Protein AF-A0AAD7G3S3-F1 (afdb_monomer)

Organism: Mycena rosella (NCBI:txid1033263)

Structure (mmCIF, N/CA/C/O backbone):
data_AF-A0AAD7G3S3-F1
#
_entry.id   AF-A0AAD7G3S3-F1
#
loop_
_atom_site.group_PDB
_atom_site.id
_atom_site.type_symbol
_atom_site.label_atom_id
_atom_site.label_alt_id
_atom_site.label_comp_id
_atom_site.label_asym_id
_atom_site.label_entity_id
_atom_site.label_seq_id
_atom_site.pdbx_PDB_ins_code
_atom_site.Cartn_x
_atom_site.Cartn_y
_atom_site.Cartn_z
_atom_site.occupancy
_atom_site.B_iso_or_equiv
_atom_site.auth_seq_id
_atom_site.auth_comp_id
_atom_site.auth_asym_id
_atom_site.auth_atom_id
_atom_site.pdbx_PDB_model_num
ATOM 1 N N . ASP A 1 1 ? -22.467 8.046 43.181 1.00 60.31 1 ASP A N 1
ATOM 2 C CA . ASP A 1 1 ? -21.414 8.391 42.197 1.00 60.31 1 ASP A CA 1
ATOM 3 C C . ASP A 1 1 ? -20.894 9.808 42.418 1.00 60.31 1 ASP A C 1
ATOM 5 O O . ASP A 1 1 ? -19.685 9.986 42.387 1.00 60.31 1 ASP A O 1
ATOM 9 N N . VAL A 1 2 ? -21.746 10.774 42.757 1.00 64.56 2 VAL A N 1
ATOM 10 C CA . VAL A 1 2 ? -21.303 12.116 43.168 1.00 64.56 2 VAL A CA 1
ATOM 11 C C . VAL A 1 2 ? -21.173 12.227 44.693 1.00 64.56 2 VAL A C 1
ATOM 13 O O . VAL A 1 2 ? -22.067 11.797 45.422 1.00 64.56 2 VAL A O 1
ATOM 16 N N . ARG A 1 3 ? -20.045 12.758 45.186 1.00 69.56 3 ARG A N 1
ATOM 17 C CA . ARG A 1 3 ? -19.762 12.945 46.629 1.00 69.56 3 ARG A CA 1
ATOM 18 C C . ARG A 1 3 ? -19.332 14.365 47.000 1.00 69.56 3 ARG A C 1
ATOM 20 O O . ARG A 1 3 ? -19.107 14.645 48.174 1.00 69.56 3 ARG A O 1
ATOM 27 N N . ASP A 1 4 ? -19.201 15.240 46.011 1.00 77.88 4 ASP A N 1
ATOM 28 C CA . ASP A 1 4 ? -18.658 16.581 46.182 1.00 77.88 4 ASP A CA 1
ATOM 29 C C . ASP A 1 4 ? -19.755 17.630 46.036 1.00 77.88 4 ASP A C 1
ATOM 31 O O . ASP A 1 4 ? -20.696 17.461 45.262 1.00 77.88 4 ASP A O 1
ATOM 35 N N . SER A 1 5 ? -19.623 18.716 46.795 1.00 84.44 5 SER A N 1
ATOM 36 C CA . SER A 1 5 ? -20.568 19.836 46.754 1.00 84.44 5 SER A CA 1
ATOM 37 C C . SER A 1 5 ? -20.331 20.704 45.516 1.00 84.44 5 SER A C 1
ATOM 39 O O . SER A 1 5 ? -19.185 20.881 45.097 1.00 84.44 5 SER A O 1
ATOM 41 N N . GLY A 1 6 ? -21.395 21.276 44.957 1.00 87.69 6 GLY A N 1
ATOM 42 C CA . GLY A 1 6 ? -21.325 22.097 43.745 1.00 87.69 6 GLY A CA 1
ATOM 43 C C . GLY A 1 6 ? -22.700 22.511 43.223 1.00 87.69 6 GLY A C 1
ATOM 44 O O . GLY A 1 6 ? -23.690 22.454 43.955 1.00 87.69 6 GLY A O 1
ATOM 45 N N . PHE A 1 7 ? -22.755 22.927 41.960 1.00 88.50 7 PHE A N 1
ATOM 46 C CA . PHE A 1 7 ? -23.989 23.313 41.275 1.00 88.50 7 PHE A CA 1
ATOM 47 C C . PHE A 1 7 ? -24.612 22.109 40.567 1.00 88.50 7 PHE A C 1
ATOM 49 O O . PHE A 1 7 ? -23.961 21.457 39.751 1.00 88.50 7 PHE A O 1
ATOM 56 N N . CYS A 1 8 ? -25.869 21.807 40.887 1.00 89.75 8 CYS A N 1
ATOM 57 C CA . CYS A 1 8 ? -26.644 20.773 40.212 1.00 89.75 8 CYS A CA 1
ATOM 58 C C . CYS A 1 8 ? -27.103 21.267 38.847 1.00 89.75 8 CYS A C 1
ATOM 60 O O . CYS A 1 8 ? -27.682 22.350 38.752 1.00 89.75 8 CYS A O 1
ATOM 62 N N . TYR A 1 9 ? -26.946 20.428 37.830 1.00 91.00 9 TYR A N 1
ATOM 63 C CA . TYR A 1 9 ? -27.524 20.656 36.511 1.00 91.00 9 TYR A CA 1
ATOM 64 C C . TYR A 1 9 ? -28.403 19.476 36.091 1.00 91.00 9 TYR A C 1
ATOM 66 O O . TYR A 1 9 ? -28.214 18.345 36.557 1.00 91.00 9 TYR A O 1
ATOM 74 N N . GLY A 1 10 ? -29.378 19.739 35.228 1.00 90.75 10 GLY A N 1
ATOM 75 C CA . GLY A 1 10 ? -30.310 18.730 34.736 1.00 90.75 10 GLY A CA 1
ATOM 76 C C . GLY A 1 10 ? -31.578 19.352 34.168 1.00 90.75 10 GLY A C 1
ATOM 77 O O . GLY A 1 10 ? -31.549 20.478 33.688 1.00 90.75 10 GLY A O 1
ATOM 78 N N . TRP A 1 11 ? -32.695 18.638 34.229 1.00 91.31 11 TRP A N 1
ATOM 79 C CA . TRP A 1 11 ? -33.945 19.055 33.595 1.00 91.31 11 TRP A CA 1
ATOM 80 C C . TRP A 1 11 ? -35.018 19.388 34.622 1.00 91.31 11 TRP A C 1
ATOM 82 O O . TRP A 1 11 ? -35.084 18.792 35.698 1.00 91.31 11 TRP A O 1
ATOM 92 N N . THR A 1 12 ? -35.868 20.353 34.280 1.00 87.50 12 THR A N 1
ATOM 93 C CA . THR A 1 12 ? -37.008 20.785 35.102 1.00 87.50 12 THR A CA 1
ATOM 94 C C . THR A 1 12 ? -38.320 20.121 34.692 1.00 87.50 12 THR A C 1
ATOM 96 O O . THR A 1 12 ? -39.247 20.076 35.499 1.00 87.50 12 THR A O 1
ATOM 99 N N . ALA A 1 13 ? -38.399 19.593 33.469 1.00 82.69 13 ALA A N 1
ATOM 100 C CA . ALA A 1 13 ? -39.583 18.959 32.904 1.00 82.69 13 ALA A CA 1
ATOM 101 C C . ALA A 1 13 ? -39.234 17.593 32.278 1.00 82.69 13 ALA A C 1
ATOM 103 O O . ALA A 1 13 ? -38.129 17.434 31.754 1.00 82.69 13 ALA A O 1
ATOM 104 N N . PRO A 1 14 ? -40.159 16.613 32.304 1.00 75.75 14 PRO A N 1
ATOM 105 C CA . PRO A 1 14 ? -41.495 16.673 32.916 1.00 75.75 14 PRO A CA 1
ATOM 106 C C . PRO A 1 14 ? -41.475 16.473 34.443 1.00 75.75 14 PRO A C 1
ATOM 108 O O . PRO A 1 14 ? -42.427 16.849 35.124 1.00 75.75 14 PRO A O 1
ATOM 111 N N . VAL A 1 15 ? -40.372 15.955 34.992 1.00 83.81 15 VAL A N 1
ATOM 112 C CA . VAL A 1 15 ? -40.066 15.913 36.430 1.00 83.81 15 VAL A CA 1
ATOM 113 C C . VAL A 1 15 ? -38.654 16.460 36.634 1.00 83.81 15 VAL A C 1
ATOM 115 O O . VAL A 1 15 ? -37.809 16.341 35.750 1.00 83.81 15 VAL A O 1
ATOM 118 N N . LEU A 1 16 ? -38.388 17.053 37.799 1.00 87.56 16 LEU A N 1
ATOM 119 C CA . LEU A 1 16 ? -37.053 17.519 38.159 1.00 87.56 16 LEU A CA 1
ATOM 120 C C . LEU A 1 16 ? -36.054 16.345 38.162 1.00 87.56 16 LEU A C 1
ATOM 122 O O . LEU A 1 16 ? -36.098 15.490 39.049 1.00 87.56 16 LEU A O 1
ATOM 126 N N . CYS A 1 17 ? -35.135 16.327 37.198 1.00 89.25 17 CYS A N 1
ATOM 127 C CA . CYS A 1 17 ? -34.119 15.289 37.047 1.00 89.25 17 CYS A CA 1
ATOM 128 C C . CYS A 1 17 ? -32.721 15.899 37.142 1.00 89.25 17 CYS A C 1
ATOM 130 O O . CYS A 1 17 ? -32.299 16.651 36.267 1.00 89.25 17 CYS A O 1
ATOM 132 N N . VAL A 1 18 ? -31.974 15.546 38.190 1.00 90.12 18 VAL A N 1
ATOM 133 C CA . VAL A 1 18 ? -30.575 15.967 38.357 1.00 90.12 18 VAL A CA 1
ATOM 134 C C . VAL A 1 18 ? -29.664 15.026 37.560 1.00 90.12 18 VAL A C 1
ATOM 136 O O . VAL A 1 18 ? -29.628 13.820 37.821 1.00 90.12 18 VAL A O 1
ATOM 139 N N . ALA A 1 19 ? -28.916 15.573 36.600 1.00 89.12 19 ALA A N 1
ATOM 140 C CA . ALA A 1 19 ? -28.007 14.823 35.731 1.00 89.12 19 ALA A CA 1
ATOM 141 C C . ALA A 1 19 ? -26.592 14.704 36.318 1.00 89.12 19 ALA A C 1
ATOM 143 O O . ALA A 1 19 ? -25.939 13.672 36.160 1.00 89.12 19 ALA A O 1
ATOM 144 N N . GLY A 1 20 ? -26.117 15.734 37.024 1.00 88.94 20 GLY A N 1
ATOM 145 C CA . GLY A 1 20 ? -24.784 15.760 37.624 1.00 88.94 20 GLY A CA 1
ATOM 146 C C . GLY A 1 20 ? -24.519 17.020 38.449 1.00 88.94 20 GLY A C 1
ATOM 147 O O . GLY A 1 20 ? -25.423 17.821 38.696 1.00 88.94 20 GLY A O 1
ATOM 148 N N . ILE A 1 21 ? -23.268 17.179 38.898 1.00 88.12 21 ILE A N 1
ATOM 149 C CA . ILE A 1 21 ? -22.818 18.331 39.695 1.00 88.12 21 ILE A CA 1
ATOM 150 C C . ILE A 1 21 ? -21.546 18.915 39.083 1.00 88.12 21 ILE A C 1
ATOM 152 O O . ILE A 1 21 ? -20.570 18.194 38.877 1.00 88.12 21 ILE A O 1
ATOM 156 N N . ILE A 1 22 ? -21.542 20.227 38.849 1.00 86.62 22 ILE A N 1
ATOM 157 C CA . ILE A 1 22 ? -20.371 20.985 38.399 1.00 86.62 22 ILE A CA 1
ATOM 158 C C . ILE A 1 22 ? -19.716 21.647 39.612 1.00 86.62 22 ILE A C 1
ATOM 160 O O . ILE A 1 22 ? -20.379 22.269 40.447 1.00 86.62 22 ILE A O 1
ATOM 164 N N . ARG A 1 23 ? -18.393 21.506 39.722 1.00 82.50 23 ARG A N 1
ATOM 165 C CA . ARG A 1 23 ? -17.587 22.203 40.731 1.00 82.50 23 ARG A CA 1
ATOM 166 C C . ARG A 1 23 ? -17.177 23.566 40.179 1.00 82.50 23 ARG A C 1
ATOM 168 O O . ARG A 1 23 ? -16.729 23.620 39.042 1.00 82.50 23 ARG A O 1
ATOM 175 N N . GLY A 1 24 ? -17.252 24.617 40.990 1.00 74.19 24 GLY A N 1
ATOM 176 C CA . GLY A 1 24 ? -16.818 25.957 40.583 1.00 74.19 24 GLY A CA 1
ATOM 177 C C . GLY A 1 24 ? -17.762 27.054 41.053 1.00 74.19 24 GLY A C 1
ATOM 178 O O . GLY A 1 24 ? -18.553 26.843 41.978 1.00 74.19 24 GLY A O 1
ATOM 179 N N . VAL A 1 25 ? -17.654 28.222 40.424 1.00 74.31 25 VAL A N 1
ATOM 180 C CA . VAL A 1 25 ? -18.563 29.370 40.603 1.00 74.31 25 VAL A CA 1
ATOM 181 C C . VAL A 1 25 ? -19.748 29.247 39.629 1.00 74.31 25 VAL A C 1
ATOM 183 O O . VAL A 1 25 ? -19.643 28.561 38.618 1.00 74.31 25 VAL A O 1
ATOM 186 N N . SER A 1 26 ? -20.882 29.900 39.917 1.00 76.75 26 SER A N 1
ATOM 187 C CA . SER A 1 26 ? -22.104 29.828 39.086 1.00 76.75 26 SER A CA 1
ATOM 188 C C . SER A 1 26 ? -21.839 30.126 37.604 1.00 76.75 26 SER A C 1
ATOM 190 O O . SER A 1 26 ? -22.358 29.436 36.736 1.00 76.75 26 SER A O 1
ATOM 192 N N . GLU A 1 27 ? -20.977 31.105 37.323 1.00 77.88 27 GLU A N 1
ATOM 193 C CA . GLU A 1 27 ? -20.626 31.527 35.962 1.00 77.88 27 GLU A CA 1
ATOM 194 C C . GLU A 1 27 ? -19.839 30.443 35.198 1.00 77.88 27 GLU A C 1
ATOM 196 O O . GLU A 1 27 ? -20.103 30.184 34.029 1.00 77.88 27 GLU A O 1
ATOM 201 N N . GLU A 1 28 ? -18.935 29.721 35.871 1.00 77.88 28 GLU A N 1
ATOM 202 C CA . GLU A 1 28 ? -18.196 28.598 35.272 1.00 77.88 28 GLU A CA 1
ATOM 203 C C . GLU A 1 28 ? -19.122 27.418 34.951 1.00 77.88 28 GLU A C 1
ATOM 205 O O . GLU A 1 28 ? -18.929 26.723 33.952 1.00 77.88 28 GLU A O 1
ATOM 210 N N . ALA A 1 29 ? -20.142 27.196 35.785 1.00 78.31 29 ALA A N 1
ATOM 211 C CA . ALA A 1 29 ? -21.120 26.137 35.573 1.00 78.31 29 ALA A CA 1
ATOM 212 C C . ALA A 1 29 ? -22.025 26.420 34.364 1.00 78.31 29 ALA A C 1
ATOM 214 O O . ALA A 1 29 ? -22.322 25.505 33.597 1.00 78.31 29 ALA A O 1
ATOM 215 N N . GLU A 1 30 ? -22.416 27.679 34.157 1.00 82.56 30 GLU A N 1
ATOM 216 C CA . GLU A 1 30 ? -23.176 28.096 32.974 1.00 82.56 30 GLU A CA 1
ATOM 217 C C . GLU A 1 30 ? -22.348 27.980 31.689 1.00 82.56 30 GLU A C 1
ATOM 219 O O . GLU A 1 30 ? -22.850 27.474 30.685 1.00 82.56 30 GLU A O 1
ATOM 224 N N . ILE A 1 31 ? -21.065 28.359 31.724 1.00 81.06 31 ILE A N 1
ATOM 225 C CA . ILE A 1 31 ? -20.156 28.212 30.575 1.00 81.06 31 ILE A CA 1
ATOM 226 C C . ILE A 1 31 ? -19.980 26.733 30.200 1.00 81.06 31 ILE A C 1
ATOM 228 O O . ILE A 1 31 ? -20.096 26.380 29.027 1.00 81.06 31 ILE A O 1
ATOM 232 N N . ALA A 1 32 ? -19.765 25.853 31.182 1.00 79.19 32 ALA A N 1
ATOM 233 C CA . ALA A 1 32 ? -19.603 24.418 30.934 1.00 79.19 32 ALA A CA 1
ATOM 234 C C . ALA A 1 32 ? -20.867 23.771 30.331 1.00 79.19 32 ALA A C 1
ATOM 236 O O . ALA A 1 32 ? -20.770 22.837 29.535 1.00 79.19 32 ALA A O 1
ATOM 237 N N . LEU A 1 33 ? -22.058 24.275 30.676 1.00 83.25 33 LEU A N 1
ATOM 238 C CA . LEU A 1 33 ? -23.303 23.860 30.027 1.00 83.25 33 LEU A CA 1
ATOM 239 C C . LEU A 1 33 ? -23.465 24.473 28.633 1.00 83.25 33 LEU A C 1
ATOM 241 O O . LEU A 1 33 ? -23.952 23.798 27.731 1.00 83.25 33 LEU A O 1
ATOM 245 N N . ALA A 1 34 ? -23.031 25.715 28.412 1.00 81.94 34 ALA A N 1
ATOM 246 C CA . ALA A 1 34 ? -23.074 26.333 27.089 1.00 81.94 34 ALA A CA 1
ATOM 247 C C . ALA A 1 34 ? -22.242 25.539 26.065 1.00 81.94 34 ALA A C 1
ATOM 249 O O . ALA A 1 34 ? -22.681 25.364 24.925 1.00 81.94 34 ALA A O 1
ATOM 250 N N . GLU A 1 35 ? -21.104 24.971 26.483 1.00 80.50 35 GLU A N 1
ATOM 251 C CA . GLU A 1 35 ? -20.260 24.107 25.646 1.00 80.50 35 GLU A CA 1
ATOM 252 C C . GLU A 1 35 ? -20.979 22.838 25.143 1.00 80.50 35 GLU A C 1
ATOM 254 O O . GLU A 1 35 ? -20.619 22.327 24.077 1.00 80.50 35 GLU A O 1
ATOM 259 N N . LEU A 1 36 ? -22.039 22.359 25.813 1.00 78.38 36 LEU A N 1
ATOM 260 C CA . LEU A 1 36 ? -22.827 21.204 25.348 1.00 78.38 36 LEU A CA 1
ATOM 261 C C . LEU A 1 36 ? -23.439 21.427 23.964 1.00 78.38 36 LEU A C 1
ATOM 263 O O . LEU A 1 36 ? -23.477 20.488 23.170 1.00 78.38 36 LEU A O 1
ATOM 267 N N . HIS A 1 37 ? -23.848 22.656 23.636 1.00 76.56 37 HIS A N 1
ATOM 268 C CA . HIS A 1 37 ? -24.431 22.985 22.330 1.00 76.56 37 HIS A CA 1
ATOM 269 C C . HIS A 1 37 ? -23.446 22.765 21.175 1.00 76.56 37 HIS A C 1
ATOM 271 O O . HIS A 1 37 ? -23.854 22.521 20.043 1.00 76.56 37 HIS A O 1
ATOM 277 N N . SER A 1 38 ? -22.140 22.821 21.455 1.00 73.31 38 SER A N 1
ATOM 278 C CA . SER A 1 38 ? -21.095 22.559 20.460 1.00 73.31 38 SER A CA 1
ATOM 279 C C . SER A 1 38 ? -20.817 21.063 20.248 1.00 73.31 38 SER A C 1
ATOM 281 O O . SER A 1 38 ? -20.132 20.684 19.295 1.00 73.31 38 SER A O 1
ATOM 283 N N . SER A 1 39 ? -21.348 20.190 21.111 1.00 72.38 39 SER A N 1
ATOM 284 C CA . SER A 1 39 ? -21.115 18.750 21.049 1.00 72.38 39 SER A CA 1
ATOM 285 C C . SER A 1 39 ? -22.116 18.058 20.125 1.00 72.38 39 SER A C 1
ATOM 287 O O . SER A 1 39 ? -23.309 17.972 20.417 1.00 72.38 39 SER A O 1
ATOM 289 N N . ALA A 1 40 ? -21.610 17.441 19.053 1.00 70.31 40 ALA A N 1
ATOM 290 C CA . ALA A 1 40 ? -22.411 16.590 18.169 1.00 70.31 40 ALA A CA 1
ATOM 291 C C . ALA A 1 40 ? -23.080 15.416 18.915 1.00 70.31 40 ALA A C 1
ATOM 293 O O . ALA A 1 40 ? -24.141 14.949 18.510 1.00 70.31 40 ALA A O 1
ATOM 294 N N . GLN A 1 41 ? -22.480 14.956 20.022 1.00 67.62 41 GLN A N 1
ATOM 295 C CA . GLN A 1 41 ? -23.047 13.894 20.859 1.00 67.62 41 GLN A CA 1
ATOM 296 C C . GLN A 1 41 ? -24.295 14.360 21.618 1.00 67.62 41 GLN A C 1
ATOM 298 O O . GLN A 1 41 ? -25.200 13.559 21.828 1.00 67.62 41 GLN A O 1
ATOM 303 N N . TRP A 1 42 ? -24.348 15.636 22.021 1.00 78.81 42 TRP A N 1
ATOM 304 C CA . TRP A 1 42 ? -25.510 16.205 22.706 1.00 78.81 42 TRP A CA 1
ATOM 305 C C . TRP A 1 42 ? -26.629 16.543 21.725 1.00 78.81 42 TRP A C 1
ATOM 307 O O . TRP A 1 42 ? -27.769 16.159 21.963 1.00 78.81 42 TRP A O 1
ATOM 317 N N . SER A 1 43 ? -26.291 17.147 20.580 1.00 74.12 43 SER A N 1
ATOM 318 C CA . SER A 1 43 ? -27.269 17.537 19.554 1.00 74.12 43 SER A CA 1
ATOM 319 C C . SER A 1 43 ? -28.165 16.384 19.081 1.00 74.12 43 SER A C 1
ATOM 321 O O . SER A 1 43 ? -29.296 16.631 18.677 1.00 74.12 43 SER A O 1
ATOM 323 N N . ALA A 1 44 ? -27.685 15.138 19.124 1.00 71.62 44 ALA A N 1
ATOM 324 C CA . ALA A 1 44 ? -28.477 13.961 18.764 1.00 71.62 44 ALA A CA 1
ATOM 325 C C . ALA A 1 44 ? -29.463 13.512 19.864 1.00 71.62 44 ALA A C 1
ATOM 327 O O . ALA A 1 44 ? -30.387 12.753 19.581 1.00 71.62 44 ALA A O 1
ATOM 328 N N . LEU A 1 45 ? -29.258 13.938 21.115 1.00 72.88 45 LEU A N 1
ATOM 329 C CA . LEU A 1 45 ? -30.023 13.511 22.292 1.00 72.88 45 LEU A CA 1
ATOM 330 C C . LEU A 1 45 ? -30.979 14.590 22.821 1.00 72.88 45 LEU A C 1
ATOM 332 O O . LEU A 1 45 ? -31.925 14.238 23.532 1.00 72.88 45 LEU A O 1
ATOM 336 N N . THR A 1 46 ? -30.778 15.862 22.465 1.00 80.25 46 THR A N 1
ATOM 337 C CA . THR A 1 46 ? -31.553 17.016 22.958 1.00 80.25 46 THR A CA 1
ATOM 338 C C . THR A 1 46 ? -33.066 16.815 22.835 1.00 80.25 46 THR A C 1
ATOM 340 O O . THR A 1 46 ? -33.787 16.929 23.830 1.00 80.25 46 THR A O 1
ATOM 343 N N . ASP A 1 47 ? -33.543 16.423 21.649 1.00 76.75 47 ASP A N 1
ATOM 344 C CA . ASP A 1 47 ? -34.975 16.226 21.382 1.00 76.75 47 ASP A CA 1
ATOM 345 C C . ASP A 1 47 ? -35.571 15.094 22.234 1.00 76.75 47 ASP A C 1
ATOM 347 O O . ASP A 1 47 ? -36.697 15.186 22.721 1.00 76.75 47 ASP A O 1
ATOM 351 N N . SER A 1 48 ? -34.794 14.030 22.467 1.00 77.19 48 SER A N 1
ATOM 352 C CA . SER A 1 48 ? -35.232 12.855 23.234 1.00 77.19 48 SER A CA 1
ATOM 353 C C . SER A 1 48 ? -35.328 13.104 24.743 1.00 77.19 48 SER A C 1
ATOM 355 O O . SER A 1 48 ? -36.091 12.419 25.428 1.00 77.19 48 SER A O 1
ATOM 357 N N . CYS A 1 49 ? -34.570 14.082 25.253 1.00 81.69 49 CYS A N 1
ATOM 358 C CA . CYS A 1 49 ? -34.516 14.455 26.669 1.00 81.69 49 CYS A CA 1
ATOM 359 C C . CYS A 1 49 ? -35.460 15.614 27.027 1.00 81.69 49 CYS A C 1
ATOM 361 O O . CYS A 1 49 ? -35.514 16.009 28.191 1.00 81.69 49 CYS A O 1
ATOM 363 N N . GLY A 1 50 ? -36.210 16.150 26.058 1.00 79.94 50 GLY A N 1
ATOM 364 C CA . GLY A 1 50 ? -37.146 17.253 26.287 1.00 79.94 50 GLY A CA 1
ATOM 365 C C . GLY A 1 50 ? -36.486 18.632 26.389 1.00 79.94 50 GLY A C 1
ATOM 366 O O . GLY A 1 50 ? -37.096 19.543 26.947 1.00 79.94 50 GLY A O 1
ATOM 367 N N . GLY A 1 51 ? -35.268 18.791 25.858 1.00 85.69 51 GLY A N 1
ATOM 368 C CA . GLY A 1 51 ? -34.551 20.067 25.789 1.00 85.69 51 GLY A CA 1
ATOM 369 C C . GLY A 1 51 ? -33.217 20.094 26.539 1.00 85.69 51 GLY A C 1
ATOM 370 O O . GLY A 1 51 ? -32.713 19.072 27.017 1.00 85.69 51 GLY A O 1
ATOM 371 N N . ASP A 1 52 ? -32.638 21.293 26.613 1.00 87.44 52 ASP A N 1
ATOM 372 C CA . ASP A 1 52 ? -31.315 21.522 27.191 1.00 87.44 52 ASP A CA 1
ATOM 373 C C . ASP A 1 52 ? -31.309 21.473 28.726 1.00 87.44 52 ASP A C 1
ATOM 375 O O . ASP A 1 52 ? -32.249 21.950 29.373 1.00 87.44 52 ASP A O 1
ATOM 379 N N . PRO A 1 53 ? -30.252 20.901 29.338 1.00 89.25 53 PRO A N 1
ATOM 380 C CA . PRO A 1 53 ? -30.097 20.912 30.780 1.00 89.25 53 PRO A CA 1
ATOM 381 C C . PRO A 1 53 ? -29.804 22.329 31.283 1.00 89.25 53 PRO A C 1
ATOM 383 O O . PRO A 1 53 ? -29.029 23.082 30.696 1.00 89.25 53 PRO A O 1
ATOM 386 N N . VAL A 1 54 ? -30.381 22.661 32.430 1.00 89.88 54 VAL A N 1
ATOM 387 C CA . VAL A 1 54 ? -30.242 23.950 33.110 1.00 89.88 54 VAL A CA 1
ATOM 388 C C . VAL A 1 54 ? -29.633 23.767 34.497 1.00 89.88 54 VAL A C 1
ATOM 390 O O . VAL A 1 54 ? -29.660 22.674 35.073 1.00 89.88 54 VAL A O 1
ATOM 393 N N . ILE A 1 55 ? -29.097 24.847 35.065 1.00 89.25 55 ILE A N 1
ATOM 394 C CA . ILE A 1 55 ? -28.677 24.869 36.469 1.00 89.25 55 ILE A CA 1
ATOM 395 C C . ILE A 1 55 ? -29.927 24.851 37.355 1.00 89.25 55 ILE A C 1
ATOM 397 O O . ILE A 1 55 ? -30.769 25.742 37.288 1.00 89.25 55 ILE A O 1
ATOM 401 N N . LEU A 1 56 ? -30.046 23.822 38.194 1.00 88.75 56 LEU A N 1
ATOM 402 C CA . LEU A 1 56 ? -31.209 23.598 39.060 1.00 88.75 56 LEU A CA 1
ATOM 403 C C . LEU A 1 56 ? -31.045 24.247 40.441 1.00 88.75 56 LEU A C 1
ATOM 405 O O . LEU A 1 56 ? -32.031 24.601 41.093 1.00 88.75 56 LEU A O 1
ATOM 409 N N . GLY A 1 57 ? -29.803 24.372 40.913 1.00 88.50 57 GLY A N 1
ATOM 410 C CA . GLY A 1 57 ? -29.497 24.907 42.236 1.00 88.50 57 GLY A CA 1
ATOM 411 C C . GLY A 1 57 ? -28.174 24.403 42.802 1.00 88.50 57 GLY A C 1
ATOM 412 O O . GLY A 1 57 ? -27.302 23.938 42.065 1.00 88.50 57 GLY A O 1
ATOM 413 N N . LYS A 1 58 ? -28.022 24.483 44.125 1.00 87.69 58 LYS A N 1
ATOM 414 C CA . LYS A 1 58 ? -26.792 24.102 44.830 1.00 87.69 58 LYS A CA 1
ATOM 415 C C . LYS A 1 58 ? -26.983 22.820 45.632 1.00 87.69 58 LYS A C 1
ATOM 417 O O . LYS A 1 58 ? -27.988 22.640 46.314 1.00 87.69 58 LYS A O 1
ATOM 422 N N . CYS A 1 59 ? -25.991 21.941 45.577 1.00 87.12 59 CYS A N 1
ATOM 423 C CA . CYS A 1 59 ? -25.928 20.729 46.380 1.00 87.12 59 CYS A CA 1
ATOM 424 C C . CYS A 1 59 ? -24.759 20.800 47.353 1.00 87.12 59 CYS A C 1
ATOM 426 O O . CYS A 1 59 ? -23.609 21.009 46.952 1.00 87.12 59 CYS A O 1
ATOM 428 N N . VAL A 1 60 ? -25.066 20.616 48.636 1.00 85.12 60 VAL A N 1
ATOM 429 C CA . VAL A 1 60 ? -24.095 20.656 49.727 1.00 85.12 60 VAL A CA 1
ATOM 430 C C . VAL A 1 60 ? -24.095 19.321 50.465 1.00 85.12 60 VAL A C 1
ATOM 432 O O . VAL A 1 60 ? -25.099 18.887 51.030 1.00 85.12 60 VAL A O 1
ATOM 435 N N . PHE A 1 61 ? -22.936 18.671 50.485 1.00 82.19 61 PHE A N 1
ATOM 436 C CA . PHE A 1 61 ? -22.689 17.464 51.267 1.00 82.19 61 PHE A CA 1
ATOM 437 C C . PHE A 1 61 ? -22.078 17.851 52.619 1.00 82.19 61 PHE A C 1
ATOM 439 O O . PHE A 1 61 ? -20.887 18.144 52.720 1.00 82.19 61 PHE A O 1
ATOM 446 N N . GLU A 1 62 ? -22.894 17.858 53.674 1.00 80.12 62 GLU A N 1
ATOM 447 C CA . GLU A 1 62 ? -22.428 18.100 55.044 1.00 80.12 62 GLU A CA 1
ATOM 448 C C . GLU A 1 62 ? -21.846 16.832 55.688 1.00 80.12 62 GLU A C 1
ATOM 450 O O . GLU A 1 62 ? -22.374 15.726 55.539 1.00 80.12 62 GLU A O 1
ATOM 455 N N . ARG A 1 63 ? -20.774 16.985 56.477 1.00 72.31 63 ARG A N 1
ATOM 456 C CA . ARG A 1 63 ? -20.176 15.867 57.225 1.00 72.31 63 ARG A CA 1
ATOM 457 C C . ARG A 1 63 ? -21.153 15.350 58.286 1.00 72.31 63 ARG A C 1
ATOM 459 O O . ARG A 1 63 ? -21.487 16.068 59.219 1.00 72.31 63 ARG A O 1
ATOM 466 N N . GLY A 1 64 ? -21.555 14.084 58.164 1.00 66.62 64 GLY A N 1
ATOM 467 C CA . GLY A 1 64 ? -22.396 13.382 59.145 1.00 66.62 64 GLY A CA 1
ATOM 468 C C . GLY A 1 64 ? -23.873 13.247 58.763 1.00 66.62 64 GLY A C 1
ATOM 469 O O . GLY A 1 64 ? -24.587 12.481 59.409 1.00 66.62 64 GLY A O 1
ATOM 470 N N . LYS A 1 65 ? -24.335 13.908 57.693 1.00 73.19 65 LYS A N 1
ATOM 471 C CA . LYS A 1 65 ? -25.677 13.689 57.129 1.00 73.19 65 LYS A CA 1
ATOM 472 C C . LYS A 1 65 ? -25.629 12.609 56.042 1.00 73.19 65 LYS A C 1
ATOM 474 O O . LYS A 1 65 ? -24.690 12.551 55.254 1.00 73.19 65 LYS A O 1
ATOM 479 N N . ARG A 1 66 ? -26.648 11.737 55.998 1.00 67.88 66 ARG A N 1
ATOM 480 C CA . ARG A 1 66 ? -26.774 10.678 54.970 1.00 67.88 66 ARG A CA 1
ATOM 481 C C . ARG A 1 66 ? -27.247 11.200 53.609 1.00 67.88 66 ARG A C 1
ATOM 483 O O . ARG A 1 66 ? -27.028 10.528 52.608 1.00 67.88 66 ARG A O 1
ATOM 490 N N . HIS A 1 67 ? -27.870 12.377 53.575 1.00 75.00 67 HIS A N 1
ATOM 491 C CA . HIS A 1 67 ? -28.441 12.978 52.371 1.00 75.00 67 HIS A CA 1
ATOM 492 C C . HIS A 1 67 ? -27.840 14.370 52.139 1.00 75.00 67 HIS A C 1
ATOM 494 O O . HIS A 1 67 ? -27.600 15.082 53.120 1.00 75.00 67 HIS A O 1
ATOM 500 N N . PRO A 1 68 ? -27.583 14.762 50.877 1.00 81.75 68 PRO A N 1
ATOM 501 C CA . PRO A 1 68 ? -27.153 16.117 50.563 1.00 81.75 68 PRO A CA 1
ATOM 502 C C . PRO A 1 68 ? -28.273 17.123 50.843 1.00 81.75 68 PRO A C 1
ATOM 504 O O . PRO A 1 68 ? -29.450 16.822 50.641 1.00 81.75 68 PRO A O 1
ATOM 507 N N . ALA A 1 69 ? -27.901 18.327 51.270 1.00 81.56 69 ALA A N 1
ATOM 508 C CA . ALA A 1 69 ? -28.809 19.464 51.295 1.00 81.56 69 ALA A CA 1
ATOM 509 C C . ALA A 1 69 ? -28.888 20.055 49.880 1.00 81.56 69 ALA A C 1
ATOM 511 O O . ALA A 1 69 ? -27.870 20.475 49.324 1.00 81.56 69 ALA A O 1
ATOM 512 N N . LEU A 1 70 ? -30.085 20.044 49.290 1.00 82.62 70 LEU A N 1
ATOM 513 C CA . LEU A 1 70 ? -30.353 20.614 47.972 1.00 82.62 70 LEU A CA 1
ATOM 514 C C . LEU A 1 70 ? -31.087 21.947 48.134 1.00 82.62 70 LEU A C 1
ATOM 516 O O . LEU A 1 70 ? -32.215 21.986 48.628 1.00 82.62 70 LEU A O 1
ATOM 520 N N . GLU A 1 71 ? -30.444 23.025 47.700 1.00 84.56 71 GLU A N 1
ATOM 521 C CA . GLU A 1 71 ? -31.027 24.360 47.566 1.00 84.56 71 GLU A CA 1
ATOM 522 C C . GLU A 1 71 ? -31.444 24.546 46.103 1.00 84.56 71 GLU A C 1
ATOM 524 O O . GLU A 1 71 ? -30.654 24.989 45.268 1.00 84.56 71 GLU A O 1
ATOM 529 N N . LEU A 1 72 ? -32.668 24.124 45.781 1.00 82.94 72 LEU A N 1
ATOM 530 C CA . LEU A 1 72 ? -33.230 24.169 44.428 1.00 82.94 72 LEU A CA 1
ATOM 531 C C . LEU A 1 72 ? -34.051 25.445 44.231 1.00 82.94 72 LEU A C 1
ATOM 533 O O . LEU A 1 72 ? -34.792 25.866 45.125 1.00 82.94 72 LEU A O 1
ATOM 537 N N . ALA A 1 73 ? -33.948 26.057 43.054 1.00 74.69 73 ALA A N 1
ATOM 538 C CA . ALA A 1 73 ? -34.668 27.288 42.756 1.00 74.69 73 ALA A CA 1
ATOM 539 C C . ALA A 1 73 ? -36.193 27.050 42.736 1.00 74.69 73 ALA A C 1
ATOM 541 O O . ALA A 1 73 ? -36.719 26.360 41.869 1.00 74.69 73 ALA A O 1
ATOM 542 N N . GLY A 1 74 ? -36.915 27.633 43.700 1.00 71.06 74 GLY A N 1
ATOM 543 C CA . GLY A 1 74 ? -38.384 27.676 43.700 1.00 71.06 74 GLY A CA 1
ATOM 544 C C . GLY A 1 74 ? -39.111 26.437 44.239 1.00 71.06 74 GLY A C 1
ATOM 545 O O . GLY A 1 74 ? -40.339 26.430 44.239 1.00 71.06 74 GLY A O 1
ATOM 546 N N . ILE A 1 75 ? -38.400 25.423 44.748 1.00 76.50 75 ILE A N 1
ATOM 547 C CA . ILE A 1 75 ? -38.999 24.182 45.274 1.00 76.50 75 ILE A CA 1
ATOM 548 C C . ILE A 1 75 ? -38.733 24.080 46.778 1.00 76.50 75 ILE A C 1
ATOM 550 O O . ILE A 1 75 ? -37.583 24.062 47.210 1.00 76.50 75 ILE A O 1
ATOM 554 N N . ARG A 1 76 ? -39.800 24.021 47.587 1.00 68.75 76 ARG A N 1
ATOM 555 C CA . ARG A 1 76 ? -39.705 23.960 49.061 1.00 68.75 76 ARG A CA 1
ATOM 556 C C . ARG A 1 76 ? -39.916 22.563 49.642 1.00 68.75 76 ARG A C 1
ATOM 558 O O . ARG A 1 76 ? -39.356 22.265 50.689 1.00 68.75 76 ARG A O 1
ATOM 565 N N . GLU A 1 77 ? -40.680 21.715 48.960 1.00 77.69 77 GLU A N 1
ATOM 566 C CA . GLU A 1 77 ? -40.948 20.333 49.362 1.00 77.69 77 GLU A CA 1
ATOM 567 C C . GLU A 1 77 ? -40.639 19.397 48.196 1.00 77.69 77 GLU A C 1
ATOM 569 O O . GLU A 1 77 ? -41.083 19.627 47.071 1.00 77.69 77 GLU A O 1
ATOM 574 N N . TYR A 1 78 ? -39.850 18.356 48.455 1.00 79.12 78 TYR A N 1
ATOM 575 C CA . TYR A 1 78 ? -39.457 17.377 47.448 1.00 79.12 78 TYR A CA 1
ATOM 576 C C . TYR A 1 78 ? -39.209 16.004 48.077 1.00 79.12 78 TYR A C 1
ATOM 578 O O . TYR A 1 78 ? -38.807 15.891 49.235 1.00 79.12 78 TYR A O 1
ATOM 586 N N . SER A 1 79 ? -39.416 14.955 47.281 1.00 80.81 79 SER A N 1
ATOM 587 C CA . SER A 1 79 ? -38.980 13.592 47.590 1.00 80.81 79 SER A CA 1
ATOM 588 C C . SER A 1 79 ? -37.788 13.249 46.702 1.00 80.81 79 SER A C 1
ATOM 590 O O . SER A 1 79 ? -37.841 13.458 45.491 1.00 80.81 79 SER A O 1
ATOM 592 N N . ILE A 1 80 ? -36.701 12.756 47.297 1.00 82.50 80 ILE A N 1
ATOM 593 C CA . ILE A 1 80 ? -35.496 12.383 46.549 1.00 82.50 80 ILE A CA 1
ATOM 594 C C . ILE A 1 80 ? -35.592 10.910 46.157 1.00 82.50 80 ILE A C 1
ATOM 596 O O . ILE A 1 80 ? -35.621 10.034 47.021 1.00 82.50 80 ILE A O 1
ATOM 600 N N . ILE A 1 81 ? -35.556 10.640 44.853 1.00 82.75 81 ILE A N 1
ATOM 601 C CA . ILE A 1 81 ? -35.383 9.293 44.305 1.00 82.75 81 ILE A CA 1
ATOM 602 C C . ILE A 1 81 ? -33.977 9.209 43.717 1.00 82.75 81 ILE A C 1
ATOM 604 O O . ILE A 1 81 ? -33.596 10.007 42.863 1.00 82.75 81 ILE A O 1
ATOM 608 N N . TYR A 1 82 ? -33.193 8.242 44.186 1.00 84.12 82 TYR A N 1
ATOM 609 C CA . TYR A 1 82 ? -31.852 7.998 43.665 1.00 84.12 82 TYR A CA 1
ATOM 610 C C . TYR A 1 82 ? -31.911 7.005 42.505 1.00 84.12 82 TYR A C 1
ATOM 612 O O . TYR A 1 82 ? -32.544 5.956 42.618 1.00 84.12 82 TYR A O 1
ATOM 620 N N . TYR A 1 83 ? -31.197 7.309 41.422 1.00 86.06 83 TYR A N 1
ATOM 621 C CA . TYR A 1 83 ? -30.983 6.402 40.296 1.00 86.06 83 TYR A CA 1
ATOM 622 C C . TYR A 1 83 ? -29.481 6.202 40.050 1.00 86.06 83 TYR A C 1
ATOM 624 O O . TYR A 1 83 ? -28.639 6.948 40.557 1.00 86.06 83 TYR A O 1
ATOM 632 N N . CYS A 1 84 ? -29.133 5.153 39.311 1.00 82.62 84 CYS A N 1
ATOM 633 C CA . CYS A 1 84 ? -27.759 4.833 38.948 1.00 82.62 84 CYS A CA 1
ATOM 634 C C . CYS A 1 84 ? -27.484 5.333 37.532 1.00 82.62 84 CYS A C 1
ATOM 636 O O . CYS A 1 84 ? -28.056 4.831 36.573 1.00 82.62 84 CYS A O 1
ATOM 638 N N . ARG A 1 85 ? -26.573 6.293 37.377 1.00 83.31 85 ARG A N 1
ATOM 639 C CA . ARG A 1 85 ? -26.151 6.744 36.049 1.00 83.31 85 ARG A CA 1
ATOM 640 C C . ARG A 1 85 ? -25.312 5.651 35.384 1.00 83.31 85 ARG A C 1
ATOM 642 O O . ARG A 1 85 ? -24.221 5.310 35.846 1.00 83.31 85 ARG A O 1
ATOM 649 N N . HIS A 1 86 ? -25.835 5.063 34.315 1.00 75.88 86 HIS A N 1
ATOM 650 C CA . HIS A 1 86 ? -25.127 4.048 33.546 1.00 75.88 86 HIS A CA 1
ATOM 651 C C . HIS A 1 86 ? -24.254 4.704 32.475 1.00 75.88 86 HIS A C 1
ATOM 653 O O . HIS A 1 86 ? -24.685 5.594 31.754 1.00 75.88 86 HIS A O 1
ATOM 659 N N . SER A 1 87 ? -23.003 4.255 32.355 1.00 67.88 87 SER A N 1
ATOM 660 C CA . SER A 1 87 ? -22.151 4.648 31.229 1.00 67.88 87 SER A CA 1
ATOM 661 C C . SER A 1 87 ? -22.663 4.012 29.943 1.00 67.88 87 SER A C 1
ATOM 663 O O . SER A 1 87 ? -23.037 2.837 29.961 1.00 67.88 87 SER A O 1
ATOM 665 N N . ALA A 1 88 ? -22.587 4.732 28.821 1.00 62.41 88 ALA A N 1
ATOM 666 C CA . ALA A 1 88 ? -22.880 4.186 27.494 1.00 62.41 88 ALA A CA 1
ATOM 667 C C . ALA A 1 88 ? -22.072 2.903 27.206 1.00 62.41 88 ALA A C 1
ATOM 669 O O . ALA A 1 88 ? -22.575 1.967 26.591 1.00 62.41 88 ALA A O 1
ATOM 670 N N . ALA A 1 89 ? -20.852 2.801 27.749 1.00 54.28 89 ALA A N 1
ATOM 671 C CA . ALA A 1 89 ? -20.013 1.607 27.630 1.00 54.28 89 ALA A CA 1
ATOM 672 C C . ALA A 1 89 ? -20.551 0.385 28.400 1.00 54.28 89 ALA A C 1
ATOM 674 O O . ALA A 1 89 ? -20.128 -0.738 28.142 1.00 54.28 89 ALA A O 1
ATOM 675 N N . SER A 1 90 ? -21.460 0.584 29.360 1.00 59.62 90 SER A N 1
ATOM 676 C CA . SER A 1 90 ? -22.014 -0.506 30.169 1.00 59.62 90 SER A CA 1
ATOM 677 C C . SER A 1 90 ? -23.156 -1.261 29.485 1.00 59.62 90 SER A C 1
ATOM 679 O O . SER A 1 90 ? -23.487 -2.349 29.959 1.00 59.62 90 SER A O 1
ATOM 681 N N . LEU A 1 91 ? -23.727 -0.706 28.400 1.00 57.69 91 LEU A N 1
ATOM 682 C CA . LEU A 1 91 ? -24.917 -1.206 27.685 1.00 57.69 91 LEU A CA 1
ATOM 683 C C . LEU A 1 91 ? -26.137 -1.450 28.592 1.00 57.69 91 LEU A C 1
ATOM 685 O O . LEU A 1 91 ? -27.010 -2.254 28.281 1.00 57.69 91 LEU A O 1
ATOM 689 N N . ARG A 1 92 ? -26.193 -0.761 29.732 1.00 65.88 92 ARG A N 1
ATOM 690 C CA . ARG A 1 92 ? -27.332 -0.772 30.648 1.00 65.88 92 ARG A CA 1
ATOM 691 C C . ARG A 1 92 ? -28.112 0.507 30.457 1.00 65.88 92 ARG A C 1
ATOM 693 O O . ARG A 1 92 ? -27.532 1.588 30.498 1.00 65.88 92 ARG A O 1
ATOM 700 N N . PHE A 1 93 ? -29.411 0.365 30.281 1.00 71.88 93 PHE A N 1
ATOM 701 C CA . PHE A 1 93 ? -30.337 1.472 30.163 1.00 71.88 93 PHE A CA 1
ATOM 702 C C . PHE A 1 93 ? -31.576 1.149 30.987 1.00 71.88 93 PHE A C 1
ATOM 704 O O . PHE A 1 93 ? -31.962 -0.011 31.138 1.00 71.88 93 PHE A O 1
ATOM 711 N N . TYR A 1 94 ? -32.173 2.184 31.552 1.00 76.88 94 TYR A N 1
ATOM 712 C CA . TYR A 1 94 ? -33.510 2.103 32.098 1.00 76.88 94 TYR A CA 1
ATOM 713 C C . TYR A 1 94 ? -34.505 1.980 30.946 1.00 76.88 94 TYR A C 1
ATOM 715 O O . TYR A 1 94 ? -34.369 2.661 29.928 1.00 76.88 94 TYR A O 1
ATOM 723 N N . SER A 1 95 ? -35.511 1.132 31.124 1.00 76.19 95 SER A N 1
ATOM 724 C CA . SER A 1 95 ? -36.708 1.091 30.292 1.00 76.19 95 SER A CA 1
ATOM 725 C C . SER A 1 95 ? -37.929 1.097 31.201 1.00 76.19 95 SER A C 1
ATOM 727 O O . SER A 1 95 ? -37.911 0.480 32.267 1.00 76.19 95 SER A O 1
ATOM 729 N N . LEU A 1 96 ? -39.000 1.761 30.779 1.00 69.62 96 LEU A N 1
ATOM 730 C CA . LEU A 1 96 ? -40.314 1.548 31.373 1.00 69.62 96 LEU A CA 1
ATOM 731 C C . LEU A 1 96 ? -40.807 0.165 30.926 1.00 69.62 96 LEU A C 1
ATOM 733 O O . LEU A 1 96 ? -41.053 -0.044 29.742 1.00 69.62 96 LEU A O 1
ATOM 737 N N . GLU A 1 97 ? -40.925 -0.793 31.849 1.00 53.81 97 GLU A N 1
ATOM 738 C CA . GLU A 1 97 ? -41.705 -2.003 31.580 1.00 53.81 97 GLU A CA 1
ATOM 739 C C . GLU A 1 97 ? -43.171 -1.590 31.430 1.00 53.81 97 GLU A C 1
ATOM 741 O O . GLU A 1 97 ? -43.854 -1.258 32.402 1.00 53.81 97 GLU A O 1
ATOM 746 N N . THR A 1 98 ? -43.675 -1.604 30.201 1.00 45.34 98 THR A N 1
ATOM 747 C CA . THR A 1 98 ? -45.108 -1.673 29.956 1.00 45.34 98 THR A CA 1
ATOM 748 C C . THR A 1 98 ? -45.583 -3.060 30.381 1.00 45.34 98 THR A C 1
ATOM 750 O O . THR A 1 98 ? -45.603 -4.003 29.595 1.00 45.34 98 THR A O 1
ATOM 753 N N . LEU A 1 99 ? -45.982 -3.207 31.646 1.00 38.50 99 LEU A N 1
ATOM 754 C CA . LEU A 1 99 ? -46.910 -4.270 32.036 1.00 38.50 99 LEU A CA 1
ATOM 755 C C . LEU A 1 99 ? -48.255 -3.982 31.352 1.00 38.50 99 LEU A C 1
ATOM 757 O O . LEU A 1 99 ? -49.181 -3.437 31.950 1.00 38.50 99 LEU A O 1
ATOM 761 N N . GLU A 1 100 ? -48.344 -4.312 30.065 1.00 37.66 100 GLU A N 1
ATOM 762 C CA . GLU A 1 100 ? -49.598 -4.417 29.328 1.00 37.66 100 GLU A CA 1
ATOM 763 C C . GLU A 1 100 ? -50.346 -5.654 29.836 1.00 37.66 100 GLU A C 1
ATOM 765 O O . GLU A 1 100 ? -50.345 -6.727 29.235 1.00 37.66 100 GLU A O 1
ATOM 770 N N . ALA A 1 101 ? -51.006 -5.507 30.983 1.00 34.84 101 ALA A N 1
ATOM 771 C CA . ALA A 1 101 ? -52.233 -6.248 31.193 1.00 34.84 101 ALA A CA 1
ATOM 772 C C . ALA A 1 101 ? -53.276 -5.674 30.221 1.00 34.84 101 ALA A C 1
ATOM 774 O O . ALA A 1 101 ? -53.545 -4.473 30.228 1.00 34.84 101 ALA A O 1
ATOM 775 N N . SER A 1 102 ? -53.856 -6.560 29.411 1.00 31.31 102 SER A N 1
ATOM 776 C CA . SER A 1 102 ? -54.944 -6.342 28.447 1.00 31.31 102 SER A CA 1
ATOM 777 C C . SER A 1 102 ? -54.631 -5.443 27.245 1.00 31.31 102 SER A C 1
ATOM 779 O O . SER A 1 102 ? -54.750 -4.222 27.274 1.00 31.31 102 SER A O 1
ATOM 781 N N . ALA A 1 103 ? -54.334 -6.118 26.135 1.00 38.81 103 ALA A N 1
ATOM 782 C CA . ALA A 1 103 ? -54.504 -5.608 24.788 1.00 38.81 103 ALA A CA 1
ATOM 783 C C . ALA A 1 103 ? -55.988 -5.309 24.533 1.00 38.81 103 ALA A C 1
ATOM 785 O O . ALA A 1 103 ? -56.721 -6.192 24.109 1.00 38.81 103 ALA A O 1
ATOM 786 N N . GLU A 1 104 ? -56.431 -4.081 24.785 1.00 40.94 104 GLU A N 1
ATOM 787 C CA . GLU A 1 104 ? -57.628 -3.542 24.145 1.00 40.94 104 GLU A CA 1
ATOM 788 C C . GLU A 1 104 ? -57.548 -2.007 24.078 1.00 40.94 104 GLU A C 1
ATOM 790 O O . GLU A 1 104 ? -57.724 -1.283 25.052 1.00 40.94 104 GLU A O 1
ATOM 795 N N . GLN A 1 105 ? -57.279 -1.541 22.856 1.00 45.78 105 GLN A N 1
ATOM 796 C CA . GLN A 1 105 ? -57.735 -0.268 22.305 1.00 45.78 105 GLN A CA 1
ATOM 797 C C . GLN A 1 105 ? -57.173 1.022 22.904 1.00 45.78 105 GLN A C 1
ATOM 799 O O . GLN A 1 105 ? -57.871 1.699 23.651 1.00 45.78 105 GLN A O 1
ATOM 804 N N . HIS A 1 106 ? -56.000 1.472 22.439 1.00 40.78 106 HIS A N 1
ATOM 805 C CA . HIS A 1 106 ? -55.616 2.886 22.534 1.00 40.78 106 HIS A CA 1
ATOM 806 C C . HIS A 1 106 ? -55.234 3.486 21.172 1.00 40.78 106 HIS A C 1
ATOM 808 O O . HIS A 1 106 ? -54.394 2.981 20.433 1.00 40.78 106 HIS A O 1
ATOM 814 N N . ASP A 1 107 ? -55.918 4.587 20.871 1.00 37.59 107 ASP A N 1
ATOM 815 C CA . ASP A 1 107 ? -55.684 5.543 19.796 1.00 37.59 107 ASP A CA 1
ATOM 816 C C . ASP A 1 107 ? -54.296 6.196 19.961 1.00 37.59 107 ASP A C 1
ATOM 818 O O . ASP A 1 107 ? -53.996 6.802 20.991 1.00 37.59 107 ASP A O 1
ATOM 822 N N . PHE A 1 108 ? -53.441 6.072 18.940 1.00 42.94 108 PHE A N 1
ATOM 823 C CA . PHE A 1 108 ? -52.050 6.549 18.924 1.00 42.94 108 PHE A CA 1
ATOM 824 C C . PHE A 1 108 ? -51.903 8.083 18.953 1.00 42.94 108 PHE A C 1
ATOM 826 O O . PHE A 1 108 ? -50.777 8.585 19.000 1.00 42.94 108 PHE A O 1
ATOM 833 N N . THR A 1 109 ? -53.000 8.848 18.917 1.00 44.94 109 THR A N 1
ATOM 834 C CA . THR A 1 109 ? -52.949 10.311 18.734 1.00 44.94 109 THR A CA 1
ATOM 835 C C . THR A 1 109 ? -53.179 11.148 19.994 1.00 44.94 109 THR A C 1
ATOM 837 O O . THR A 1 109 ? -53.073 12.375 19.938 1.00 44.94 109 THR A O 1
ATOM 840 N N . ARG A 1 110 ? -53.408 10.536 21.164 1.00 42.03 110 ARG A N 1
ATOM 841 C CA . ARG A 1 110 ? -53.482 11.270 22.442 1.00 42.03 110 ARG A CA 1
ATOM 842 C C . ARG A 1 110 ? -52.680 10.583 23.540 1.00 42.03 110 ARG A C 1
ATOM 844 O O . ARG A 1 110 ? -53.122 9.598 24.118 1.00 42.03 110 ARG A O 1
ATOM 851 N N . ARG A 1 111 ? -51.525 11.159 23.889 1.00 46.62 111 ARG A N 1
ATOM 852 C CA . ARG A 1 111 ? -50.826 10.835 25.140 1.00 46.62 111 ARG A CA 1
ATOM 853 C C . ARG A 1 111 ? -51.530 11.586 26.279 1.00 46.62 111 ARG A C 1
ATOM 855 O O . ARG A 1 111 ? -51.495 12.817 26.270 1.00 46.62 111 ARG A O 1
ATOM 862 N N . PRO A 1 112 ? -52.199 10.914 27.234 1.00 44.00 112 PRO A N 1
ATOM 863 C CA . PRO A 1 112 ? -52.662 11.601 28.432 1.00 44.00 112 PRO A CA 1
ATOM 864 C C . PRO A 1 112 ? -51.431 12.096 29.210 1.00 44.00 112 PRO A C 1
ATOM 866 O O . PRO A 1 112 ? -50.395 11.423 29.180 1.00 44.00 112 PRO A O 1
ATOM 869 N N . PRO A 1 113 ? -51.501 13.245 29.903 1.00 44.62 113 PRO A N 1
ATOM 870 C CA . PRO A 1 113 ? -50.403 13.709 30.738 1.00 44.62 113 PRO A CA 1
ATOM 871 C C . PRO A 1 113 ? -50.228 12.709 31.882 1.00 44.62 113 PRO A C 1
ATOM 873 O O . PRO A 1 113 ? -50.984 12.706 32.854 1.00 44.62 113 PRO A O 1
ATOM 876 N N . ARG A 1 114 ? -49.260 11.802 31.743 1.00 51.25 114 ARG A N 1
ATOM 877 C CA . ARG A 1 114 ? -48.859 10.916 32.830 1.00 51.25 114 ARG A C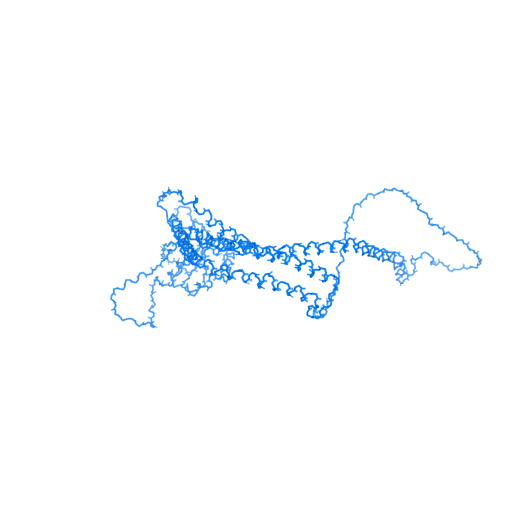A 1
ATOM 878 C C . ARG A 1 114 ? -48.067 11.764 33.815 1.00 51.25 114 ARG A C 1
ATOM 880 O O . ARG A 1 114 ? -46.942 12.160 33.548 1.00 51.25 114 ARG A O 1
ATOM 887 N N . THR A 1 115 ? -48.679 12.078 34.948 1.00 52.47 115 THR A N 1
ATOM 888 C CA . THR A 1 115 ? -47.996 12.687 36.090 1.00 52.47 115 THR A CA 1
ATOM 889 C C . THR A 1 115 ? -47.050 11.643 36.688 1.00 52.47 115 THR A C 1
ATOM 891 O O . THR A 1 115 ? -47.488 10.797 37.467 1.00 52.47 115 THR A O 1
ATOM 894 N N . GLY A 1 116 ? -45.779 11.629 36.277 1.00 64.06 116 GLY A N 1
ATOM 895 C CA . GLY A 1 116 ? -44.794 10.666 36.777 1.00 64.06 116 GLY A CA 1
ATOM 896 C C . GLY A 1 116 ? -43.565 10.500 35.882 1.00 64.06 116 GLY A C 1
ATOM 897 O O . GLY A 1 116 ? -43.287 11.338 35.032 1.00 64.06 116 GLY A O 1
ATOM 898 N N . VAL A 1 117 ? -42.826 9.408 36.102 1.00 71.88 117 VAL A N 1
ATOM 899 C CA . VAL A 1 117 ? -41.687 8.993 35.266 1.00 71.88 117 VAL A CA 1
ATOM 900 C C . VAL A 1 117 ? -42.225 8.514 33.917 1.00 71.88 117 VAL A C 1
ATOM 902 O O . VAL A 1 117 ? -42.905 7.491 33.851 1.00 71.88 117 VAL A O 1
ATOM 905 N N . ASP A 1 118 ? -41.945 9.266 32.859 1.00 79.56 118 ASP A N 1
ATOM 906 C CA . ASP A 1 118 ? -42.304 8.946 31.479 1.00 79.56 118 ASP A CA 1
ATOM 907 C C . ASP A 1 118 ? -41.056 8.623 30.636 1.00 79.56 118 ASP A C 1
ATOM 909 O O . ASP A 1 118 ? -39.930 8.602 31.141 1.00 79.56 118 ASP A O 1
ATOM 913 N N . ASP A 1 119 ? -41.248 8.349 29.343 1.00 77.69 119 ASP A N 1
ATOM 914 C CA . ASP A 1 119 ? -40.151 7.994 28.434 1.00 77.69 119 ASP A CA 1
ATOM 915 C C . ASP A 1 119 ? -39.081 9.095 28.350 1.00 77.69 119 ASP A C 1
ATOM 917 O O . ASP A 1 119 ? -37.900 8.801 28.163 1.00 77.69 119 ASP A O 1
ATOM 921 N N . VAL A 1 120 ? -39.474 10.361 28.538 1.00 82.31 120 VAL A N 1
ATOM 922 C CA . VAL A 1 120 ? -38.546 11.497 28.553 1.00 82.31 120 VAL A CA 1
ATOM 923 C C . VAL A 1 120 ? -37.656 11.425 29.791 1.00 82.31 120 VAL A C 1
ATOM 925 O O . VAL A 1 120 ? -36.437 11.524 29.662 1.00 82.31 120 VAL A O 1
ATOM 928 N N . VAL A 1 121 ? -38.219 11.165 30.974 1.00 84.69 121 VAL A N 1
ATOM 929 C CA . VAL A 1 121 ? -37.432 10.978 32.209 1.00 84.69 121 VAL A CA 1
ATOM 930 C C . VAL A 1 121 ? -36.499 9.767 32.100 1.00 84.69 121 VAL A C 1
ATOM 932 O O . VAL A 1 121 ? -35.351 9.824 32.544 1.00 84.69 121 VAL A O 1
ATOM 935 N N . ILE A 1 122 ? -36.938 8.681 31.461 1.00 82.62 122 ILE A N 1
ATOM 936 C CA . ILE A 1 122 ? -36.074 7.519 31.207 1.00 82.62 122 ILE A CA 1
ATOM 937 C C . ILE A 1 122 ? -34.905 7.880 30.280 1.00 82.62 122 ILE A C 1
ATOM 939 O O . ILE A 1 122 ? -33.758 7.521 30.563 1.00 82.62 122 ILE A O 1
ATOM 943 N N . ASN A 1 123 ? -35.157 8.639 29.212 1.00 83.38 123 ASN A N 1
ATOM 944 C CA . ASN A 1 123 ? -34.098 9.136 28.332 1.00 83.38 123 ASN A CA 1
ATOM 945 C C . ASN A 1 123 ? -33.138 10.079 29.068 1.00 83.38 123 ASN A C 1
ATOM 947 O O . ASN A 1 123 ? -31.925 9.992 28.857 1.00 83.38 123 ASN A O 1
ATOM 951 N N . GLN A 1 124 ? -33.646 10.912 29.980 1.00 88.25 124 GLN A N 1
ATOM 952 C CA . GLN A 1 124 ? -32.828 11.757 30.851 1.00 88.25 124 GLN A CA 1
ATOM 953 C C . GLN A 1 124 ? -31.923 10.909 31.762 1.00 88.25 124 GLN A C 1
ATOM 955 O O . GLN A 1 124 ? -30.722 11.176 31.841 1.00 88.25 124 GLN A O 1
ATOM 960 N N . PHE A 1 125 ? -32.438 9.835 32.378 1.00 87.00 125 PHE A N 1
ATOM 961 C CA . PHE A 1 125 ? -31.628 8.916 33.195 1.00 87.00 125 PHE A CA 1
ATOM 962 C C . PHE A 1 125 ? -30.526 8.231 32.383 1.00 87.00 125 PHE A C 1
ATOM 964 O O . PHE A 1 125 ? -29.381 8.143 32.835 1.00 87.00 125 PHE A O 1
ATOM 971 N N . ASN A 1 126 ? -30.863 7.777 31.175 1.00 84.75 126 ASN A N 1
ATOM 972 C CA . ASN A 1 126 ? -29.927 7.104 30.275 1.00 84.75 126 ASN A CA 1
ATOM 973 C C . ASN A 1 126 ? -28.859 8.059 29.716 1.00 84.75 126 ASN A C 1
ATOM 975 O O . ASN A 1 126 ? -27.729 7.641 29.463 1.00 84.75 126 ASN A O 1
ATOM 979 N N . SER A 1 127 ? -29.186 9.344 29.566 1.00 85.81 127 SER A N 1
ATOM 980 C CA . SER A 1 127 ? -28.292 10.359 28.991 1.00 85.81 127 SER A CA 1
ATOM 981 C C . SER A 1 127 ? -27.438 11.089 30.032 1.00 85.81 127 SER A C 1
ATOM 983 O O . SER A 1 127 ? -26.417 11.681 29.678 1.00 85.81 127 SER A O 1
ATOM 985 N N . ALA A 1 128 ? -27.797 11.019 31.319 1.00 87.12 128 ALA A N 1
ATOM 986 C CA . ALA A 1 128 ? -27.144 11.765 32.396 1.00 87.12 128 ALA A CA 1
ATOM 987 C C . ALA A 1 128 ? -25.623 11.533 32.484 1.00 87.12 128 ALA A C 1
ATOM 989 O O . ALA A 1 128 ? -24.862 12.487 32.635 1.00 87.12 128 ALA A O 1
ATOM 990 N N . GLN A 1 129 ? -25.153 10.287 32.340 1.00 83.06 129 GLN A N 1
ATOM 991 C CA . GLN A 1 129 ? -23.713 9.989 32.366 1.00 83.06 129 GLN A CA 1
ATOM 992 C C . GLN A 1 129 ? -22.989 10.537 31.128 1.00 83.06 129 GLN A C 1
ATOM 994 O O . GLN A 1 129 ? -21.851 10.990 31.233 1.00 83.06 129 GLN A O 1
ATOM 999 N N . THR A 1 130 ? -23.629 10.487 29.958 1.00 80.00 130 THR A N 1
ATOM 1000 C CA . THR A 1 130 ? -23.059 10.976 28.695 1.00 80.00 130 THR A CA 1
ATOM 1001 C C . THR A 1 130 ? -22.813 12.479 28.772 1.00 80.00 130 THR A C 1
ATOM 1003 O O . THR A 1 130 ? -21.709 12.933 28.472 1.00 80.00 130 THR A O 1
ATOM 1006 N N . ILE A 1 131 ? -23.788 13.237 29.272 1.00 82.69 131 ILE A N 1
ATOM 1007 C CA . ILE A 1 131 ? -23.664 14.688 29.472 1.00 82.69 131 ILE A CA 1
ATOM 1008 C C . ILE A 1 131 ? -22.552 15.000 30.471 1.00 82.69 131 ILE A C 1
ATOM 1010 O O . ILE A 1 131 ? -21.709 15.848 30.193 1.00 82.69 131 ILE A O 1
ATOM 1014 N N . ASP A 1 132 ? -22.474 14.258 31.577 1.00 83.62 132 ASP A N 1
ATOM 1015 C CA . ASP A 1 132 ? -21.427 14.449 32.586 1.00 83.62 132 ASP A CA 1
ATOM 1016 C C . ASP A 1 132 ? -20.020 14.279 32.004 1.00 83.62 132 ASP A C 1
ATOM 1018 O O . ASP A 1 132 ? -19.106 15.022 32.355 1.00 83.62 132 ASP A O 1
ATOM 1022 N N . THR A 1 133 ? -19.837 13.363 31.045 1.00 77.44 133 THR A N 1
ATOM 1023 C CA . THR A 1 133 ? -18.545 13.226 30.356 1.00 77.44 133 THR A CA 1
ATOM 1024 C C . THR A 1 133 ? -18.212 14.388 29.429 1.00 77.44 133 THR A C 1
ATOM 1026 O O . THR A 1 133 ? -17.030 14.632 29.204 1.00 77.44 133 THR A O 1
ATOM 1029 N N . VAL A 1 134 ? -19.206 15.090 28.884 1.00 76.31 134 VAL A N 1
ATOM 1030 C CA . VAL A 1 134 ? -18.983 16.269 28.035 1.00 76.31 134 VAL A CA 1
ATOM 1031 C C . VAL A 1 134 ? -18.696 17.483 28.913 1.00 76.31 134 VAL A C 1
ATOM 1033 O O . VAL A 1 134 ? -17.677 18.135 28.722 1.00 76.31 134 VAL A O 1
ATOM 1036 N N . VAL A 1 135 ? -19.521 17.707 29.937 1.00 79.12 135 VAL A N 1
ATOM 1037 C CA . VAL A 1 135 ? -19.417 18.841 30.868 1.00 79.12 135 VAL A CA 1
ATOM 1038 C C . VAL A 1 135 ? -18.128 18.797 31.697 1.00 79.12 135 VAL A C 1
ATOM 1040 O O . VAL A 1 135 ? -17.542 19.833 31.993 1.00 79.12 135 VAL A O 1
ATOM 1043 N N . GLN A 1 136 ? -17.648 17.607 32.078 1.00 75.25 136 GLN A N 1
ATOM 1044 C CA . GLN A 1 136 ? -16.425 17.473 32.882 1.00 75.25 136 GLN A CA 1
ATOM 1045 C C . GLN A 1 136 ? -15.130 17.368 32.053 1.00 75.25 136 GLN A C 1
ATOM 1047 O O . GLN A 1 136 ? -14.037 17.293 32.629 1.00 75.25 136 GLN A O 1
ATOM 1052 N N . ARG A 1 137 ? -15.195 17.331 30.713 1.00 64.12 137 ARG A N 1
ATOM 1053 C CA . ARG A 1 137 ? -13.990 17.220 29.875 1.00 64.12 137 ARG A CA 1
ATOM 1054 C C . ARG A 1 137 ? -13.229 18.545 29.847 1.00 64.12 137 ARG A C 1
ATOM 1056 O O . ARG A 1 137 ? -13.675 19.521 29.268 1.00 64.12 137 ARG A O 1
ATOM 1063 N N . LYS A 1 138 ? -11.991 18.537 30.353 1.00 45.91 138 LYS A N 1
ATOM 1064 C CA . LYS A 1 138 ? -10.974 19.494 29.887 1.00 45.91 138 LYS A CA 1
ATOM 1065 C C . LYS A 1 138 ? -10.709 19.233 28.396 1.00 45.91 138 LYS A C 1
ATOM 1067 O O . LYS A 1 138 ? -10.642 18.059 28.018 1.00 45.91 138 LYS A O 1
ATOM 1072 N N . PRO A 1 139 ? -10.518 20.269 27.559 1.00 38.56 139 PRO A N 1
ATOM 1073 C CA . PRO A 1 139 ? -10.322 20.095 26.125 1.00 38.56 139 PRO A CA 1
ATOM 1074 C C . PRO A 1 139 ? -9.116 19.186 25.867 1.00 38.56 139 PRO A C 1
ATOM 1076 O O . PRO A 1 139 ? -7.980 19.493 26.240 1.00 38.56 139 PRO A O 1
ATOM 1079 N N . LEU A 1 140 ? -9.376 18.031 25.252 1.00 40.72 140 LEU A N 1
ATOM 1080 C CA . LEU A 1 140 ? -8.342 17.122 24.776 1.00 40.72 140 LEU A CA 1
ATOM 1081 C C . LEU A 1 140 ? -7.594 17.831 23.645 1.00 40.72 140 LEU A C 1
ATOM 1083 O O . LEU A 1 140 ? -8.157 18.097 22.585 1.00 40.72 140 LEU A O 1
ATOM 1087 N N . ARG A 1 141 ? -6.320 18.160 23.889 1.00 35.06 141 ARG A N 1
ATOM 1088 C CA . ARG A 1 141 ? -5.390 18.602 22.843 1.00 35.06 141 ARG A CA 1
ATOM 1089 C C . ARG A 1 141 ? -5.424 17.587 21.699 1.00 35.06 141 ARG A C 1
ATOM 1091 O O . ARG A 1 141 ? -5.340 16.390 21.959 1.00 35.06 141 ARG A O 1
ATOM 1098 N N . HIS A 1 142 ? -5.546 18.096 20.473 1.00 37.81 142 HIS A N 1
ATOM 1099 C CA . HIS A 1 142 ? -5.471 17.361 19.211 1.00 37.81 142 HIS A CA 1
ATOM 1100 C C . HIS A 1 142 ? -4.496 16.177 19.290 1.00 37.81 142 HIS A C 1
ATOM 1102 O O . HIS A 1 142 ? -3.289 16.377 19.418 1.00 37.81 142 HIS A O 1
ATOM 1108 N N . LEU A 1 143 ? -5.025 14.953 19.220 1.00 42.00 143 LEU A N 1
ATOM 1109 C CA . LEU A 1 143 ? -4.227 13.755 18.984 1.00 42.00 143 LEU A CA 1
ATOM 1110 C C . LEU A 1 143 ? -4.151 13.521 17.474 1.00 42.00 143 LEU A C 1
ATOM 1112 O O . LEU A 1 143 ? -5.174 13.482 16.791 1.00 42.00 143 LEU A O 1
ATOM 1116 N N . GLU A 1 144 ? -2.927 13.396 16.970 1.00 43.62 144 GLU A N 1
ATOM 1117 C CA . GLU A 1 144 ? -2.632 13.144 15.565 1.00 43.62 144 GLU A CA 1
ATOM 1118 C C . GLU A 1 144 ? -3.108 11.750 15.124 1.00 43.62 144 GLU A C 1
ATOM 1120 O O . GLU A 1 144 ? -3.019 10.765 15.860 1.00 43.62 144 GLU A O 1
ATOM 1125 N N . LEU A 1 145 ? -3.589 11.674 13.879 1.00 43.84 145 LEU A N 1
ATOM 1126 C CA . LEU A 1 145 ? -4.156 10.491 13.214 1.00 43.84 145 LEU A CA 1
ATOM 1127 C C . LEU A 1 145 ? -3.237 9.245 13.250 1.00 43.84 145 LEU A C 1
ATOM 1129 O O . LEU A 1 145 ? -3.706 8.114 13.136 1.00 43.84 145 LEU A O 1
ATOM 1133 N N . SER A 1 146 ? -1.930 9.448 13.427 1.00 44.16 146 SER A N 1
ATOM 1134 C CA . SER A 1 146 ? -0.906 8.404 13.540 1.00 44.16 146 SER A CA 1
ATOM 1135 C C . SER A 1 146 ? -1.045 7.564 14.816 1.00 44.16 146 SER A C 1
ATOM 1137 O O . SER A 1 146 ? -0.782 6.361 14.786 1.00 44.16 146 SER A O 1
ATOM 1139 N N . GLN A 1 147 ? -1.527 8.158 15.912 1.00 41.47 147 GLN A N 1
ATOM 1140 C CA . GLN A 1 147 ? -1.730 7.462 17.185 1.00 41.47 147 GLN A CA 1
ATOM 1141 C C . GLN A 1 147 ? -2.892 6.457 17.092 1.00 41.47 147 GLN A C 1
ATOM 1143 O O . GLN A 1 147 ? -2.799 5.351 17.615 1.00 41.47 147 GLN A O 1
ATOM 1148 N N . TYR A 1 148 ? -3.948 6.803 16.346 1.00 47.47 148 TYR A N 1
ATOM 1149 C CA . TYR A 1 148 ? -5.129 5.955 16.142 1.00 47.47 148 TYR A CA 1
ATOM 1150 C C . TYR A 1 148 ? -4.811 4.687 15.337 1.00 47.47 148 TYR A C 1
ATOM 1152 O O . TYR A 1 148 ? -5.293 3.603 15.660 1.00 47.47 148 TYR A O 1
ATOM 1160 N N . LEU A 1 149 ? -3.965 4.803 14.309 1.00 46.31 149 LEU A N 1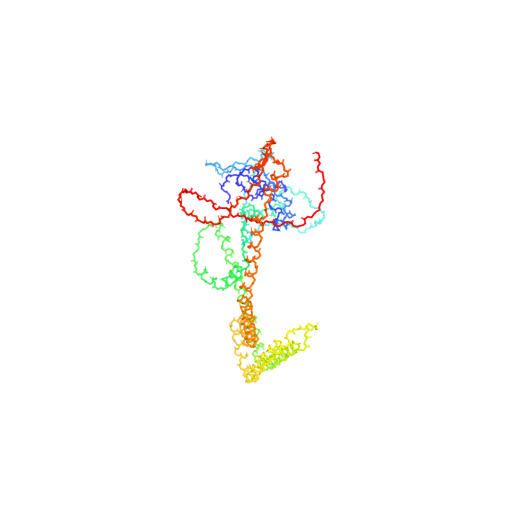
ATOM 1161 C CA . LEU A 1 149 ? -3.506 3.653 13.521 1.00 46.31 149 LEU A CA 1
ATOM 1162 C C . LEU A 1 149 ? -2.601 2.722 14.342 1.00 4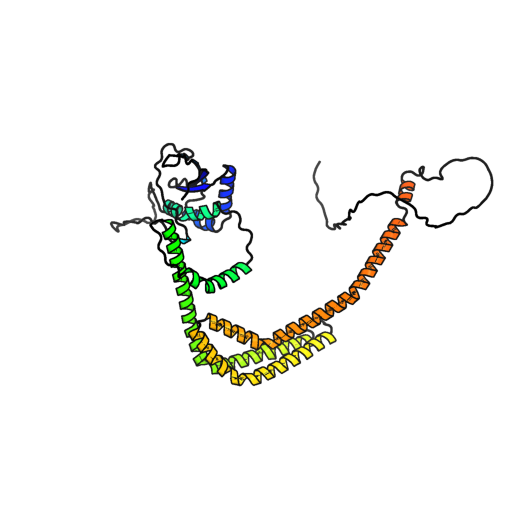6.31 149 LEU A C 1
ATOM 1164 O O . LEU A 1 149 ? -2.707 1.500 14.226 1.00 46.31 149 LEU A O 1
ATOM 1168 N N . PHE A 1 150 ? -1.756 3.286 15.210 1.00 46.12 150 PHE A N 1
ATOM 1169 C CA . PHE A 1 150 ? -0.910 2.505 16.114 1.00 46.12 150 PHE A CA 1
ATOM 1170 C C . PHE A 1 150 ? -1.736 1.790 17.198 1.00 46.12 150 PHE A C 1
ATOM 1172 O O . PHE A 1 150 ? -1.451 0.640 17.532 1.00 46.12 150 PHE A O 1
ATOM 1179 N N . ASP A 1 151 ? -2.808 2.419 17.687 1.00 40.53 151 ASP A N 1
ATOM 1180 C CA . ASP A 1 151 ? -3.733 1.813 18.648 1.00 40.53 151 ASP A CA 1
ATOM 1181 C C . ASP A 1 151 ? -4.585 0.691 18.031 1.00 40.53 151 ASP A C 1
ATOM 1183 O O . ASP A 1 151 ? -4.791 -0.326 18.686 1.00 40.53 151 ASP A O 1
ATOM 1187 N N . ILE A 1 152 ? -4.997 0.783 16.759 1.00 48.03 152 ILE A N 1
ATOM 1188 C CA . ILE A 1 152 ? -5.694 -0.319 16.059 1.00 48.03 152 ILE A CA 1
ATOM 1189 C C . ILE A 1 152 ? -4.785 -1.555 15.921 1.00 48.03 152 ILE A C 1
ATOM 1191 O O . ILE A 1 152 ? -5.226 -2.687 16.157 1.00 48.03 152 ILE A O 1
ATOM 1195 N N . MET A 1 153 ? -3.500 -1.355 15.607 1.00 43.72 153 MET A N 1
ATOM 1196 C CA . MET A 1 153 ? -2.525 -2.454 15.568 1.00 43.72 153 MET A CA 1
ATOM 1197 C C . MET A 1 153 ? -2.226 -3.011 16.968 1.00 43.72 153 MET A C 1
ATOM 1199 O O . MET A 1 153 ? -2.160 -4.229 17.145 1.00 43.72 153 MET A O 1
ATOM 1203 N N . ASN A 1 154 ? -2.117 -2.149 17.984 1.00 40.16 154 ASN A N 1
ATOM 1204 C CA . ASN A 1 154 ? -1.921 -2.577 19.371 1.00 40.16 154 ASN A CA 1
ATOM 1205 C C . ASN A 1 154 ? -3.135 -3.322 19.940 1.00 40.16 154 ASN A C 1
ATOM 1207 O O . ASN A 1 154 ? -2.954 -4.248 20.728 1.00 40.16 154 ASN A O 1
ATOM 1211 N N . VAL A 1 155 ? -4.361 -2.978 19.540 1.00 46.84 155 VAL A N 1
ATOM 1212 C CA . VAL A 1 155 ? -5.580 -3.699 19.943 1.00 46.84 155 VAL A CA 1
ATOM 1213 C C . VAL A 1 155 ? -5.608 -5.110 19.345 1.00 46.84 155 VAL A C 1
ATOM 1215 O O . VAL A 1 155 ? -6.009 -6.044 20.033 1.00 46.84 155 VAL A O 1
ATOM 1218 N N . SER A 1 156 ? -5.097 -5.315 18.128 1.00 48.75 156 SER A N 1
ATOM 1219 C CA . SER A 1 156 ? -5.021 -6.661 17.534 1.00 48.75 156 SER A CA 1
ATOM 1220 C C . SER A 1 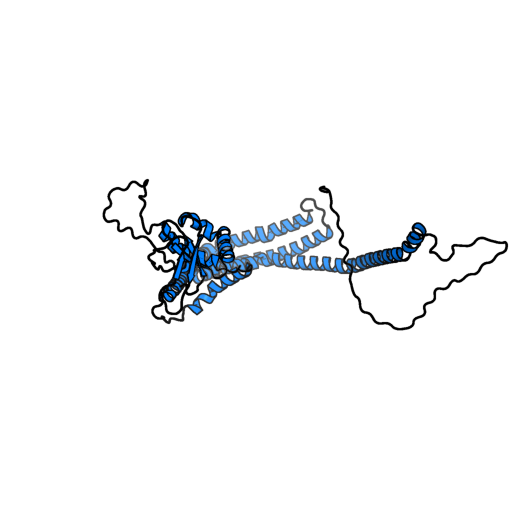156 ? -3.936 -7.548 18.169 1.00 48.75 156 SER A C 1
ATOM 1222 O O . SER A 1 156 ? -4.102 -8.764 18.230 1.00 48.75 156 SER A O 1
ATOM 1224 N N . LEU A 1 157 ? -2.847 -6.961 18.687 1.00 44.31 157 LEU A N 1
ATOM 1225 C CA . LEU A 1 157 ? -1.695 -7.704 19.228 1.00 44.31 157 LEU A CA 1
ATOM 1226 C C . LEU A 1 157 ? -1.661 -7.820 20.768 1.00 44.31 157 LEU A C 1
ATOM 1228 O O . LEU A 1 157 ? -1.172 -8.822 21.286 1.00 44.31 157 LEU A O 1
ATOM 1232 N N . CYS A 1 158 ? -2.178 -6.842 21.525 1.00 40.72 158 CYS A N 1
ATOM 1233 C CA . CYS A 1 158 ? -2.052 -6.797 22.996 1.00 40.72 158 CYS A CA 1
ATOM 1234 C C . CYS A 1 158 ? -3.269 -7.329 23.776 1.00 40.72 158 CYS A C 1
ATOM 1236 O O . CYS A 1 158 ? -3.173 -7.525 24.993 1.00 40.72 158 CYS A O 1
ATOM 1238 N N . VAL A 1 159 ? -4.414 -7.577 23.132 1.00 49.44 159 VAL A N 1
ATOM 1239 C CA . VAL A 1 159 ? -5.610 -8.100 23.822 1.00 49.44 159 VAL A CA 1
ATOM 1240 C C . VAL A 1 159 ? -5.408 -9.487 24.469 1.00 49.44 159 VAL A C 1
ATOM 1242 O O . VAL A 1 159 ? -5.954 -9.681 25.559 1.00 49.44 159 VAL A O 1
ATOM 1245 N N . PRO A 1 160 ? -4.571 -10.422 23.961 1.00 43.88 160 PRO A N 1
ATOM 1246 C CA . PRO A 1 160 ? -4.421 -11.731 24.606 1.00 43.88 160 PRO A CA 1
ATOM 1247 C C . PRO A 1 160 ? -3.791 -11.663 26.008 1.00 43.88 160 PRO A C 1
ATOM 1249 O O . PRO A 1 160 ? -4.098 -12.492 26.863 1.00 43.88 160 PRO A O 1
ATOM 1252 N N . GLN A 1 161 ? -2.939 -10.668 26.292 1.00 39.69 161 GLN A N 1
ATOM 1253 C CA . GLN A 1 161 ? -2.163 -10.631 27.542 1.00 39.69 161 GLN A CA 1
ATOM 1254 C C . GLN A 1 161 ? -2.947 -10.122 28.763 1.00 39.69 161 GLN A C 1
ATOM 1256 O O . GLN A 1 161 ? -2.592 -10.455 29.891 1.00 39.69 161 GLN A O 1
ATOM 1261 N N . ARG A 1 162 ? -4.032 -9.353 28.583 1.00 44.34 162 ARG A N 1
ATOM 1262 C CA . ARG A 1 162 ? -4.837 -8.818 29.709 1.00 44.34 162 ARG A CA 1
ATOM 1263 C C . ARG A 1 162 ? -6.079 -9.648 30.051 1.00 44.34 162 ARG A C 1
ATOM 1265 O O . ARG A 1 162 ? -6.774 -9.337 31.019 1.00 44.34 162 ARG A O 1
ATOM 1272 N N . VAL A 1 163 ? -6.369 -10.692 29.273 1.00 47.41 163 VAL A N 1
ATOM 1273 C CA . VAL A 1 163 ? -7.551 -11.557 29.448 1.00 47.41 163 VAL A CA 1
ATOM 1274 C C . VAL A 1 163 ? -7.292 -12.707 30.437 1.00 47.41 163 VAL A C 1
ATOM 1276 O O . VAL A 1 163 ? -8.235 -13.218 31.030 1.00 47.41 163 VAL A O 1
ATOM 1279 N N . LEU A 1 164 ? -6.029 -13.058 30.706 1.00 43.72 164 LEU A N 1
ATOM 1280 C CA . LEU A 1 164 ? -5.657 -14.214 31.541 1.00 43.72 164 LEU A CA 1
ATOM 1281 C C . LEU A 1 164 ? -5.631 -13.971 33.064 1.00 43.72 164 LEU A C 1
ATOM 1283 O O . LEU A 1 164 ? -5.482 -14.928 33.820 1.00 43.72 164 LEU A O 1
ATOM 1287 N N . SER A 1 165 ? -5.809 -12.741 33.557 1.00 40.91 165 SER A N 1
ATOM 1288 C CA . SER A 1 165 ? -5.899 -12.477 35.003 1.00 40.91 165 SER A CA 1
ATOM 1289 C C . SER A 1 165 ? -7.350 -12.542 35.491 1.00 40.91 165 SER A C 1
ATOM 1291 O O . SER A 1 165 ? -8.066 -11.541 35.583 1.00 40.91 165 SER A O 1
ATOM 1293 N N . PHE A 1 166 ? -7.793 -13.765 35.785 1.00 43.62 166 PHE A N 1
ATOM 1294 C CA . PHE A 1 166 ? -9.102 -14.058 36.363 1.00 43.62 166 PHE A CA 1
ATOM 1295 C C . PHE A 1 166 ? -9.023 -13.975 37.897 1.00 43.62 166 PHE A C 1
ATOM 1297 O O . PHE A 1 166 ? -8.521 -14.882 38.554 1.00 43.62 166 PHE A O 1
ATOM 1304 N N . ALA A 1 167 ? -9.517 -12.881 38.476 1.00 42.72 167 ALA A N 1
ATOM 1305 C CA . ALA A 1 167 ? -9.836 -12.791 39.901 1.00 42.72 167 ALA A CA 1
ATOM 1306 C C . ALA A 1 167 ? -11.168 -12.035 40.043 1.00 42.72 167 ALA A C 1
ATOM 1308 O O . ALA A 1 167 ? -11.248 -10.889 39.590 1.00 42.72 167 ALA A O 1
ATOM 1309 N N . PRO A 1 168 ? -12.228 -12.642 40.607 1.00 40.97 168 PRO A N 1
ATOM 1310 C CA . PRO A 1 168 ? -13.497 -11.951 40.798 1.00 40.97 168 PRO A CA 1
ATOM 1311 C C . PRO A 1 168 ? -13.413 -11.056 42.049 1.00 40.97 168 PRO A C 1
ATOM 1313 O O . PRO A 1 168 ? -13.109 -11.572 43.126 1.00 40.97 168 PRO A O 1
ATOM 1316 N N . PRO A 1 169 ? -13.689 -9.739 41.971 1.00 41.47 169 PRO A N 1
ATOM 1317 C CA . PRO A 1 169 ? -13.883 -8.919 43.157 1.00 41.47 169 PRO A CA 1
ATOM 1318 C C . PRO A 1 169 ? -15.356 -8.923 43.591 1.00 41.47 169 PRO A C 1
ATOM 1320 O O . PRO A 1 169 ? -16.275 -9.019 42.776 1.00 41.47 169 PRO A O 1
ATOM 1323 N N . GLN A 1 170 ? -15.556 -8.820 44.903 1.00 42.50 170 GLN A N 1
ATOM 1324 C CA . GLN A 1 170 ? -16.847 -8.822 45.588 1.00 42.50 170 GLN A CA 1
ATOM 1325 C C . GLN A 1 170 ? -17.695 -7.577 45.267 1.00 42.50 170 GLN A C 1
ATOM 1327 O O . GLN A 1 170 ? -17.164 -6.489 45.074 1.00 42.50 170 GLN A O 1
ATOM 1332 N N . HIS A 1 171 ? -19.016 -7.793 45.227 1.00 44.84 171 HIS A N 1
ATOM 1333 C CA . HIS A 1 171 ? -20.139 -6.850 45.105 1.00 44.84 171 HIS A CA 1
ATOM 1334 C C . HIS A 1 171 ? -19.813 -5.343 45.127 1.00 44.84 171 HIS A C 1
ATOM 1336 O O . HIS A 1 171 ? -19.943 -4.689 46.157 1.00 44.84 171 HIS A O 1
ATOM 13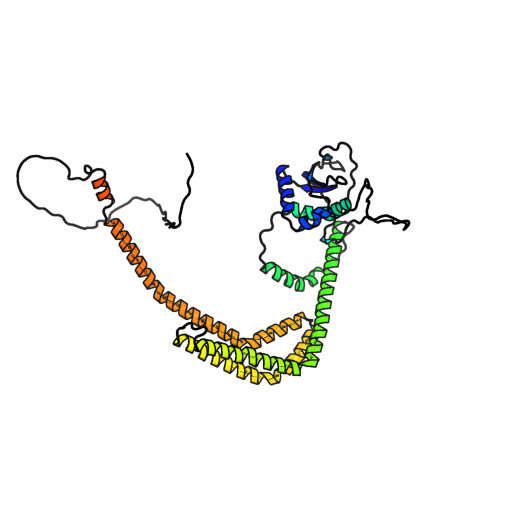42 N N . ASP A 1 172 ? -19.528 -4.776 43.953 1.00 44.22 172 ASP A N 1
ATOM 1343 C CA . ASP A 1 172 ? -19.522 -3.330 43.721 1.00 44.22 172 ASP A CA 1
ATOM 1344 C C . ASP A 1 172 ? -20.119 -3.043 42.329 1.00 44.22 172 ASP A C 1
ATOM 1346 O O . ASP A 1 172 ? -19.751 -3.687 41.345 1.00 44.22 172 ASP A O 1
ATOM 1350 N N . LEU A 1 173 ? -21.072 -2.109 42.201 1.00 45.88 173 LEU A N 1
ATOM 1351 C CA . LEU A 1 173 ? -21.753 -1.820 40.917 1.00 45.88 173 LEU A CA 1
ATOM 1352 C C . LEU A 1 173 ? -20.788 -1.343 39.813 1.00 45.88 173 LEU A C 1
ATOM 1354 O O . LEU A 1 173 ? -21.047 -1.553 38.626 1.00 45.88 173 LEU A O 1
ATOM 1358 N N . THR A 1 174 ? -19.656 -0.753 40.200 1.00 43.38 174 THR A N 1
ATOM 1359 C CA . THR A 1 174 ? -18.533 -0.391 39.320 1.00 43.38 174 THR A CA 1
ATOM 1360 C C . THR A 1 174 ? -17.824 -1.619 38.744 1.00 43.38 174 THR A C 1
ATOM 1362 O O . THR A 1 174 ? -17.353 -1.575 37.609 1.00 43.38 174 THR A O 1
ATOM 1365 N N . ALA A 1 175 ? -17.801 -2.746 39.462 1.00 49.72 175 ALA A N 1
ATOM 1366 C CA . ALA A 1 175 ? -17.244 -3.998 38.959 1.00 49.72 175 ALA A CA 1
ATOM 1367 C C . ALA A 1 175 ? -18.085 -4.565 37.806 1.00 49.72 175 ALA A C 1
ATOM 1369 O O . ALA A 1 175 ? -17.541 -5.175 36.888 1.00 49.72 175 ALA A O 1
ATOM 1370 N N . VAL A 1 176 ? -19.399 -4.316 37.805 1.00 50.53 176 VAL A N 1
ATOM 1371 C CA . VAL A 1 176 ? -20.300 -4.884 36.798 1.00 50.53 176 VAL A CA 1
ATOM 1372 C C . VAL A 1 176 ? -20.227 -4.149 35.455 1.00 50.53 176 VAL A C 1
ATOM 1374 O O . VAL A 1 176 ? -20.282 -4.801 34.415 1.00 50.53 176 VAL A O 1
ATOM 1377 N N . SER A 1 177 ? -20.044 -2.822 35.446 1.00 51.50 177 SER A N 1
ATOM 1378 C CA . SER A 1 177 ? -19.824 -2.064 34.200 1.00 51.50 177 SER A CA 1
ATOM 1379 C C . SER A 1 177 ? -18.449 -2.344 33.585 1.00 51.50 177 SER A C 1
ATOM 1381 O O . SER A 1 177 ? -18.322 -2.453 32.367 1.00 51.50 177 SER A O 1
ATOM 1383 N N . ILE A 1 178 ? -17.422 -2.524 34.421 1.00 52.78 178 ILE A N 1
ATOM 1384 C CA . ILE A 1 178 ? -16.091 -2.954 33.974 1.00 52.78 178 ILE A CA 1
ATOM 1385 C C . ILE A 1 178 ? -16.160 -4.380 33.410 1.00 52.78 178 ILE A C 1
ATOM 1387 O O . ILE A 1 178 ? -15.544 -4.669 32.384 1.00 52.78 178 ILE A O 1
ATOM 1391 N N . PHE A 1 179 ? -16.927 -5.270 34.044 1.00 53.47 179 PHE A N 1
ATOM 1392 C CA . PHE A 1 179 ? -17.127 -6.634 33.561 1.00 53.47 179 PHE A CA 1
ATOM 1393 C C . PHE A 1 179 ? -17.892 -6.676 32.232 1.00 53.47 179 PHE A C 1
ATOM 1395 O O . PHE A 1 179 ? -17.449 -7.375 31.324 1.00 53.47 179 PHE A O 1
ATOM 1402 N N . SER A 1 180 ? -18.976 -5.904 32.069 1.00 53.41 180 SER A N 1
ATOM 1403 C CA . SER A 1 180 ? -19.731 -5.877 30.807 1.00 53.41 180 SER A CA 1
ATOM 1404 C C . SER A 1 180 ? -18.909 -5.299 29.655 1.00 53.41 180 SER A C 1
ATOM 1406 O O . SER A 1 180 ? -18.880 -5.895 28.584 1.00 53.41 180 SER A O 1
ATOM 1408 N N . ALA A 1 181 ? -18.146 -4.224 29.880 1.00 56.50 181 ALA A N 1
ATOM 1409 C CA . ALA A 1 181 ? -17.240 -3.684 28.866 1.00 56.50 181 ALA A CA 1
ATOM 1410 C C . ALA A 1 181 ? -16.155 -4.701 28.454 1.00 56.50 181 ALA A C 1
ATOM 1412 O O . ALA A 1 181 ? -15.863 -4.859 27.267 1.00 56.50 181 ALA A O 1
ATOM 1413 N N . ARG A 1 182 ? -15.574 -5.436 29.416 1.00 58.22 182 ARG A N 1
ATOM 1414 C CA . ARG A 1 182 ? -14.593 -6.504 29.135 1.00 58.22 182 ARG A CA 1
ATOM 1415 C C . ARG A 1 182 ? -15.218 -7.677 28.383 1.00 58.22 182 ARG A C 1
ATOM 1417 O O . ARG A 1 182 ? -14.595 -8.184 27.456 1.00 58.22 182 ARG A O 1
ATOM 1424 N N . TYR A 1 183 ? -16.431 -8.076 28.756 1.00 66.62 183 TYR A N 1
ATOM 1425 C CA . TYR A 1 183 ? -17.205 -9.111 28.074 1.00 66.62 183 TYR A CA 1
ATOM 1426 C C . TYR A 1 183 ? -17.486 -8.710 26.620 1.00 66.62 183 TYR A C 1
ATOM 1428 O O . TYR A 1 183 ? -17.122 -9.444 25.705 1.00 66.62 183 TYR A O 1
ATOM 1436 N N . THR A 1 184 ? -18.029 -7.514 26.385 1.00 64.62 184 THR A N 1
ATOM 1437 C CA . THR A 1 184 ? -18.322 -7.008 25.036 1.00 64.62 184 THR A CA 1
ATOM 1438 C C . THR A 1 184 ? -17.063 -6.942 24.176 1.00 64.62 184 THR A C 1
ATOM 1440 O O . THR A 1 184 ? -17.060 -7.437 23.054 1.00 64.62 184 THR A O 1
ATOM 1443 N N . ASN A 1 185 ? -15.960 -6.409 24.709 1.00 70.62 185 ASN A N 1
ATOM 1444 C CA . ASN A 1 185 ? -14.695 -6.356 23.972 1.00 70.62 185 ASN A CA 1
ATOM 1445 C C . ASN A 1 185 ? -14.147 -7.752 23.653 1.00 70.62 185 ASN A C 1
ATOM 1447 O O . ASN A 1 185 ? -13.625 -7.963 22.558 1.00 70.62 185 ASN A O 1
ATOM 1451 N N . PHE A 1 186 ? -14.289 -8.712 24.571 1.00 76.06 186 PHE A N 1
ATOM 1452 C CA . PHE A 1 186 ? -13.904 -10.099 24.329 1.00 76.06 186 PHE A CA 1
ATOM 1453 C C . PHE A 1 186 ? -14.704 -10.706 23.170 1.00 76.06 186 PHE A C 1
ATOM 1455 O O . PHE A 1 186 ? -14.101 -11.175 22.207 1.00 76.06 186 PHE A O 1
ATOM 1462 N N . PHE A 1 187 ? -16.039 -10.631 23.201 1.00 73.25 187 PHE A N 1
ATOM 1463 C CA . PHE A 1 187 ? -16.877 -11.192 22.134 1.00 73.25 187 PHE A CA 1
ATOM 1464 C C . PHE A 1 187 ? -16.718 -10.458 20.801 1.00 73.25 187 PHE A C 1
ATOM 1466 O O . PHE A 1 187 ? -16.672 -11.115 19.767 1.00 73.25 187 PHE A O 1
ATOM 1473 N N . ASN A 1 188 ? -16.533 -9.136 20.809 1.00 78.38 188 ASN A N 1
ATOM 1474 C CA . ASN A 1 188 ? -16.206 -8.377 19.600 1.00 78.38 188 ASN A CA 1
ATOM 1475 C C . ASN A 1 188 ? -14.871 -8.830 18.992 1.00 78.38 188 ASN A C 1
ATOM 1477 O O . ASN A 1 188 ? -14.765 -8.979 17.779 1.00 78.38 188 ASN A O 1
ATOM 1481 N N . THR A 1 189 ? -13.861 -9.095 19.825 1.00 82.12 189 THR A N 1
ATOM 1482 C CA . THR A 1 189 ? -12.557 -9.592 19.357 1.00 82.12 189 THR A CA 1
ATOM 1483 C C . THR A 1 189 ? -12.688 -10.996 18.776 1.00 82.12 189 THR A C 1
ATOM 1485 O O . THR A 1 189 ? -12.201 -11.257 17.679 1.00 82.12 189 THR A O 1
ATOM 1488 N N . VAL A 1 190 ? -13.393 -11.892 19.472 1.00 77.69 190 VAL A N 1
ATOM 1489 C CA . VAL A 1 190 ? -13.668 -13.250 18.980 1.00 77.69 190 VAL A CA 1
ATOM 1490 C C . VAL A 1 190 ? -14.429 -13.202 17.653 1.00 77.69 190 VAL A C 1
ATOM 1492 O O . VAL A 1 190 ? -14.080 -13.929 16.727 1.00 77.69 190 VAL A O 1
ATOM 1495 N N . TRP A 1 191 ? -15.418 -12.315 17.532 1.00 81.06 191 TRP A N 1
ATOM 1496 C CA . TRP A 1 191 ? -16.189 -12.113 16.307 1.00 81.06 191 TRP A CA 1
ATOM 1497 C C . TRP A 1 191 ? -15.317 -11.639 15.140 1.00 81.06 191 TRP A C 1
ATOM 1499 O O . TRP A 1 191 ? -15.435 -12.159 14.032 1.00 81.06 191 TRP A O 1
ATOM 1509 N N . LEU A 1 192 ? -14.409 -10.688 15.377 1.00 85.06 192 LEU A N 1
ATOM 1510 C CA . LEU A 1 192 ? -13.468 -10.221 14.357 1.00 85.06 192 LEU A CA 1
ATOM 1511 C C . LEU A 1 192 ? -12.508 -11.329 13.911 1.00 85.06 192 LEU A C 1
ATOM 1513 O O . LEU A 1 192 ? -12.332 -11.513 12.711 1.00 85.06 192 LEU A O 1
ATOM 1517 N N . ILE A 1 193 ? -11.946 -12.099 14.849 1.00 86.19 193 ILE A N 1
ATOM 1518 C CA . ILE A 1 193 ? -11.058 -13.231 14.533 1.00 86.19 193 ILE A CA 1
ATOM 1519 C C . ILE A 1 193 ? -11.806 -14.289 13.712 1.00 86.19 193 ILE A C 1
ATOM 1521 O O . ILE A 1 193 ? -11.290 -14.774 12.708 1.00 86.19 193 ILE A O 1
ATOM 1525 N N . LEU A 1 194 ? -13.040 -14.626 14.099 1.00 81.56 194 LEU A N 1
ATOM 1526 C CA . LEU A 1 194 ? -13.862 -15.588 13.365 1.00 81.56 194 LEU A CA 1
ATOM 1527 C C . LEU A 1 194 ? -14.151 -15.104 11.935 1.00 81.56 194 LEU A C 1
ATOM 1529 O O . LEU A 1 194 ? -14.038 -15.879 10.986 1.00 81.56 194 LEU A O 1
ATOM 1533 N N . ASN A 1 195 ? -14.495 -13.825 11.764 1.00 86.94 195 ASN A N 1
ATOM 1534 C CA . ASN A 1 195 ? -14.733 -13.246 10.441 1.00 86.94 195 ASN A CA 1
ATOM 1535 C C . ASN A 1 195 ? -13.461 -13.212 9.587 1.00 86.94 195 ASN A C 1
ATOM 1537 O O . ASN A 1 195 ? -13.518 -13.524 8.400 1.00 86.94 195 ASN A O 1
ATOM 1541 N N . ASP A 1 196 ? -12.309 -12.898 10.179 1.00 94.06 196 ASP A N 1
ATOM 1542 C CA . ASP A 1 196 ? -11.038 -12.906 9.458 1.00 94.06 196 ASP A CA 1
ATOM 1543 C C . ASP A 1 196 ? -10.669 -14.318 8.980 1.00 94.06 196 ASP A C 1
ATOM 1545 O O . ASP A 1 196 ? -10.295 -14.503 7.822 1.00 94.06 196 ASP A O 1
ATOM 1549 N N . ILE A 1 197 ? -10.858 -15.333 9.829 1.00 89.75 197 ILE A N 1
ATOM 1550 C CA . ILE A 1 197 ? -10.615 -16.739 9.474 1.00 89.75 197 ILE A CA 1
ATOM 1551 C C . ILE A 1 197 ? -11.608 -17.218 8.411 1.00 89.75 197 ILE A C 1
ATOM 1553 O O . ILE A 1 197 ? -11.196 -17.824 7.426 1.00 89.75 197 ILE A O 1
ATOM 1557 N N . THR A 1 198 ? -12.907 -16.951 8.566 1.00 88.44 198 THR A N 1
ATOM 1558 C CA . THR A 1 198 ? -13.930 -17.411 7.605 1.00 88.44 198 THR A CA 1
ATOM 1559 C C . THR A 1 198 ? -13.736 -16.798 6.219 1.00 88.44 198 THR A C 1
ATOM 1561 O O . THR A 1 198 ? -13.766 -17.524 5.222 1.00 88.44 198 THR A O 1
ATOM 1564 N N . LEU A 1 199 ? -13.458 -15.492 6.141 1.00 93.88 199 LEU A N 1
ATOM 1565 C CA . LEU A 1 199 ? -13.104 -14.828 4.885 1.00 93.88 199 LEU A CA 1
ATOM 1566 C C . LEU A 1 199 ? -11.766 -15.337 4.331 1.00 93.88 199 LEU A C 1
ATOM 1568 O O . LEU A 1 199 ? -11.645 -15.529 3.122 1.00 93.88 199 LEU A O 1
ATOM 1572 N N . GLY A 1 200 ? -10.788 -15.605 5.199 1.00 95.00 200 GLY A N 1
ATOM 1573 C CA . GLY A 1 200 ? -9.497 -16.181 4.821 1.00 95.00 200 GLY A CA 1
ATOM 1574 C C . GLY A 1 200 ? -9.614 -17.572 4.208 1.00 95.00 200 GLY A C 1
ATOM 1575 O O . GLY A 1 200 ? -9.003 -17.833 3.177 1.00 95.00 200 GLY A O 1
ATOM 1576 N N . VAL A 1 201 ? -10.450 -18.448 4.771 1.00 91.75 201 VAL A N 1
ATOM 1577 C CA . VAL A 1 201 ? -10.726 -19.782 4.212 1.00 91.75 201 VAL A CA 1
ATOM 1578 C C . VAL A 1 201 ? -11.395 -19.671 2.844 1.00 91.75 201 VAL A C 1
ATOM 1580 O O . VAL A 1 201 ? -10.963 -20.350 1.916 1.00 91.75 201 VAL A O 1
ATOM 1583 N N . ALA A 1 202 ? -12.400 -18.801 2.693 1.00 94.25 202 ALA A N 1
ATOM 1584 C CA . ALA A 1 202 ? -13.085 -18.600 1.415 1.00 94.25 202 ALA A CA 1
ATOM 1585 C C . ALA A 1 202 ? -12.159 -18.014 0.329 1.00 94.25 202 ALA A C 1
ATOM 1587 O O . ALA A 1 202 ? -12.180 -18.453 -0.820 1.00 94.25 202 ALA A O 1
ATOM 1588 N N . CYS A 1 203 ? -11.325 -17.034 0.688 1.00 95.19 203 CYS A N 1
ATOM 1589 C CA . CYS A 1 203 ? -10.340 -16.443 -0.219 1.00 95.19 203 CYS A CA 1
ATOM 1590 C C . CYS A 1 203 ? -9.231 -17.449 -0.573 1.00 95.19 203 CYS A C 1
ATOM 1592 O O . CYS A 1 203 ? -8.889 -17.627 -1.742 1.00 95.19 203 CYS A O 1
ATOM 1594 N N . GLY A 1 204 ? -8.707 -18.153 0.431 1.00 96.19 204 GLY A N 1
ATOM 1595 C CA . GLY A 1 204 ? -7.659 -19.155 0.284 1.00 96.19 204 GLY A CA 1
ATOM 1596 C C . GLY A 1 204 ? -8.084 -20.346 -0.571 1.00 96.19 204 GLY A C 1
ATOM 1597 O O . GLY A 1 204 ? -7.320 -20.763 -1.443 1.00 96.19 204 GLY A O 1
ATOM 1598 N N . SER A 1 205 ? -9.308 -20.860 -0.401 1.00 93.44 205 SER A N 1
ATOM 1599 C CA . SER A 1 205 ? -9.835 -21.935 -1.253 1.00 93.44 205 SER A CA 1
ATOM 1600 C C . SER A 1 205 ? -9.972 -21.480 -2.706 1.00 93.44 205 SER A C 1
ATOM 1602 O O . SER A 1 205 ? -9.489 -22.166 -3.607 1.00 93.44 205 SER A O 1
ATOM 1604 N N . PHE A 1 206 ? -10.517 -20.280 -2.935 1.00 96.62 206 PHE A N 1
ATOM 1605 C CA . PHE A 1 206 ? -10.612 -19.691 -4.269 1.00 96.62 206 PHE A CA 1
ATOM 1606 C C . PHE A 1 206 ? -9.233 -19.537 -4.935 1.00 96.62 206 PHE A C 1
ATOM 1608 O O . PHE A 1 206 ? -9.073 -19.890 -6.109 1.00 96.62 206 PHE A O 1
ATOM 1615 N N . LEU A 1 207 ? -8.230 -19.054 -4.190 1.00 95.81 207 LEU A N 1
ATOM 1616 C CA . LEU A 1 207 ? -6.843 -18.929 -4.649 1.00 95.81 207 LEU A CA 1
ATOM 1617 C C . LEU A 1 207 ? -6.249 -20.291 -5.025 1.00 95.81 207 LEU A C 1
ATOM 1619 O O . LEU A 1 207 ? -5.672 -20.423 -6.105 1.00 95.81 207 LEU A O 1
ATOM 1623 N N . CYS A 1 208 ? -6.420 -21.307 -4.177 1.00 96.75 208 CYS A N 1
ATOM 1624 C CA . CYS A 1 208 ? -5.914 -22.659 -4.415 1.00 96.75 208 CYS A CA 1
ATOM 1625 C C . CYS A 1 208 ? -6.569 -23.325 -5.631 1.00 96.75 208 CYS A C 1
ATOM 1627 O O . CYS A 1 208 ? -5.870 -23.923 -6.447 1.00 96.75 208 CYS A O 1
ATOM 1629 N N . GLU A 1 209 ? -7.884 -23.200 -5.802 1.00 97.38 209 GLU A N 1
ATOM 1630 C CA . GLU A 1 209 ? -8.603 -23.792 -6.938 1.00 97.38 209 GLU A CA 1
ATOM 1631 C C . GLU A 1 209 ? -8.233 -23.120 -8.268 1.00 97.38 209 GLU A C 1
ATOM 1633 O O . GLU A 1 209 ? -8.095 -23.786 -9.295 1.00 97.38 209 GLU A O 1
ATOM 1638 N N . ASN A 1 210 ? -8.003 -21.804 -8.251 1.00 96.69 210 ASN A N 1
ATOM 1639 C CA . ASN A 1 210 ? -7.822 -21.003 -9.464 1.00 96.69 210 ASN A CA 1
ATOM 1640 C C . ASN A 1 210 ? -6.374 -20.541 -9.708 1.00 96.69 210 ASN A C 1
ATOM 1642 O O . ASN A 1 210 ? -6.137 -19.758 -10.633 1.00 96.69 210 ASN A O 1
ATOM 1646 N N . HIS A 1 211 ? -5.394 -21.030 -8.937 1.00 95.56 211 HIS A N 1
ATOM 1647 C CA . HIS A 1 211 ? -4.004 -20.542 -8.934 1.00 95.56 211 HIS A CA 1
ATOM 1648 C C . HIS A 1 211 ? -3.362 -20.445 -10.332 1.00 95.56 211 HIS A C 1
ATOM 1650 O O . HIS A 1 211 ? -2.673 -19.470 -10.624 1.00 95.56 211 HIS A O 1
ATOM 1656 N N . VAL A 1 212 ? -3.620 -21.394 -11.242 1.00 96.38 212 VAL A N 1
ATOM 1657 C CA . VAL A 1 212 ? -3.069 -21.375 -12.617 1.00 96.38 212 VAL A CA 1
ATOM 1658 C C . VAL A 1 212 ? -3.703 -20.287 -13.489 1.00 96.38 212 VAL A C 1
ATOM 1660 O O . VAL A 1 212 ? -3.027 -19.653 -14.305 1.00 96.38 212 VAL A O 1
ATOM 1663 N N . VAL A 1 213 ? -5.020 -20.087 -13.380 1.00 97.19 213 VAL A N 1
ATOM 1664 C CA . VAL A 1 213 ? -5.734 -19.044 -14.135 1.00 97.19 213 VAL A CA 1
ATOM 1665 C C . VAL A 1 213 ? -5.327 -17.677 -13.603 1.00 97.19 213 VAL A C 1
ATOM 1667 O O . VAL A 1 213 ? -4.953 -16.804 -14.390 1.00 97.19 213 VAL A O 1
ATOM 1670 N N . LEU A 1 214 ? -5.323 -17.529 -12.278 1.00 96.31 214 LEU A N 1
ATOM 1671 C CA . LEU A 1 214 ? -4.952 -16.295 -11.606 1.00 96.31 214 LEU A CA 1
ATOM 1672 C C . LEU A 1 214 ? -3.497 -15.920 -11.889 1.00 96.31 214 LEU A C 1
ATOM 1674 O O . LEU A 1 214 ? -3.224 -14.763 -12.186 1.00 96.31 214 LEU A O 1
ATOM 1678 N N . ALA A 1 215 ? -2.581 -16.891 -11.920 1.00 96.25 215 ALA A N 1
ATOM 1679 C CA . ALA A 1 215 ? -1.190 -16.637 -12.271 1.00 96.25 215 ALA A CA 1
ATOM 1680 C C . ALA A 1 215 ? -1.030 -16.066 -13.685 1.00 96.25 215 ALA A C 1
ATOM 1682 O O . ALA A 1 215 ? -0.304 -15.096 -13.905 1.00 96.25 215 ALA A O 1
ATOM 1683 N N . ARG A 1 216 ? -1.750 -16.639 -14.656 1.00 96.19 216 ARG A N 1
ATOM 1684 C CA . ARG A 1 216 ? -1.753 -16.149 -16.043 1.00 96.19 216 ARG A CA 1
ATOM 1685 C C . ARG A 1 216 ? -2.412 -14.781 -16.176 1.00 96.19 216 ARG A C 1
ATOM 1687 O O . ARG A 1 216 ? -2.041 -14.018 -17.066 1.00 96.19 216 ARG A O 1
ATOM 1694 N N . MET A 1 217 ? -3.425 -14.488 -15.362 1.00 96.38 217 MET A N 1
ATOM 1695 C CA . MET A 1 217 ? -4.026 -13.155 -15.305 1.00 96.38 217 MET A CA 1
ATOM 1696 C C . MET A 1 217 ? -3.044 -12.150 -14.707 1.00 96.38 217 MET A C 1
ATOM 1698 O O . MET A 1 217 ? -2.807 -11.119 -15.327 1.00 96.38 217 MET A O 1
ATOM 1702 N N . LEU A 1 218 ? -2.413 -12.475 -13.577 1.00 95.38 218 LEU A N 1
ATOM 1703 C CA . LEU A 1 218 ? -1.447 -11.604 -12.917 1.00 95.38 218 LEU A CA 1
ATOM 1704 C C . LEU A 1 218 ? -0.253 -11.296 -13.821 1.00 95.38 218 LEU A C 1
ATOM 1706 O O . LEU A 1 218 ? 0.119 -10.136 -13.944 1.00 95.38 218 LEU A O 1
ATOM 1710 N N . ASN A 1 219 ? 0.290 -12.300 -14.515 1.00 95.75 219 ASN A N 1
ATOM 1711 C CA . ASN A 1 219 ? 1.376 -12.087 -15.470 1.00 95.75 219 ASN A CA 1
ATOM 1712 C C . ASN A 1 219 ? 0.967 -11.137 -16.609 1.00 95.75 219 ASN A C 1
ATOM 1714 O O . ASN A 1 219 ? 1.712 -10.221 -16.937 1.00 95.75 219 ASN A O 1
ATOM 1718 N N . ARG A 1 220 ? -0.239 -11.306 -17.173 1.00 95.94 220 ARG A N 1
ATOM 1719 C CA . ARG A 1 220 ? -0.761 -10.409 -18.220 1.00 95.94 220 ARG A CA 1
ATOM 1720 C C . ARG A 1 220 ? -0.975 -8.985 -17.712 1.00 95.94 220 ARG A C 1
ATOM 1722 O O . ARG A 1 220 ? -0.641 -8.035 -18.409 1.00 95.94 220 ARG A O 1
ATOM 1729 N N . LEU A 1 221 ? -1.523 -8.832 -16.508 1.00 96.00 221 LEU A N 1
ATOM 1730 C CA . LEU A 1 221 ? -1.713 -7.519 -15.892 1.00 96.00 221 LEU A CA 1
ATOM 1731 C C . LEU A 1 221 ? -0.367 -6.843 -15.608 1.00 96.00 221 LEU A C 1
ATOM 1733 O O . LEU A 1 221 ? -0.223 -5.656 -15.886 1.00 96.00 221 LEU A O 1
ATOM 1737 N N . ALA A 1 222 ? 0.618 -7.590 -15.105 1.00 95.25 222 ALA A N 1
ATOM 1738 C CA . ALA A 1 222 ? 1.965 -7.082 -14.874 1.00 95.25 222 ALA A CA 1
ATOM 1739 C C . ALA A 1 222 ? 2.623 -6.618 -16.182 1.00 95.25 222 ALA A C 1
ATOM 1741 O O . ALA A 1 222 ? 3.178 -5.526 -16.230 1.00 95.25 222 ALA A O 1
ATOM 1742 N N . GLU A 1 223 ? 2.508 -7.391 -17.260 1.00 95.81 223 GLU A N 1
ATOM 1743 C CA . GLU A 1 223 ? 3.046 -7.019 -18.571 1.00 95.81 223 GLU A CA 1
ATOM 1744 C C . GLU A 1 223 ? 2.390 -5.741 -19.121 1.00 95.81 223 GLU A C 1
ATOM 1746 O O . GLU A 1 223 ? 3.077 -4.765 -19.421 1.00 95.81 223 GLU A O 1
ATOM 1751 N N . VAL A 1 224 ? 1.056 -5.678 -19.129 1.00 96.06 224 VAL A N 1
ATOM 1752 C CA . VAL A 1 224 ? 0.325 -4.513 -19.651 1.00 96.06 224 VAL A CA 1
ATOM 1753 C C . VAL A 1 224 ? 0.578 -3.256 -18.814 1.00 96.06 224 VAL A C 1
ATOM 1755 O O . VAL A 1 224 ? 0.897 -2.199 -19.359 1.00 96.06 224 VAL A O 1
ATOM 1758 N N . PHE A 1 225 ? 0.418 -3.337 -17.491 1.00 96.12 225 PHE A N 1
ATOM 1759 C CA . PHE A 1 225 ? 0.437 -2.147 -16.637 1.00 96.12 225 PHE A CA 1
ATOM 1760 C C . PHE A 1 225 ? 1.833 -1.766 -16.149 1.00 96.12 225 PHE A C 1
ATOM 1762 O O . PHE A 1 225 ? 2.157 -0.580 -16.109 1.00 96.12 225 PHE A O 1
ATOM 1769 N N . LEU A 1 226 ? 2.663 -2.737 -15.766 1.00 95.25 226 LEU A N 1
ATOM 1770 C CA . LEU A 1 226 ? 3.962 -2.452 -15.147 1.00 95.25 226 LEU A CA 1
ATOM 1771 C C . LEU A 1 226 ? 5.093 -2.326 -16.164 1.00 95.25 226 LEU A C 1
ATOM 1773 O O . LEU A 1 226 ? 6.131 -1.751 -15.834 1.00 95.25 226 LEU A O 1
ATOM 1777 N N . ILE A 1 227 ? 4.907 -2.853 -17.374 1.00 95.56 227 ILE A N 1
ATOM 1778 C CA . ILE A 1 227 ? 5.914 -2.802 -18.429 1.00 95.56 227 ILE A CA 1
ATOM 1779 C C . ILE A 1 227 ? 5.450 -1.876 -19.555 1.00 95.56 227 ILE A C 1
ATOM 1781 O O . ILE A 1 227 ? 6.060 -0.825 -19.766 1.00 95.56 227 ILE A O 1
ATOM 1785 N N . ASP A 1 228 ? 4.379 -2.227 -20.266 1.00 95.31 228 ASP A N 1
ATOM 1786 C CA . ASP A 1 228 ? 4.008 -1.536 -21.507 1.00 95.31 228 ASP A CA 1
ATOM 1787 C C . ASP A 1 228 ? 3.479 -0.123 -21.263 1.00 95.31 228 ASP A C 1
ATOM 1789 O O . ASP A 1 228 ? 3.895 0.819 -21.944 1.00 95.31 228 ASP A O 1
ATOM 1793 N N . TRP A 1 229 ? 2.627 0.058 -20.253 1.00 95.88 229 TRP A N 1
ATOM 1794 C CA . TRP A 1 229 ? 2.160 1.386 -19.849 1.00 95.88 229 TRP A CA 1
ATOM 1795 C C . TRP A 1 229 ? 3.301 2.283 -19.372 1.00 95.88 229 TRP A C 1
ATOM 1797 O O . TRP A 1 229 ? 3.366 3.450 -19.760 1.00 95.88 229 TRP A O 1
ATOM 1807 N N . VAL A 1 230 ? 4.231 1.744 -18.580 1.00 94.56 230 VAL A N 1
ATOM 1808 C CA . VAL A 1 230 ? 5.385 2.508 -18.085 1.00 94.56 230 VAL A CA 1
ATOM 1809 C C . VAL A 1 230 ? 6.300 2.911 -19.242 1.00 94.56 230 VAL A C 1
ATOM 1811 O O . VAL A 1 230 ? 6.659 4.084 -19.347 1.00 94.56 230 VAL A O 1
ATOM 1814 N N . ARG A 1 231 ? 6.625 1.993 -20.163 1.00 94.62 231 ARG A N 1
ATOM 1815 C CA . ARG A 1 231 ? 7.381 2.330 -21.384 1.00 94.62 231 ARG A CA 1
ATOM 1816 C C . ARG A 1 231 ? 6.662 3.370 -22.233 1.00 94.62 231 ARG A C 1
ATOM 1818 O O . ARG A 1 231 ? 7.299 4.302 -22.710 1.00 94.62 231 ARG A O 1
ATOM 1825 N N . SER A 1 232 ? 5.350 3.239 -22.401 1.00 93.25 232 SER A N 1
ATOM 1826 C CA . SER A 1 232 ? 4.552 4.198 -23.171 1.00 93.25 232 SER A CA 1
ATOM 1827 C C . SER A 1 232 ? 4.587 5.588 -22.538 1.00 93.25 232 SER A C 1
ATOM 1829 O O . SER A 1 232 ? 4.759 6.575 -23.248 1.00 93.25 232 SER A O 1
ATOM 1831 N N . ALA A 1 233 ? 4.510 5.678 -21.208 1.00 91.88 233 ALA A N 1
ATOM 1832 C CA . ALA A 1 233 ? 4.646 6.940 -20.485 1.00 91.88 233 ALA A CA 1
ATOM 1833 C C . ALA A 1 233 ? 6.050 7.555 -20.637 1.00 91.88 233 ALA A C 1
ATOM 1835 O O . ALA A 1 233 ? 6.171 8.766 -20.818 1.00 91.88 233 ALA A O 1
ATOM 1836 N N . LEU A 1 234 ? 7.108 6.736 -20.616 1.00 91.25 234 LEU A N 1
ATOM 1837 C CA . LEU A 1 234 ? 8.490 7.189 -20.828 1.00 91.25 234 LEU A CA 1
ATOM 1838 C C . LEU A 1 234 ? 8.746 7.639 -22.274 1.00 91.25 234 LEU A C 1
ATOM 1840 O O . LEU A 1 234 ? 9.407 8.651 -22.493 1.00 91.25 234 LEU A O 1
ATOM 1844 N N . HIS A 1 235 ? 8.187 6.943 -23.264 1.00 89.25 235 HIS A N 1
ATOM 1845 C CA . HIS A 1 235 ? 8.227 7.393 -24.657 1.00 89.25 235 HIS A CA 1
ATOM 1846 C C . HIS A 1 235 ? 7.433 8.684 -24.855 1.00 89.25 235 HIS A C 1
ATOM 1848 O O . HIS A 1 235 ? 7.898 9.594 -25.541 1.00 89.25 235 HIS A O 1
ATOM 1854 N N . TRP A 1 236 ? 6.271 8.799 -24.209 1.00 89.31 236 TRP A N 1
ATOM 1855 C CA . TRP A 1 236 ? 5.479 10.024 -24.231 1.00 89.31 236 TRP A CA 1
ATOM 1856 C C . TRP A 1 236 ? 6.247 11.211 -23.631 1.00 89.31 236 TRP A C 1
ATOM 1858 O O . TRP A 1 236 ? 6.201 12.307 -24.193 1.00 89.31 236 TRP A O 1
ATOM 1868 N N . LEU A 1 237 ? 7.014 10.976 -22.556 1.00 86.75 237 LEU A N 1
ATOM 1869 C CA . LEU A 1 237 ? 7.908 11.960 -21.936 1.00 86.75 237 LEU A CA 1
ATOM 1870 C C . LEU A 1 237 ? 9.000 12.462 -22.898 1.00 86.75 237 LEU A C 1
ATOM 1872 O O . LEU A 1 237 ? 9.324 13.650 -22.870 1.00 86.75 237 LEU A O 1
ATOM 1876 N N . ASP A 1 238 ? 9.548 11.597 -23.754 1.00 85.94 238 ASP A N 1
ATOM 1877 C CA . ASP A 1 238 ? 10.542 11.989 -24.765 1.00 85.94 238 ASP A CA 1
ATOM 1878 C C . ASP A 1 238 ? 9.907 12.784 -25.929 1.00 85.94 238 ASP A C 1
ATOM 1880 O O . ASP A 1 238 ? 10.493 13.733 -26.452 1.00 85.94 238 ASP A O 1
ATOM 1884 N N . SER A 1 239 ? 8.654 12.473 -26.285 1.00 82.19 239 SER A N 1
ATOM 1885 C CA . SER A 1 239 ? 7.921 13.077 -27.413 1.00 82.19 239 SER A CA 1
ATOM 1886 C C . SER A 1 239 ? 7.164 14.385 -27.109 1.00 82.19 239 SER A C 1
ATOM 1888 O O . SER A 1 239 ? 6.216 14.716 -27.817 1.00 82.19 239 SER A O 1
ATOM 1890 N N . TRP A 1 240 ? 7.591 15.152 -26.099 1.00 76.75 240 TRP A N 1
ATOM 1891 C CA . TRP A 1 240 ? 7.005 16.447 -25.695 1.00 76.75 240 TRP A CA 1
ATOM 1892 C C . TRP A 1 240 ? 5.585 16.309 -25.117 1.00 76.75 240 TRP A C 1
ATOM 1894 O O . TRP A 1 240 ? 4.590 16.667 -25.762 1.00 76.75 240 TRP A O 1
ATOM 1904 N N . PRO A 1 241 ? 5.462 15.828 -23.870 1.00 73.56 241 PRO A N 1
ATOM 1905 C CA . PRO A 1 241 ? 4.166 15.622 -23.242 1.00 73.56 241 PRO A CA 1
ATOM 1906 C C . PRO A 1 241 ? 3.392 16.942 -23.129 1.00 73.56 241 PRO A C 1
ATOM 1908 O O . PRO A 1 241 ? 3.919 17.960 -22.675 1.00 73.56 241 PRO A O 1
ATOM 1911 N N . ALA A 1 242 ? 2.129 16.932 -23.566 1.00 72.88 242 ALA A N 1
ATOM 1912 C CA . ALA A 1 242 ? 1.214 18.079 -23.511 1.00 72.88 242 ALA A CA 1
ATOM 1913 C C . ALA A 1 242 ? 1.727 19.373 -24.194 1.00 72.88 242 ALA A C 1
ATOM 1915 O O . ALA A 1 242 ? 1.232 20.461 -23.903 1.00 72.88 242 ALA A O 1
ATOM 1916 N N . GLY A 1 243 ? 2.707 19.272 -25.105 1.00 70.56 243 GLY A N 1
ATOM 1917 C CA . GLY A 1 243 ? 3.271 20.419 -25.828 1.00 70.56 243 GLY A CA 1
ATOM 1918 C C . GLY A 1 243 ? 4.266 21.266 -25.025 1.00 70.56 243 GLY A C 1
ATOM 1919 O O . GLY A 1 243 ? 4.739 22.287 -25.529 1.00 70.56 243 GLY A O 1
ATOM 1920 N N . PHE A 1 244 ? 4.629 20.856 -23.803 1.00 71.31 244 PHE A N 1
ATOM 1921 C CA . PHE A 1 244 ? 5.662 21.531 -23.019 1.00 71.31 244 PHE A CA 1
ATOM 1922 C C . PHE A 1 244 ? 7.053 21.070 -23.458 1.00 71.31 244 PHE A C 1
ATOM 1924 O O . PHE A 1 244 ? 7.421 19.902 -23.332 1.00 71.31 244 PHE A O 1
ATOM 1931 N N . LYS A 1 245 ? 7.856 22.013 -23.957 1.00 69.12 245 LYS A N 1
ATOM 1932 C CA . LYS A 1 245 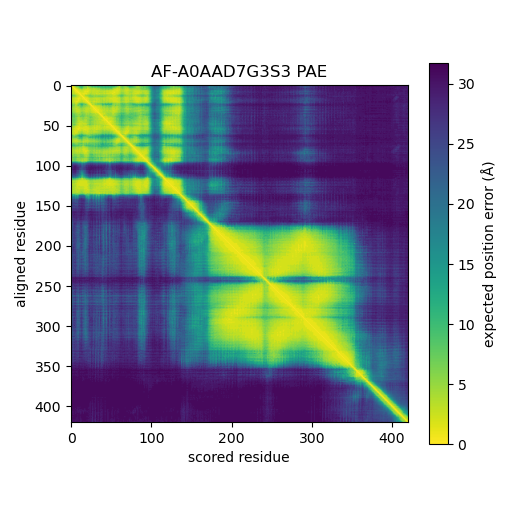? 9.243 21.760 -24.349 1.00 69.12 245 LYS A CA 1
ATOM 1933 C C . LYS A 1 245 ? 10.132 21.680 -23.106 1.00 69.12 245 LYS A C 1
ATOM 1935 O O . LYS A 1 245 ? 10.643 22.692 -22.630 1.00 69.12 245 LYS A O 1
ATOM 1940 N N . LEU A 1 246 ? 10.304 20.474 -22.577 1.00 69.88 246 LEU A N 1
ATOM 1941 C CA . LEU A 1 246 ? 11.360 20.172 -21.612 1.00 69.88 246 LEU A CA 1
ATOM 1942 C C . LEU A 1 246 ? 12.745 20.246 -22.273 1.00 69.88 246 LEU A C 1
ATOM 1944 O O . LEU A 1 246 ? 12.880 20.318 -23.497 1.00 69.88 246 LEU A O 1
ATOM 1948 N N . ASN A 1 247 ? 13.790 20.233 -21.443 1.00 83.81 247 ASN A N 1
ATOM 1949 C CA . ASN A 1 247 ? 15.156 20.068 -21.924 1.00 83.81 247 ASN A CA 1
ATOM 1950 C C . ASN A 1 247 ? 15.280 18.683 -22.578 1.00 83.81 247 ASN A C 1
ATOM 1952 O O . ASN A 1 247 ? 15.265 17.670 -21.880 1.00 83.81 247 ASN A O 1
ATOM 1956 N N . THR A 1 248 ? 15.399 18.669 -23.906 1.00 83.12 248 THR A N 1
ATOM 1957 C CA . THR A 1 248 ? 15.382 17.459 -24.738 1.00 83.12 248 THR A CA 1
ATOM 1958 C C . THR A 1 248 ? 16.504 16.488 -24.402 1.00 83.12 248 THR A C 1
ATOM 1960 O O . THR A 1 248 ? 16.332 15.286 -24.546 1.00 83.12 248 THR A O 1
ATOM 1963 N N . GLU A 1 249 ? 17.646 16.986 -23.927 1.00 85.69 249 GLU A N 1
ATOM 1964 C CA . GLU A 1 249 ? 18.755 16.120 -23.523 1.00 85.69 249 GLU A CA 1
ATOM 1965 C C . GLU A 1 249 ? 18.469 15.449 -22.179 1.00 85.69 249 GLU A C 1
ATOM 1967 O O . GLU A 1 249 ? 18.748 14.267 -21.996 1.00 85.69 249 GLU A O 1
ATOM 1972 N N . LEU A 1 250 ? 17.841 16.175 -21.251 1.00 85.94 250 LEU A N 1
ATOM 1973 C CA . LEU A 1 250 ? 17.477 15.631 -19.946 1.00 85.94 250 LEU A CA 1
ATOM 1974 C C . LEU A 1 250 ? 16.344 14.603 -20.064 1.00 85.94 250 LEU A C 1
ATOM 1976 O O . LEU A 1 250 ? 16.439 13.525 -19.478 1.00 85.94 250 LEU A O 1
ATOM 1980 N N . SER A 1 251 ? 15.288 14.916 -20.823 1.00 88.38 251 SER A N 1
ATOM 1981 C CA . SER A 1 251 ? 14.172 13.987 -21.045 1.00 88.38 251 SER A CA 1
ATOM 1982 C C . SER A 1 251 ? 14.637 12.713 -21.745 1.00 88.38 251 SER A C 1
ATOM 1984 O O . SER A 1 251 ? 14.250 11.626 -21.324 1.00 88.38 251 SER A O 1
ATOM 1986 N N . ARG A 1 252 ? 15.537 12.832 -22.731 1.00 88.38 252 ARG A N 1
ATOM 1987 C CA . ARG A 1 252 ? 16.131 11.689 -23.435 1.00 88.38 252 ARG A CA 1
ATOM 1988 C C . ARG A 1 252 ? 16.933 10.792 -22.496 1.00 88.38 252 ARG A C 1
ATOM 1990 O O . ARG A 1 252 ? 16.802 9.571 -22.561 1.00 88.38 252 ARG A O 1
ATOM 1997 N N . VAL A 1 253 ? 17.729 11.376 -21.596 1.00 87.56 253 VAL A N 1
ATOM 1998 C CA . VAL A 1 253 ? 18.474 10.609 -20.583 1.00 87.56 253 VAL A CA 1
ATOM 1999 C C . VAL A 1 253 ? 17.520 9.851 -19.654 1.00 87.56 253 VAL A C 1
ATOM 2001 O O . VAL A 1 253 ? 17.716 8.655 -19.439 1.00 87.56 253 VAL A O 1
ATOM 2004 N N . TYR A 1 254 ? 16.466 10.496 -19.143 1.00 90.19 254 TYR A N 1
ATOM 2005 C CA . TYR A 1 254 ? 15.462 9.827 -18.303 1.00 90.19 254 TYR A CA 1
ATOM 2006 C C . TYR A 1 254 ? 14.720 8.709 -19.046 1.00 90.19 254 TYR A C 1
ATOM 2008 O O . TYR A 1 254 ? 14.579 7.608 -18.518 1.00 90.19 254 TYR A O 1
ATOM 2016 N N . ALA A 1 255 ? 14.273 8.974 -20.275 1.00 92.12 255 ALA A N 1
ATOM 2017 C CA . ALA A 1 255 ? 13.514 8.018 -21.069 1.00 92.12 255 ALA A CA 1
ATOM 2018 C C . ALA A 1 255 ? 14.340 6.767 -21.401 1.00 92.12 255 ALA A C 1
ATOM 2020 O O . ALA A 1 255 ? 13.865 5.657 -21.167 1.00 92.12 255 ALA A O 1
ATOM 2021 N N . HIS A 1 256 ? 15.585 6.920 -21.866 1.00 91.81 256 HIS A N 1
ATOM 2022 C CA . HIS A 1 256 ? 16.447 5.775 -22.171 1.00 91.81 256 HIS A CA 1
ATOM 2023 C C . HIS A 1 256 ? 16.812 4.971 -20.919 1.00 91.81 256 HIS A C 1
ATOM 2025 O O . HIS A 1 256 ? 16.578 3.766 -20.880 1.00 91.81 256 HIS A O 1
ATOM 2031 N N . THR A 1 257 ? 17.318 5.629 -19.870 1.00 91.88 257 THR A N 1
ATOM 2032 C CA . THR A 1 257 ? 17.782 4.928 -18.657 1.00 91.88 257 THR A CA 1
ATOM 2033 C C . THR A 1 257 ? 16.668 4.145 -17.966 1.00 91.88 257 THR A C 1
ATOM 2035 O O . THR A 1 257 ? 16.867 2.992 -17.578 1.00 91.88 257 THR A O 1
ATOM 2038 N N . PHE A 1 258 ? 15.477 4.733 -17.836 1.00 95.00 258 PHE A N 1
ATOM 2039 C CA . PHE A 1 258 ? 14.342 4.053 -17.215 1.00 95.00 258 PHE A CA 1
ATOM 2040 C C . PHE A 1 258 ? 13.700 3.022 -18.140 1.00 95.00 258 PHE A C 1
ATOM 2042 O O . PHE A 1 258 ? 13.271 1.978 -17.653 1.00 95.00 258 PHE A O 1
ATOM 2049 N N . SER A 1 259 ? 13.670 3.251 -19.457 1.00 95.12 259 SER A N 1
ATOM 2050 C CA . SER A 1 259 ? 13.169 2.249 -20.404 1.00 95.12 259 SER A CA 1
ATOM 2051 C C . SER A 1 259 ? 14.039 0.990 -20.392 1.00 95.12 259 SER A C 1
ATOM 2053 O O . SER A 1 259 ? 13.500 -0.118 -20.359 1.00 95.12 259 SER A O 1
ATOM 2055 N N . ASP A 1 260 ? 15.364 1.143 -20.339 1.00 94.50 260 ASP A N 1
ATOM 2056 C CA . ASP A 1 260 ? 16.297 0.017 -20.243 1.00 94.50 260 ASP A CA 1
ATOM 2057 C C . ASP A 1 260 ? 16.107 -0.753 -18.926 1.00 94.50 260 ASP A C 1
ATOM 2059 O O . ASP A 1 260 ? 16.023 -1.983 -18.926 1.00 94.50 260 ASP A O 1
ATOM 2063 N N . LEU A 1 261 ? 15.942 -0.045 -17.803 1.00 95.94 261 LEU A N 1
ATOM 2064 C CA . LEU A 1 261 ? 15.659 -0.660 -16.501 1.00 95.94 261 LEU A CA 1
ATOM 2065 C C . LEU A 1 261 ? 14.331 -1.440 -16.502 1.00 95.94 261 LEU A C 1
ATOM 2067 O O . LEU A 1 261 ? 14.278 -2.584 -16.043 1.00 95.94 261 LEU A O 1
ATOM 2071 N N . VAL A 1 262 ? 13.265 -0.851 -17.054 1.00 96.56 262 VAL A N 1
ATOM 2072 C CA . VAL A 1 262 ? 11.953 -1.504 -17.200 1.00 96.56 262 VAL A CA 1
ATOM 2073 C C . VAL A 1 262 ? 12.054 -2.723 -18.126 1.00 96.56 262 VAL A C 1
ATOM 2075 O O . VAL A 1 262 ? 11.425 -3.747 -17.861 1.00 96.56 262 VAL A O 1
ATOM 2078 N N . ALA A 1 263 ? 12.865 -2.663 -19.187 1.00 96.00 263 ALA A N 1
ATOM 2079 C CA . ALA A 1 263 ? 13.088 -3.790 -20.091 1.00 96.00 263 ALA A CA 1
ATOM 2080 C C . ALA A 1 263 ? 13.812 -4.959 -19.402 1.00 96.00 263 ALA A C 1
ATOM 2082 O O . ALA A 1 263 ? 13.381 -6.107 -19.542 1.00 96.00 263 ALA A O 1
ATOM 2083 N N . VAL A 1 264 ? 14.854 -4.676 -18.612 1.00 96.25 264 VAL A N 1
ATOM 2084 C CA . VAL A 1 264 ? 15.546 -5.693 -17.801 1.00 96.25 264 VAL A CA 1
ATOM 2085 C C . VAL A 1 264 ? 14.577 -6.341 -16.815 1.00 96.25 264 VAL A C 1
ATOM 2087 O O . VAL A 1 264 ? 14.536 -7.568 -16.711 1.00 96.25 264 VAL A O 1
ATOM 2090 N N . TRP A 1 265 ? 13.751 -5.546 -16.132 1.00 96.81 265 TRP A N 1
ATOM 2091 C CA . TRP A 1 265 ? 12.743 -6.088 -15.223 1.00 96.81 265 TRP A CA 1
ATOM 2092 C C . TRP A 1 265 ? 11.701 -6.946 -15.944 1.00 96.81 265 TRP A C 1
ATOM 2094 O O . TRP A 1 265 ? 11.345 -8.020 -15.463 1.00 96.81 265 TRP A O 1
ATOM 2104 N N . GLY A 1 266 ? 11.270 -6.534 -17.137 1.00 96.44 266 GLY A N 1
ATOM 2105 C CA . GLY A 1 266 ? 10.370 -7.330 -17.966 1.00 96.44 266 GLY A CA 1
ATOM 2106 C C . GLY A 1 266 ? 10.938 -8.700 -18.328 1.00 96.44 266 GLY A C 1
ATOM 2107 O O . GLY A 1 266 ? 10.226 -9.702 -18.261 1.00 96.44 266 GLY A O 1
ATOM 2108 N N . TYR A 1 267 ? 12.239 -8.776 -18.619 1.00 95.75 267 TYR A N 1
ATOM 2109 C CA . TYR A 1 267 ? 12.923 -10.053 -18.817 1.00 95.75 267 TYR A CA 1
ATOM 2110 C C . TYR A 1 267 ? 12.911 -10.921 -17.547 1.00 95.75 267 TYR A C 1
ATOM 2112 O O . TYR A 1 267 ? 12.647 -12.123 -17.628 1.00 95.75 267 TYR A O 1
ATOM 2120 N N . VAL A 1 268 ? 13.142 -10.326 -16.371 1.00 96.06 268 VAL A N 1
ATOM 2121 C CA . VAL A 1 268 ? 13.071 -11.033 -15.079 1.00 96.06 268 VAL A CA 1
ATOM 2122 C C . VAL A 1 268 ? 11.660 -11.564 -14.815 1.00 96.06 268 VAL A C 1
ATOM 2124 O O . VAL A 1 268 ? 11.511 -12.743 -14.492 1.00 96.06 268 VAL A O 1
ATOM 2127 N N . LEU A 1 269 ? 10.624 -10.744 -15.011 1.00 94.56 269 LEU A N 1
ATOM 2128 C CA . LEU A 1 269 ? 9.228 -11.154 -14.837 1.00 94.56 269 LEU A CA 1
ATOM 2129 C C . LEU A 1 269 ? 8.846 -12.288 -15.790 1.00 94.56 269 LEU A C 1
ATOM 2131 O O . LEU A 1 269 ? 8.267 -13.279 -15.350 1.00 94.56 269 LEU A O 1
ATOM 2135 N N . HIS A 1 270 ? 9.241 -12.207 -17.063 1.00 94.88 270 HIS A N 1
ATOM 2136 C CA . HIS A 1 270 ? 8.984 -13.273 -18.032 1.00 94.88 270 HIS A CA 1
ATOM 2137 C C . HIS A 1 270 ? 9.655 -14.598 -17.630 1.00 94.88 270 HIS A C 1
ATOM 2139 O O . HIS A 1 270 ? 9.064 -15.669 -17.765 1.00 94.88 270 HIS A O 1
ATOM 2145 N N . ARG A 1 271 ? 10.875 -14.538 -17.075 1.00 95.88 271 ARG A N 1
ATOM 2146 C CA . ARG A 1 271 ? 11.576 -15.715 -16.532 1.00 95.88 271 ARG A CA 1
ATOM 2147 C C . ARG A 1 271 ? 10.936 -16.258 -15.251 1.00 95.88 271 ARG A C 1
ATOM 2149 O O . ARG A 1 271 ? 11.004 -17.464 -15.021 1.00 95.88 271 ARG A O 1
ATOM 2156 N N . ALA A 1 272 ? 10.328 -15.400 -14.434 1.00 92.94 272 ALA A N 1
ATOM 2157 C CA . ALA A 1 272 ? 9.653 -15.774 -13.191 1.00 92.94 272 ALA A CA 1
ATOM 2158 C C . ALA A 1 272 ? 8.215 -16.290 -13.405 1.00 92.94 272 ALA A C 1
ATOM 2160 O O . ALA A 1 272 ? 7.735 -17.107 -12.619 1.00 92.94 272 ALA A O 1
ATOM 2161 N N . ALA A 1 273 ? 7.549 -15.872 -14.485 1.00 93.69 273 ALA A N 1
ATOM 2162 C CA . ALA A 1 273 ? 6.174 -16.228 -14.839 1.00 93.69 273 ALA A CA 1
ATOM 2163 C C . ALA A 1 273 ? 5.808 -17.725 -14.693 1.00 93.69 273 ALA A C 1
ATOM 2165 O O . ALA A 1 273 ? 4.755 -18.004 -14.112 1.00 93.69 273 ALA A O 1
ATOM 2166 N N . PRO A 1 274 ? 6.621 -18.708 -15.145 1.00 94.38 274 PRO A N 1
ATOM 2167 C CA . PRO A 1 274 ? 6.270 -20.125 -14.999 1.00 94.38 274 PRO A CA 1
ATOM 2168 C C . PRO A 1 274 ? 6.227 -20.610 -13.541 1.00 94.38 274 PRO A C 1
ATOM 2170 O O . PRO A 1 274 ? 5.538 -21.585 -13.252 1.00 94.38 274 PRO A O 1
ATOM 2173 N N . TYR A 1 275 ? 6.913 -19.935 -12.615 1.00 94.25 275 TYR A N 1
ATOM 2174 C CA . TYR A 1 275 ? 6.926 -20.282 -11.188 1.00 94.25 275 TYR A CA 1
ATOM 2175 C C . TYR A 1 275 ? 5.794 -19.610 -10.399 1.00 94.25 275 TYR A C 1
ATOM 2177 O O . TYR A 1 275 ? 5.519 -19.980 -9.260 1.00 94.25 275 TYR A O 1
ATOM 2185 N N . LEU A 1 276 ? 5.096 -18.649 -11.004 1.00 92.12 276 LEU A N 1
ATOM 2186 C CA . LEU A 1 276 ? 4.052 -17.861 -10.355 1.00 92.12 276 LEU A CA 1
ATOM 2187 C C . LEU A 1 276 ? 2.853 -18.704 -9.855 1.00 92.12 276 LEU A C 1
ATOM 2189 O O . LEU A 1 276 ? 2.419 -18.478 -8.725 1.00 92.12 276 LEU A O 1
ATOM 2193 N N . PRO A 1 277 ? 2.351 -19.727 -10.586 1.00 93.94 277 PRO A N 1
ATOM 2194 C CA . PRO A 1 277 ? 1.331 -20.635 -10.050 1.00 93.94 277 PRO A CA 1
ATOM 2195 C C . PRO A 1 277 ? 1.796 -21.394 -8.798 1.00 93.94 277 PRO A C 1
ATOM 2197 O O . PRO A 1 277 ? 1.012 -21.584 -7.870 1.00 93.94 277 PRO A O 1
ATOM 2200 N N . ALA A 1 278 ? 3.074 -21.789 -8.751 1.00 93.06 278 ALA A N 1
ATOM 2201 C CA . ALA A 1 278 ? 3.660 -22.497 -7.614 1.00 93.06 278 ALA A CA 1
ATOM 2202 C C . ALA A 1 278 ? 3.842 -21.597 -6.379 1.00 93.06 278 ALA A C 1
ATOM 2204 O O . ALA A 1 278 ? 3.941 -22.112 -5.271 1.00 93.06 278 ALA A O 1
ATOM 2205 N N . LEU A 1 279 ? 3.847 -20.270 -6.552 1.00 92.00 279 LEU A N 1
ATOM 2206 C CA . LEU A 1 279 ? 3.831 -19.291 -5.460 1.00 92.00 279 LEU A CA 1
ATOM 2207 C C . LEU A 1 279 ? 2.404 -18.971 -4.986 1.00 92.00 279 LEU A C 1
ATOM 2209 O O . LEU A 1 279 ? 2.174 -18.822 -3.788 1.00 92.00 279 LEU A O 1
ATOM 2213 N N . LEU A 1 280 ? 1.429 -18.899 -5.899 1.00 95.25 280 LEU A N 1
ATOM 2214 C CA . LEU A 1 280 ? 0.036 -18.581 -5.551 1.00 95.25 280 LEU A CA 1
ATOM 2215 C C . LEU A 1 280 ? -0.679 -19.705 -4.786 1.00 95.25 280 LEU A C 1
ATOM 2217 O O . LEU A 1 280 ? -1.537 -19.423 -3.954 1.00 95.25 280 LEU A O 1
ATOM 2221 N N . TYR A 1 281 ? -0.330 -20.970 -5.031 1.00 95.81 281 TYR A N 1
ATOM 2222 C CA . TYR A 1 281 ? -0.915 -22.094 -4.294 1.00 95.81 281 TYR A CA 1
ATOM 2223 C C . TYR A 1 281 ? -0.596 -22.070 -2.782 1.00 95.81 281 TYR A C 1
ATOM 2225 O O . TYR A 1 281 ? -1.533 -22.049 -1.982 1.00 95.81 281 TYR A O 1
ATOM 2233 N N . PRO A 1 282 ? 0.678 -22.016 -2.334 1.00 94.56 282 PRO A N 1
ATOM 2234 C CA . PRO A 1 282 ? 0.987 -21.923 -0.907 1.00 94.56 282 PRO A CA 1
ATOM 2235 C C . PRO A 1 282 ? 0.465 -20.622 -0.293 1.00 94.56 282 PRO A C 1
ATOM 2237 O O . PRO A 1 282 ? 0.077 -20.622 0.870 1.00 94.56 282 PRO A O 1
ATOM 2240 N N . PHE A 1 283 ? 0.389 -19.541 -1.072 1.00 95.00 283 PHE A N 1
ATOM 2241 C CA . PHE A 1 283 ? -0.240 -18.298 -0.643 1.00 95.00 283 PHE A CA 1
ATOM 2242 C C . PHE A 1 283 ? -1.725 -18.507 -0.268 1.00 95.00 283 PHE A C 1
ATOM 2244 O O . PHE A 1 283 ? -2.149 -18.102 0.817 1.00 95.00 283 PHE A O 1
ATOM 2251 N N . GLY A 1 284 ? -2.491 -19.231 -1.088 1.00 95.69 284 GLY A N 1
ATOM 2252 C CA . GLY A 1 284 ? -3.865 -19.621 -0.751 1.00 95.69 284 GLY A CA 1
ATOM 2253 C C . GLY A 1 284 ? -3.959 -20.478 0.520 1.00 95.69 284 GLY A C 1
ATOM 2254 O O . GLY A 1 284 ? -4.811 -20.225 1.370 1.00 95.69 284 GLY A O 1
ATOM 2255 N N . VAL A 1 285 ? -3.038 -21.432 0.711 1.00 96.00 285 VAL A N 1
ATOM 2256 C CA . VAL A 1 285 ? -2.986 -22.280 1.922 1.00 96.00 285 VAL A CA 1
ATOM 2257 C C . VAL A 1 285 ? -2.686 -21.458 3.183 1.00 96.00 285 VAL A C 1
ATOM 2259 O O . VAL A 1 285 ? -3.350 -21.632 4.205 1.00 96.00 285 VAL A O 1
ATOM 2262 N N . LEU A 1 286 ? -1.718 -20.540 3.113 1.00 95.06 286 LEU A N 1
ATOM 2263 C CA . LEU A 1 286 ? -1.366 -19.626 4.206 1.00 95.06 286 LEU A CA 1
ATOM 2264 C C . LEU A 1 286 ? -2.525 -18.688 4.558 1.00 95.06 286 LEU A C 1
ATOM 2266 O O . LEU A 1 286 ? -2.797 -18.480 5.737 1.00 95.06 286 LEU A O 1
ATOM 2270 N N . SER A 1 287 ? -3.246 -18.173 3.559 1.00 95.19 287 SER A N 1
ATOM 2271 C CA . SER A 1 287 ? -4.452 -17.368 3.779 1.00 95.19 287 SER A CA 1
ATOM 2272 C C . SER A 1 287 ? -5.576 -18.171 4.442 1.00 95.19 287 SER A C 1
ATOM 2274 O O . SER A 1 287 ? -6.220 -17.666 5.360 1.00 95.19 287 SER A O 1
ATOM 2276 N N . ALA A 1 288 ? -5.791 -19.425 4.037 1.00 92.19 288 ALA A N 1
ATOM 2277 C CA . ALA A 1 288 ? -6.817 -20.269 4.645 1.00 92.19 288 ALA A CA 1
ATOM 2278 C C . ALA A 1 288 ? -6.511 -20.601 6.117 1.00 92.19 288 ALA A C 1
ATOM 2280 O O . ALA A 1 288 ? -7.428 -20.695 6.928 1.00 92.19 288 ALA A O 1
ATOM 2281 N N . ALA A 1 289 ? -5.231 -20.751 6.474 1.00 89.81 289 ALA A N 1
ATOM 2282 C CA . ALA A 1 289 ? -4.806 -21.013 7.849 1.00 89.81 289 ALA A CA 1
ATOM 2283 C C . ALA A 1 289 ? -4.711 -19.742 8.717 1.00 89.81 289 ALA A C 1
ATOM 2285 O O . ALA A 1 289 ? -4.954 -19.804 9.921 1.00 89.81 289 ALA A O 1
ATOM 2286 N N . GLY A 1 290 ? -4.328 -18.609 8.121 1.00 87.75 290 GLY A N 1
ATOM 2287 C CA . GLY A 1 290 ? -3.987 -17.364 8.818 1.00 87.75 290 GLY A CA 1
ATOM 2288 C C . GLY A 1 290 ? -5.012 -16.233 8.700 1.00 87.75 290 GLY A C 1
ATOM 2289 O O . GLY A 1 290 ? -4.750 -15.150 9.213 1.00 87.75 290 GLY A O 1
ATOM 2290 N N . GLY A 1 291 ? -6.138 -16.442 8.016 1.00 93.25 291 GLY A N 1
ATOM 2291 C CA . GLY A 1 291 ? -7.183 -15.430 7.834 1.00 93.25 291 GLY A CA 1
ATOM 2292 C C . GLY A 1 291 ? -6.999 -14.523 6.610 1.00 93.25 291 GLY A C 1
ATOM 2293 O O . GLY A 1 291 ? -6.036 -14.627 5.841 1.00 93.25 291 GLY A O 1
ATOM 2294 N N . MET A 1 292 ? -7.963 -13.625 6.400 1.00 92.69 292 MET A N 1
ATOM 2295 C CA . MET A 1 292 ? -7.980 -12.677 5.281 1.00 92.69 292 MET A CA 1
ATOM 2296 C C . MET A 1 292 ? -6.887 -11.612 5.423 1.00 92.69 292 MET A C 1
ATOM 2298 O O . MET A 1 292 ? -6.290 -11.198 4.429 1.00 92.69 292 MET A O 1
ATOM 2302 N N . THR A 1 293 ? -6.562 -11.204 6.647 1.00 95.06 293 THR A N 1
ATOM 2303 C CA . THR A 1 293 ? -5.436 -10.298 6.922 1.00 95.06 293 THR A CA 1
ATOM 2304 C C . THR A 1 293 ? -4.103 -10.844 6.401 1.00 95.06 293 THR A C 1
ATOM 2306 O O . THR A 1 293 ? -3.350 -10.111 5.757 1.00 95.06 293 THR A O 1
ATOM 2309 N N . THR A 1 294 ? -3.846 -12.144 6.580 1.00 93.81 294 THR A N 1
ATOM 2310 C CA . THR A 1 294 ? -2.672 -12.830 6.009 1.00 93.81 294 THR A CA 1
ATOM 2311 C C . THR A 1 294 ? -2.704 -12.814 4.478 1.00 93.81 294 THR A C 1
ATOM 2313 O O . THR A 1 294 ? -1.669 -12.609 3.839 1.00 93.81 294 THR A O 1
ATOM 2316 N N . ALA A 1 295 ? -3.894 -12.961 3.882 1.00 93.38 295 ALA A N 1
ATOM 2317 C CA . ALA A 1 295 ? -4.088 -12.839 2.438 1.00 93.38 295 ALA A CA 1
ATOM 2318 C C . ALA A 1 295 ? -3.634 -11.462 1.925 1.00 93.38 295 ALA A C 1
ATOM 2320 O O . ALA A 1 295 ? -2.858 -11.351 0.978 1.00 93.38 295 ALA A O 1
ATOM 2321 N N . LEU A 1 296 ? -4.099 -10.398 2.581 1.00 95.00 296 LEU A N 1
ATOM 2322 C CA . LEU A 1 296 ? -3.788 -9.021 2.203 1.00 95.00 296 LEU A CA 1
ATOM 2323 C C . LEU A 1 296 ? -2.302 -8.691 2.374 1.00 95.00 296 LEU A C 1
ATOM 2325 O O . LEU A 1 296 ? -1.733 -8.031 1.505 1.00 95.00 296 LEU A O 1
ATOM 2329 N N . ALA A 1 297 ? -1.668 -9.168 3.448 1.00 96.12 297 ALA A N 1
ATOM 2330 C CA . ALA A 1 297 ? -0.243 -8.949 3.695 1.00 96.12 297 ALA A CA 1
ATOM 2331 C C . ALA A 1 297 ? 0.624 -9.536 2.569 1.00 96.12 297 ALA A C 1
ATOM 2333 O O . ALA A 1 297 ? 1.412 -8.833 1.943 1.00 96.12 297 ALA A O 1
ATOM 2334 N N . LEU A 1 298 ? 0.399 -10.802 2.228 1.00 94.31 298 LEU A N 1
ATOM 2335 C CA . LEU A 1 298 ? 1.138 -11.484 1.166 1.00 94.31 298 LEU A CA 1
ATOM 2336 C C . LEU A 1 298 ? 0.810 -10.925 -0.236 1.00 94.31 298 LEU A C 1
ATOM 2338 O O . LEU A 1 298 ? 1.684 -10.890 -1.102 1.00 94.31 298 LEU A O 1
ATOM 2342 N N . PHE A 1 299 ? -0.416 -10.433 -0.474 1.00 93.00 299 PHE A N 1
ATOM 2343 C CA . PHE A 1 299 ? -0.746 -9.722 -1.717 1.00 93.00 299 PHE A CA 1
ATOM 2344 C C . PHE A 1 299 ? 0.008 -8.390 -1.815 1.00 93.00 299 PHE A C 1
ATOM 2346 O O . PHE A 1 299 ? 0.514 -8.046 -2.884 1.00 93.00 299 PHE A O 1
ATOM 2353 N N . SER A 1 300 ? 0.109 -7.657 -0.703 1.00 95.50 300 SER A N 1
ATOM 2354 C CA . SER A 1 300 ? 0.896 -6.425 -0.611 1.00 95.50 300 SER A CA 1
ATOM 2355 C C . SER A 1 300 ? 2.374 -6.686 -0.905 1.00 95.50 300 SER A C 1
ATOM 2357 O O . SER A 1 300 ? 2.971 -5.961 -1.700 1.00 95.50 300 SER A O 1
ATOM 2359 N N . ASP A 1 301 ? 2.951 -7.747 -0.338 1.00 95.12 301 ASP A N 1
ATOM 2360 C CA . ASP A 1 301 ? 4.343 -8.136 -0.596 1.00 95.12 301 ASP A CA 1
ATOM 2361 C C . ASP A 1 301 ? 4.563 -8.518 -2.066 1.00 95.12 301 ASP A C 1
ATOM 2363 O O . ASP A 1 301 ? 5.532 -8.086 -2.696 1.00 95.12 301 ASP A O 1
ATOM 2367 N N . LEU A 1 302 ? 3.632 -9.279 -2.652 1.00 93.19 302 LEU A N 1
ATOM 2368 C CA . LEU A 1 302 ? 3.668 -9.625 -4.071 1.00 93.19 302 LEU A CA 1
ATOM 2369 C C . LEU A 1 302 ? 3.606 -8.373 -4.954 1.00 93.19 302 LEU A C 1
ATOM 2371 O O . LEU A 1 302 ? 4.370 -8.263 -5.913 1.00 93.19 302 LEU A O 1
ATOM 2375 N N . LEU A 1 303 ? 2.739 -7.412 -4.627 1.00 93.38 303 LEU A N 1
ATOM 2376 C CA . LEU A 1 303 ? 2.641 -6.146 -5.350 1.00 93.38 303 LEU A CA 1
ATOM 2377 C C . LEU A 1 303 ? 3.926 -5.317 -5.214 1.00 93.38 303 LEU A C 1
ATOM 2379 O O . LEU A 1 303 ? 4.401 -4.765 -6.210 1.00 93.38 303 LEU A O 1
ATOM 2383 N N . ALA A 1 304 ? 4.517 -5.263 -4.018 1.00 94.62 304 ALA A N 1
ATOM 2384 C CA . ALA A 1 304 ? 5.782 -4.574 -3.772 1.00 94.62 304 ALA A CA 1
ATOM 2385 C C . ALA A 1 304 ? 6.926 -5.180 -4.601 1.00 94.62 304 ALA A C 1
ATOM 2387 O O . ALA A 1 304 ? 7.706 -4.447 -5.209 1.00 94.62 304 ALA A O 1
ATOM 2388 N N . LEU A 1 305 ? 6.987 -6.512 -4.700 1.00 94.50 305 LEU A N 1
ATOM 2389 C CA . LEU A 1 305 ? 7.957 -7.197 -5.554 1.00 94.50 305 LEU A CA 1
ATOM 2390 C C . LEU A 1 305 ? 7.702 -6.918 -7.035 1.00 94.50 305 LEU A C 1
ATOM 2392 O O . LEU A 1 305 ? 8.632 -6.546 -7.742 1.00 94.50 305 LEU A O 1
ATOM 2396 N N . LEU A 1 306 ? 6.460 -7.043 -7.512 1.00 94.25 306 LEU A N 1
ATOM 2397 C CA . LEU A 1 306 ? 6.111 -6.789 -8.916 1.00 94.25 306 LEU A CA 1
ATOM 2398 C C . LEU A 1 306 ? 6.451 -5.357 -9.358 1.00 94.25 306 LEU A C 1
ATOM 2400 O O . LEU A 1 306 ? 6.842 -5.156 -10.509 1.00 94.25 306 LEU A O 1
ATOM 2404 N N . THR A 1 307 ? 6.319 -4.385 -8.451 1.00 96.19 307 THR A N 1
ATOM 2405 C CA . THR A 1 307 ? 6.564 -2.951 -8.691 1.00 96.19 307 THR A CA 1
ATOM 2406 C C . THR A 1 307 ? 7.980 -2.485 -8.325 1.00 96.19 307 THR A C 1
ATOM 2408 O O . THR A 1 307 ? 8.266 -1.286 -8.394 1.00 96.19 307 THR A O 1
ATOM 2411 N N . LEU A 1 308 ? 8.892 -3.404 -7.981 1.00 96.38 308 LEU A N 1
ATOM 2412 C CA . LEU A 1 308 ? 10.242 -3.077 -7.510 1.00 96.38 308 LEU A CA 1
ATOM 2413 C C . LEU A 1 308 ? 11.019 -2.187 -8.490 1.00 96.38 308 LEU A C 1
ATOM 2415 O O . LEU A 1 308 ? 11.685 -1.242 -8.073 1.00 96.38 308 LEU A O 1
ATOM 2419 N N . HIS A 1 309 ? 10.922 -2.438 -9.795 1.00 95.31 309 HIS A N 1
ATOM 2420 C CA . HIS A 1 309 ? 11.573 -1.614 -10.819 1.00 95.31 309 HIS A CA 1
ATOM 2421 C C . HIS A 1 309 ? 11.069 -0.172 -10.834 1.00 95.31 309 HIS A C 1
ATOM 2423 O O . HIS A 1 309 ? 11.873 0.738 -11.013 1.00 95.31 309 HIS A O 1
ATOM 2429 N N . VAL A 1 310 ? 9.774 0.058 -10.598 1.00 95.25 310 VAL A N 1
ATOM 2430 C CA . VAL A 1 310 ? 9.202 1.412 -10.500 1.00 95.25 310 VAL A CA 1
ATOM 2431 C C . VAL A 1 310 ? 9.757 2.127 -9.273 1.00 95.25 310 VAL A C 1
ATOM 2433 O O . VAL A 1 310 ? 10.127 3.298 -9.360 1.00 95.25 310 VAL A O 1
ATOM 2436 N N . TYR A 1 311 ? 9.882 1.417 -8.148 1.00 96.06 311 TYR A N 1
ATOM 2437 C CA . TYR A 1 311 ? 10.525 1.961 -6.954 1.00 96.06 311 TYR A CA 1
ATOM 2438 C C . TYR A 1 311 ? 11.996 2.320 -7.215 1.00 96.06 311 TYR A C 1
ATOM 2440 O O . TYR A 1 311 ? 12.441 3.407 -6.847 1.00 96.06 311 TYR A O 1
ATOM 2448 N N . VAL A 1 312 ? 12.742 1.464 -7.920 1.00 96.19 312 VAL A N 1
ATOM 2449 C CA . VAL A 1 312 ? 14.128 1.762 -8.317 1.00 96.19 312 VAL A CA 1
ATOM 2450 C C . VAL A 1 312 ? 14.189 2.987 -9.238 1.00 96.19 312 VAL A C 1
ATOM 2452 O O . VAL A 1 312 ? 15.001 3.877 -8.985 1.00 96.19 312 VAL A O 1
ATOM 2455 N N . CYS A 1 313 ? 13.311 3.101 -10.244 1.00 94.75 313 CYS A N 1
ATOM 2456 C CA . CYS A 1 313 ? 13.206 4.303 -11.085 1.00 94.75 313 CYS A CA 1
ATOM 2457 C C . CYS A 1 313 ? 12.967 5.564 -10.242 1.00 94.75 313 CYS A C 1
ATOM 2459 O O . CYS A 1 313 ? 13.620 6.584 -10.457 1.00 94.75 313 CYS A O 1
ATOM 2461 N N . TYR A 1 314 ? 12.060 5.491 -9.264 1.00 95.06 314 TYR A N 1
ATOM 2462 C CA . TYR A 1 314 ? 11.760 6.598 -8.359 1.00 95.06 314 TYR A CA 1
ATOM 2463 C C . TYR A 1 314 ? 12.987 7.022 -7.538 1.00 95.06 314 TYR A C 1
ATOM 2465 O O . TYR A 1 314 ? 13.324 8.207 -7.503 1.00 95.06 314 TYR A O 1
ATOM 2473 N N . VAL A 1 315 ? 13.702 6.068 -6.933 1.00 96.56 315 VAL A N 1
ATOM 2474 C CA . VAL A 1 315 ? 14.919 6.353 -6.152 1.00 96.56 315 VAL A CA 1
ATOM 2475 C C . VAL A 1 315 ? 16.009 6.973 -7.032 1.00 96.56 315 VAL A C 1
ATOM 2477 O O . VAL A 1 315 ? 16.640 7.955 -6.633 1.00 96.56 315 VAL A O 1
ATOM 2480 N N . LEU A 1 316 ? 16.208 6.453 -8.248 1.00 94.25 316 LEU A N 1
ATOM 2481 C CA . LEU A 1 316 ? 17.164 7.012 -9.209 1.00 94.25 316 LEU A CA 1
ATOM 2482 C C . LEU A 1 316 ? 16.780 8.435 -9.634 1.00 94.25 316 LEU A C 1
ATOM 2484 O O . LEU A 1 316 ? 17.639 9.318 -9.666 1.00 94.25 316 LEU A O 1
ATOM 2488 N N . ALA A 1 317 ? 15.497 8.684 -9.907 1.00 92.94 317 ALA A N 1
ATOM 2489 C CA . ALA A 1 317 ? 14.996 10.017 -10.229 1.00 92.94 317 ALA A CA 1
ATOM 2490 C C . ALA A 1 317 ? 15.227 11.001 -9.074 1.00 92.94 317 ALA A C 1
ATOM 2492 O O . ALA A 1 317 ? 15.694 12.119 -9.296 1.00 92.94 317 ALA A O 1
ATOM 2493 N N . GLN A 1 318 ? 14.964 10.575 -7.838 1.00 95.25 318 GLN A N 1
ATOM 2494 C CA . GLN A 1 318 ? 15.187 11.388 -6.646 1.00 95.25 318 GLN A CA 1
ATOM 2495 C C . GLN A 1 318 ? 16.675 11.732 -6.458 1.00 95.25 318 GLN A C 1
ATOM 2497 O O . GLN A 1 318 ? 17.000 12.876 -6.133 1.00 95.25 318 GLN A O 1
ATOM 2502 N N . LEU A 1 319 ? 17.583 10.784 -6.706 1.00 94.12 319 LEU A N 1
ATOM 2503 C CA . LEU A 1 319 ? 19.031 11.007 -6.632 1.00 94.12 319 LEU A CA 1
ATOM 2504 C C . LEU A 1 319 ? 19.526 11.985 -7.711 1.00 94.12 319 LEU A C 1
ATOM 2506 O O . LEU A 1 319 ? 20.307 12.896 -7.417 1.00 94.12 319 LEU A O 1
ATOM 2510 N N . LEU A 1 320 ? 19.057 11.826 -8.951 1.00 90.81 320 LEU A N 1
ATOM 2511 C CA . LEU A 1 320 ? 19.390 12.725 -10.059 1.00 90.81 320 LEU A CA 1
ATOM 2512 C C . LEU A 1 320 ? 18.882 14.143 -9.791 1.00 90.81 320 LEU A C 1
ATOM 2514 O O . LEU A 1 320 ? 19.652 15.100 -9.878 1.00 90.81 320 LEU A O 1
ATOM 2518 N N . PHE A 1 321 ? 17.614 14.281 -9.399 1.00 91.81 321 PHE A N 1
ATOM 2519 C CA . PHE A 1 321 ? 17.028 15.571 -9.043 1.00 91.81 321 PHE A CA 1
ATOM 2520 C C . PHE A 1 321 ? 17.766 16.229 -7.871 1.00 91.81 321 PHE A C 1
ATOM 2522 O O . PHE A 1 321 ? 18.101 17.412 -7.940 1.00 91.81 321 PHE A O 1
ATOM 2529 N N . GLY A 1 322 ? 18.086 15.455 -6.829 1.00 94.38 322 GLY A N 1
ATOM 2530 C CA . GLY A 1 322 ? 18.870 15.923 -5.688 1.00 94.38 322 GLY A CA 1
ATOM 2531 C C . GLY A 1 322 ? 20.255 16.425 -6.096 1.00 94.38 322 GLY A C 1
ATOM 2532 O O . GLY A 1 322 ? 20.678 17.488 -5.645 1.00 94.38 322 GLY A O 1
ATOM 2533 N N . THR A 1 323 ? 20.928 15.716 -7.006 1.00 93.25 323 THR A N 1
ATOM 2534 C CA . THR A 1 323 ? 22.240 16.117 -7.537 1.00 93.25 323 THR A CA 1
ATOM 2535 C C . THR A 1 323 ? 22.137 17.411 -8.345 1.00 93.25 323 THR A C 1
ATOM 2537 O O . THR A 1 323 ? 22.906 18.336 -8.098 1.00 93.25 323 THR A O 1
ATOM 2540 N N . ILE A 1 324 ? 21.151 17.528 -9.244 1.00 91.75 324 ILE A N 1
ATOM 2541 C CA . ILE A 1 324 ? 20.911 18.751 -10.032 1.00 91.75 324 ILE A CA 1
ATOM 2542 C C . ILE A 1 324 ? 20.662 19.946 -9.106 1.00 91.75 324 ILE A C 1
ATOM 2544 O O . ILE A 1 324 ? 21.282 20.997 -9.275 1.00 91.75 324 ILE A O 1
ATOM 2548 N N . LEU A 1 325 ? 19.790 19.787 -8.106 1.00 93.62 325 LEU A N 1
ATOM 2549 C CA . LEU A 1 325 ? 19.476 20.849 -7.154 1.00 93.62 325 LEU A CA 1
ATOM 2550 C C . LEU A 1 325 ? 20.701 21.236 -6.314 1.00 93.62 325 LEU A C 1
ATOM 2552 O O . LEU A 1 325 ? 20.972 22.422 -6.141 1.00 93.62 325 LEU A O 1
ATOM 2556 N N . PHE A 1 326 ? 21.468 20.257 -5.830 1.00 95.44 326 PHE A N 1
ATOM 2557 C CA . PHE A 1 326 ? 22.688 20.497 -5.060 1.00 95.44 326 PHE A CA 1
ATOM 2558 C C . PHE A 1 326 ? 23.749 21.246 -5.873 1.00 95.44 326 PHE A C 1
ATOM 2560 O O . PHE A 1 326 ? 24.339 22.214 -5.385 1.00 95.44 326 PHE A O 1
ATOM 2567 N N . THR A 1 327 ? 23.972 20.836 -7.123 1.00 93.69 327 THR A N 1
ATOM 2568 C CA . THR A 1 327 ? 24.887 21.509 -8.048 1.00 93.69 327 THR A CA 1
ATOM 2569 C C . THR A 1 327 ? 24.433 22.942 -8.315 1.00 93.69 327 THR A C 1
ATOM 2571 O O . THR A 1 327 ? 25.231 23.869 -8.174 1.00 93.69 327 THR A O 1
ATOM 2574 N N . LEU A 1 328 ? 23.147 23.149 -8.622 1.00 93.56 328 LEU A N 1
ATOM 2575 C CA . LEU A 1 328 ? 22.590 24.487 -8.823 1.00 93.56 328 LEU A CA 1
ATOM 2576 C C . LEU A 1 328 ? 22.772 25.364 -7.588 1.00 93.56 328 LEU A C 1
ATOM 2578 O O . LEU A 1 328 ? 23.250 26.484 -7.718 1.00 93.56 328 LEU A O 1
ATOM 2582 N N . LEU A 1 329 ? 22.453 24.863 -6.396 1.00 94.31 329 LEU A N 1
ATOM 2583 C CA . LEU A 1 329 ? 22.621 25.624 -5.161 1.00 94.31 329 LEU A CA 1
ATOM 2584 C C . LEU A 1 329 ? 24.089 25.948 -4.897 1.00 94.31 329 LEU A C 1
ATOM 2586 O O . LEU A 1 329 ? 24.402 27.089 -4.584 1.00 94.31 329 LEU A O 1
ATOM 2590 N N . THR A 1 330 ? 25.001 24.997 -5.081 1.00 94.56 330 THR A N 1
ATOM 2591 C CA . THR A 1 330 ? 26.428 25.208 -4.801 1.00 94.56 330 THR A CA 1
ATOM 2592 C C . THR A 1 330 ? 27.055 26.250 -5.736 1.00 94.56 330 THR A C 1
ATOM 2594 O O . THR A 1 330 ? 27.907 27.020 -5.299 1.00 94.56 330 THR A O 1
ATOM 2597 N N . PHE A 1 331 ? 26.615 26.333 -6.997 1.00 93.38 331 PHE A N 1
ATOM 2598 C CA . PHE A 1 331 ? 27.118 27.330 -7.954 1.00 93.38 331 PHE A CA 1
ATOM 2599 C C . PHE A 1 331 ? 26.350 28.662 -7.932 1.00 93.38 331 PHE A C 1
ATOM 2601 O O . PHE A 1 331 ? 26.946 29.728 -8.109 1.00 93.38 331 PHE A O 1
ATOM 2608 N N . LEU A 1 332 ? 25.038 28.634 -7.699 1.00 94.12 332 LEU A N 1
ATOM 2609 C CA . LEU A 1 332 ? 24.197 29.832 -7.696 1.00 94.12 332 LEU A CA 1
ATOM 2610 C C . LEU A 1 332 ? 24.254 30.573 -6.355 1.00 94.12 332 LEU A C 1
ATOM 2612 O O . LEU A 1 332 ? 24.215 31.799 -6.328 1.00 94.12 332 LEU A O 1
ATOM 2616 N N . PHE A 1 333 ? 24.386 29.863 -5.233 1.00 94.25 333 PHE A N 1
ATOM 2617 C CA . PHE A 1 333 ? 24.390 30.490 -3.911 1.00 94.25 333 PHE A CA 1
ATOM 2618 C C . PHE A 1 333 ? 25.529 31.510 -3.730 1.00 94.25 333 PHE A C 1
ATOM 2620 O O . PHE A 1 333 ? 25.230 32.637 -3.333 1.00 94.25 333 PHE A O 1
ATOM 2627 N N . PRO A 1 334 ? 26.804 31.213 -4.068 1.00 94.50 334 PRO A N 1
ATOM 2628 C CA . PRO A 1 334 ? 27.888 32.180 -3.896 1.00 94.50 334 PRO A CA 1
ATOM 2629 C C . PRO A 1 334 ? 27.727 33.420 -4.778 1.00 94.50 334 PRO A C 1
ATOM 2631 O O . PRO A 1 334 ? 28.041 34.527 -4.346 1.00 94.50 334 PRO A O 1
ATOM 2634 N N . THR A 1 335 ? 27.222 33.254 -6.004 1.00 94.19 335 THR A N 1
ATOM 2635 C CA . THR A 1 335 ? 27.042 34.364 -6.953 1.00 94.19 335 THR A CA 1
ATOM 2636 C C . THR A 1 335 ? 25.902 35.283 -6.526 1.00 94.19 335 THR A C 1
ATOM 2638 O O . THR A 1 335 ? 26.074 36.503 -6.498 1.00 94.19 335 THR A O 1
ATOM 2641 N N . VAL A 1 336 ? 24.773 34.710 -6.105 1.00 95.25 336 VAL A N 1
ATOM 2642 C CA . VAL A 1 336 ? 23.637 35.458 -5.556 1.00 95.25 336 VAL A CA 1
ATOM 2643 C C . VAL A 1 336 ? 24.032 36.168 -4.258 1.00 95.25 336 VAL A C 1
ATOM 2645 O O . VAL A 1 336 ? 23.747 37.356 -4.099 1.00 95.25 336 VAL A O 1
ATOM 2648 N N . LEU A 1 337 ? 24.755 35.489 -3.360 1.00 94.62 337 LEU A N 1
ATOM 2649 C CA . LEU A 1 337 ? 25.263 36.090 -2.125 1.00 94.62 337 LEU A CA 1
ATOM 2650 C C . LEU A 1 337 ? 26.200 37.270 -2.414 1.00 94.62 337 LEU A C 1
ATOM 2652 O O . LEU A 1 337 ? 26.034 38.334 -1.820 1.00 94.62 337 LEU A O 1
ATOM 2656 N N . ALA A 1 338 ? 27.150 37.109 -3.339 1.00 94.38 338 ALA A N 1
ATOM 2657 C CA . ALA A 1 338 ? 28.072 38.174 -3.726 1.00 94.38 338 ALA A CA 1
ATOM 2658 C C . ALA A 1 338 ? 27.333 39.379 -4.329 1.00 94.38 338 ALA A C 1
ATOM 2660 O O . ALA A 1 338 ? 27.632 40.520 -3.976 1.00 94.38 338 ALA A O 1
ATOM 2661 N N . TYR A 1 339 ? 26.339 39.137 -5.187 1.00 95.19 339 TYR A N 1
ATOM 2662 C CA . TYR A 1 339 ? 25.508 40.189 -5.773 1.00 95.19 339 TYR A CA 1
ATOM 2663 C C . TYR A 1 339 ? 24.746 40.985 -4.703 1.00 95.19 339 TYR A C 1
ATOM 2665 O O . TYR A 1 339 ? 24.832 42.215 -4.671 1.00 95.19 339 TYR A O 1
ATOM 2673 N N . TYR A 1 340 ? 24.057 40.301 -3.784 1.00 95.12 340 TYR A N 1
ATOM 2674 C CA . TYR A 1 340 ? 23.336 40.969 -2.696 1.00 95.12 340 TYR A CA 1
ATOM 2675 C C . TYR A 1 340 ? 24.276 41.670 -1.711 1.00 95.12 340 TYR A C 1
ATOM 2677 O O . TYR A 1 340 ? 23.946 42.759 -1.241 1.00 95.12 340 TYR A O 1
ATOM 2685 N N . ALA A 1 341 ? 25.454 41.104 -1.430 1.00 94.38 341 ALA A N 1
ATOM 2686 C CA . ALA A 1 341 ? 26.464 41.747 -0.594 1.00 94.38 341 ALA A CA 1
ATOM 2687 C C . ALA A 1 341 ? 26.981 43.043 -1.237 1.00 94.38 341 ALA A C 1
ATOM 2689 O O . ALA A 1 341 ? 27.016 44.079 -0.576 1.00 94.38 341 ALA A O 1
ATOM 2690 N N . LEU A 1 342 ? 27.317 43.021 -2.533 1.00 93.88 342 LEU A N 1
ATOM 2691 C CA . LEU A 1 342 ? 27.729 44.217 -3.274 1.00 93.88 342 LEU A CA 1
ATOM 2692 C C . LEU A 1 342 ? 26.628 45.282 -3.282 1.00 93.88 342 LEU A C 1
ATOM 2694 O O . LEU A 1 342 ? 26.908 46.446 -3.005 1.00 93.88 342 LEU A O 1
ATOM 2698 N N . PHE A 1 343 ? 25.380 44.893 -3.544 1.00 92.25 343 PHE A N 1
ATOM 2699 C CA . PHE A 1 343 ? 24.243 45.813 -3.512 1.00 92.25 343 PHE A CA 1
ATOM 2700 C C . PHE A 1 343 ? 24.014 46.415 -2.115 1.00 92.25 343 PHE A C 1
ATOM 2702 O O . PHE A 1 343 ? 23.805 47.619 -1.981 1.00 92.25 343 PHE A O 1
ATOM 2709 N N . ALA A 1 344 ? 24.101 45.612 -1.053 1.00 90.88 344 ALA A N 1
ATOM 2710 C CA . ALA A 1 344 ? 23.979 46.108 0.316 1.00 90.88 344 ALA A CA 1
ATOM 2711 C C . ALA A 1 344 ? 25.107 47.093 0.669 1.00 90.88 344 ALA A C 1
ATOM 2713 O O . ALA A 1 344 ? 24.853 48.125 1.292 1.00 90.88 344 ALA A O 1
ATOM 2714 N N . LEU A 1 345 ? 26.340 46.813 0.233 1.00 90.19 345 LEU A N 1
ATOM 2715 C CA . LEU A 1 345 ? 27.486 47.696 0.445 1.00 90.19 345 LEU A CA 1
ATOM 2716 C C . LEU A 1 345 ? 27.356 49.016 -0.325 1.00 90.19 345 LEU A C 1
ATOM 2718 O O . LEU A 1 345 ? 27.675 50.060 0.239 1.00 90.19 345 LEU A O 1
ATOM 2722 N N . THR A 1 346 ? 26.868 49.011 -1.571 1.00 86.75 346 THR A N 1
ATOM 2723 C CA . THR A 1 346 ? 26.648 50.258 -2.329 1.00 86.75 346 THR A CA 1
ATOM 2724 C C . THR A 1 346 ? 25.529 51.100 -1.725 1.00 86.75 346 THR A C 1
ATOM 2726 O O . THR A 1 346 ? 25.693 52.314 -1.616 1.00 86.75 346 THR A O 1
ATOM 2729 N N . GLN A 1 347 ? 24.440 50.482 -1.257 1.00 82.94 347 GLN A N 1
ATOM 2730 C CA . GLN A 1 347 ? 23.374 51.175 -0.524 1.00 82.94 347 GLN A CA 1
ATOM 2731 C C . GLN A 1 347 ? 23.894 51.789 0.779 1.00 82.94 347 GLN A C 1
ATOM 2733 O O . GLN A 1 347 ? 23.650 52.964 1.055 1.00 82.94 347 GLN A O 1
ATOM 2738 N N . LEU A 1 348 ? 24.671 51.031 1.559 1.00 81.62 348 LEU A N 1
ATOM 2739 C CA . LEU A 1 348 ? 25.287 51.530 2.787 1.00 81.62 348 LEU A CA 1
ATOM 2740 C C . LEU A 1 348 ? 26.268 52.680 2.502 1.00 81.62 348 LEU A C 1
ATOM 2742 O O . LEU A 1 348 ? 26.262 53.688 3.208 1.00 81.62 348 LEU A O 1
ATOM 2746 N N . ALA A 1 349 ? 27.081 52.561 1.449 1.00 79.94 349 ALA A N 1
ATOM 2747 C CA . ALA A 1 349 ? 28.007 53.606 1.024 1.00 79.94 349 ALA A CA 1
ATOM 2748 C C . ALA A 1 349 ? 27.272 54.865 0.543 1.00 79.94 349 ALA A C 1
ATOM 2750 O O . ALA A 1 349 ? 27.674 55.968 0.901 1.00 79.94 349 ALA A O 1
ATOM 2751 N N . PHE A 1 350 ? 26.180 54.721 -0.210 1.00 73.81 350 PHE A N 1
ATOM 2752 C CA . PHE A 1 350 ? 25.354 55.846 -0.646 1.00 73.81 350 PHE A CA 1
ATOM 2753 C C . PHE A 1 350 ? 24.701 56.548 0.548 1.00 73.81 350 PHE A C 1
ATOM 2755 O O . PHE A 1 350 ? 24.790 57.767 0.648 1.00 73.81 350 PHE A O 1
ATOM 2762 N N . MET A 1 351 ? 24.151 55.795 1.506 1.00 72.44 351 MET A N 1
ATOM 2763 C CA . MET A 1 351 ? 23.622 56.350 2.760 1.00 72.44 351 MET A CA 1
ATOM 2764 C C . MET A 1 351 ? 24.685 57.096 3.581 1.00 72.44 351 MET A C 1
ATOM 2766 O O . MET A 1 351 ? 24.352 58.057 4.269 1.00 72.44 351 MET A O 1
ATOM 2770 N N . ASN A 1 352 ? 25.953 56.678 3.506 1.00 66.56 352 ASN A N 1
ATOM 2771 C CA . ASN A 1 352 ? 27.058 57.323 4.220 1.00 66.56 352 ASN A CA 1
ATOM 2772 C C . ASN A 1 352 ? 27.670 58.514 3.448 1.00 66.56 352 ASN A C 1
ATOM 2774 O O . ASN A 1 352 ? 28.192 59.446 4.056 1.00 66.56 352 ASN A O 1
ATOM 2778 N N . HIS A 1 353 ? 27.622 58.500 2.112 1.00 64.56 353 HIS A N 1
ATOM 2779 C CA . HIS A 1 353 ? 28.212 59.539 1.263 1.00 64.56 353 HIS A CA 1
ATOM 2780 C C . HIS A 1 353 ? 27.233 60.667 0.917 1.00 64.56 353 HIS A C 1
ATOM 2782 O O . HIS A 1 353 ? 27.660 61.811 0.768 1.00 64.56 353 HIS A O 1
ATOM 2788 N N . PHE A 1 354 ? 25.928 60.388 0.809 1.00 60.56 354 PHE A N 1
ATOM 2789 C CA . PHE A 1 354 ? 24.925 61.434 0.619 1.00 60.56 354 PHE A CA 1
ATOM 2790 C C . PHE A 1 354 ? 24.734 62.176 1.943 1.00 60.56 354 PHE A C 1
ATOM 2792 O O . PHE A 1 354 ? 24.217 61.601 2.902 1.00 60.56 354 PHE A O 1
ATOM 2799 N N . PRO A 1 355 ? 25.106 63.462 2.045 1.00 62.88 355 PRO A N 1
ATOM 2800 C CA . PRO A 1 355 ? 25.080 64.162 3.311 1.00 62.88 355 PRO A CA 1
ATOM 2801 C C . PRO A 1 355 ? 23.659 64.675 3.555 1.00 62.88 355 PRO A C 1
ATOM 2803 O O . PRO A 1 355 ? 23.450 65.878 3.676 1.00 62.88 355 PRO A O 1
ATOM 2806 N N . LEU A 1 356 ? 22.660 63.785 3.610 1.00 63.38 356 LEU A N 1
ATOM 2807 C CA . LEU A 1 356 ? 21.263 64.147 3.870 1.00 63.38 356 LEU A CA 1
ATOM 2808 C C . LEU A 1 356 ? 21.148 64.933 5.176 1.00 63.38 356 LEU A C 1
ATOM 2810 O O . LEU A 1 356 ? 20.419 65.913 5.233 1.00 63.38 356 LEU A O 1
ATOM 2814 N N . PHE A 1 357 ? 21.953 64.586 6.181 1.00 61.59 357 PHE A N 1
ATOM 2815 C CA . PHE A 1 357 ? 22.056 65.349 7.421 1.00 61.59 357 PHE A CA 1
ATOM 2816 C C . PHE A 1 357 ? 22.612 66.769 7.207 1.00 61.59 357 PHE A C 1
ATOM 2818 O O . PHE A 1 357 ? 22.039 67.733 7.713 1.00 61.59 357 PHE A O 1
ATOM 2825 N N . ALA A 1 358 ? 23.677 66.940 6.413 1.00 62.75 358 ALA A N 1
ATOM 2826 C CA . ALA A 1 358 ? 24.242 68.267 6.150 1.00 62.75 358 ALA A CA 1
ATOM 2827 C C . ALA A 1 358 ? 23.343 69.109 5.231 1.00 62.75 358 ALA A C 1
ATOM 2829 O O . ALA A 1 358 ? 23.252 70.317 5.419 1.00 62.75 358 ALA A O 1
ATOM 2830 N N . LEU A 1 359 ? 22.658 68.486 4.268 1.00 65.06 359 LEU A N 1
ATOM 2831 C CA . LEU A 1 359 ? 21.737 69.130 3.330 1.00 65.06 359 LEU A CA 1
ATOM 2832 C C . LEU A 1 359 ? 20.414 69.500 4.023 1.00 65.06 359 LEU A C 1
ATOM 2834 O O . LEU A 1 359 ? 19.906 70.598 3.811 1.00 65.06 359 LEU A O 1
ATOM 2838 N N . MET A 1 360 ? 19.928 68.657 4.942 1.00 65.44 360 MET A N 1
ATOM 2839 C CA . MET A 1 360 ? 18.806 68.962 5.837 1.00 65.44 360 MET A CA 1
ATOM 2840 C C . MET A 1 360 ? 19.142 70.114 6.790 1.00 65.44 360 MET A C 1
ATOM 2842 O O . MET A 1 360 ? 18.325 71.017 6.952 1.00 65.44 360 MET A O 1
ATOM 2846 N N . LEU A 1 361 ? 20.342 70.138 7.386 1.00 57.19 361 LEU A N 1
ATOM 2847 C CA . LEU A 1 361 ? 20.795 71.278 8.196 1.00 57.19 361 LEU A CA 1
ATOM 2848 C C . LEU A 1 361 ? 20.933 72.555 7.353 1.00 57.19 361 LEU A C 1
ATOM 2850 O O . LEU A 1 361 ? 20.552 73.628 7.814 1.00 57.19 361 LEU A O 1
ATOM 2854 N N . ARG A 1 362 ? 21.393 72.445 6.098 1.00 63.66 362 ARG A N 1
ATOM 2855 C CA . ARG A 1 362 ? 21.478 73.573 5.152 1.00 63.66 36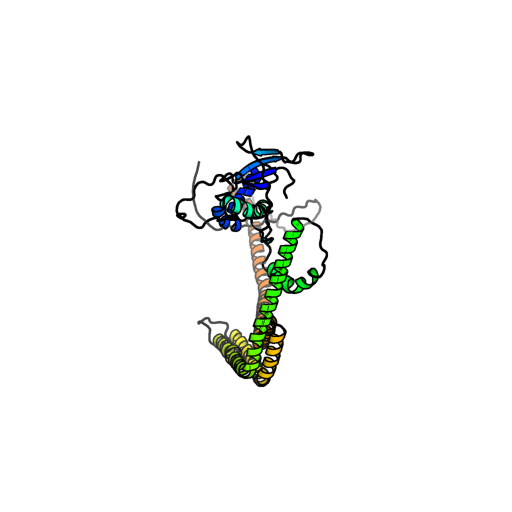2 ARG A CA 1
ATOM 2856 C C . ARG A 1 362 ? 20.106 74.131 4.763 1.00 63.66 362 ARG A C 1
ATOM 2858 O O . ARG A 1 362 ? 19.987 75.341 4.607 1.00 63.66 362 ARG A O 1
ATOM 2865 N N . ALA A 1 363 ? 19.098 73.270 4.607 1.00 68.75 363 ALA A N 1
ATOM 2866 C CA . ALA A 1 363 ? 17.738 73.655 4.227 1.00 68.75 363 ALA A CA 1
ATOM 2867 C C . ALA A 1 363 ? 16.900 74.168 5.411 1.00 68.75 363 ALA A C 1
ATOM 2869 O O . ALA A 1 363 ? 16.098 75.081 5.236 1.00 68.75 363 ALA A O 1
ATOM 2870 N N . LYS A 1 364 ? 17.075 73.594 6.610 1.00 68.25 364 LYS A N 1
ATOM 2871 C CA . LYS A 1 364 ? 16.271 73.929 7.796 1.00 68.25 364 LYS A CA 1
ATOM 2872 C C . LYS A 1 364 ? 16.846 75.086 8.614 1.00 68.25 364 LYS A C 1
ATOM 2874 O O . LYS A 1 364 ? 16.067 75.823 9.206 1.00 68.25 364 LYS A O 1
ATOM 2879 N N . ASP A 1 365 ? 18.172 75.239 8.678 1.00 61.72 365 ASP A N 1
ATOM 2880 C CA . ASP A 1 365 ? 18.795 76.257 9.532 1.00 61.72 365 ASP A CA 1
ATOM 2881 C C . ASP A 1 365 ? 20.218 76.633 9.039 1.00 61.72 365 ASP A C 1
ATOM 2883 O O . ASP A 1 365 ? 21.232 76.189 9.593 1.00 61.72 365 ASP A O 1
ATOM 2887 N N . PRO A 1 366 ? 20.342 77.460 7.981 1.00 58.84 366 PRO A N 1
ATOM 2888 C CA . PRO A 1 366 ? 21.618 77.717 7.298 1.00 58.84 366 PRO A CA 1
ATOM 2889 C C . PRO A 1 366 ? 22.702 78.391 8.163 1.00 58.84 366 PRO A C 1
ATOM 2891 O O . PRO A 1 366 ? 23.848 78.497 7.732 1.00 58.84 366 PRO A O 1
ATOM 2894 N N . ARG A 1 367 ? 22.380 78.829 9.388 1.00 56.53 367 ARG A N 1
ATOM 2895 C CA . ARG A 1 367 ? 23.292 79.530 10.314 1.00 56.53 367 ARG A CA 1
ATOM 2896 C C . ARG A 1 367 ? 24.135 78.606 11.208 1.00 56.53 367 ARG A C 1
ATOM 2898 O O . ARG A 1 367 ? 24.981 79.108 11.938 1.00 56.53 367 ARG A O 1
ATOM 2905 N N . ARG A 1 368 ? 23.920 77.283 11.185 1.00 56.94 368 ARG A N 1
ATOM 2906 C CA . ARG A 1 368 ? 24.623 76.317 12.064 1.00 56.94 368 ARG A CA 1
ATOM 2907 C C . ARG A 1 368 ? 25.859 75.638 11.448 1.00 56.94 368 ARG A C 1
ATOM 2909 O O . ARG A 1 368 ? 26.505 74.846 12.127 1.00 56.94 368 ARG A O 1
ATOM 2916 N N . LEU A 1 369 ? 26.208 75.926 10.193 1.00 53.72 369 LEU A N 1
ATOM 2917 C CA . LEU A 1 369 ? 27.442 75.434 9.560 1.00 53.72 369 LEU A CA 1
ATOM 2918 C C . LEU A 1 369 ? 28.602 76.423 9.823 1.00 53.72 369 LEU A C 1
ATOM 2920 O O . LEU A 1 369 ? 28.410 77.625 9.622 1.00 53.72 369 LEU A O 1
ATOM 2924 N N . PRO A 1 370 ? 29.798 75.966 10.250 1.00 48.47 370 PRO A N 1
ATOM 2925 C CA . PRO A 1 370 ? 30.931 76.852 10.504 1.00 48.47 370 PRO A CA 1
ATOM 2926 C C . PRO A 1 370 ? 31.440 77.410 9.171 1.00 48.47 370 PRO A C 1
ATOM 2928 O O . PRO A 1 370 ? 31.930 76.676 8.316 1.00 48.47 370 PRO A O 1
ATOM 2931 N N . GLY A 1 371 ? 31.254 78.713 8.976 1.00 54.16 371 GLY A N 1
ATOM 2932 C CA . GLY A 1 371 ? 31.559 79.416 7.727 1.00 54.16 371 GLY A CA 1
ATOM 2933 C C . GLY A 1 371 ? 30.581 80.541 7.387 1.00 54.16 371 GLY A C 1
ATOM 2934 O O . GLY A 1 371 ? 30.793 81.255 6.411 1.00 54.16 371 GLY A O 1
ATOM 2935 N N . ALA A 1 372 ? 29.526 80.731 8.184 1.00 41.53 372 ALA A N 1
ATOM 2936 C CA . ALA A 1 372 ? 28.650 81.889 8.073 1.00 41.53 372 ALA A CA 1
ATOM 2937 C C . ALA A 1 372 ? 29.062 83.012 9.045 1.00 41.53 372 ALA A C 1
ATOM 2939 O O . ALA A 1 372 ? 28.988 82.838 10.261 1.00 41.53 372 ALA A O 1
ATOM 2940 N N . SER A 1 373 ? 29.306 84.198 8.469 1.00 42.62 373 SER A N 1
ATOM 2941 C CA . SER A 1 373 ?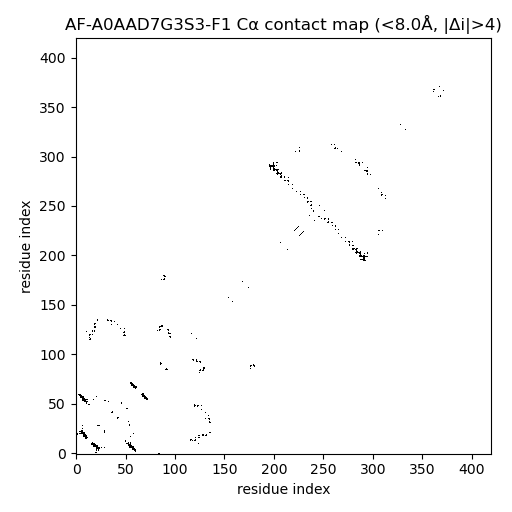 29.353 85.550 9.078 1.00 42.62 373 SER A CA 1
ATOM 2942 C C . SER A 1 373 ? 30.753 85.992 9.559 1.00 42.62 373 SER A C 1
ATOM 2944 O O . SER A 1 373 ? 31.378 85.288 10.335 1.00 42.62 373 SER A O 1
ATOM 2946 N N . TYR A 1 374 ? 31.343 87.124 9.148 1.00 37.44 374 TYR A N 1
ATOM 2947 C CA . TYR A 1 374 ? 30.775 88.457 8.909 1.00 37.44 374 TYR A CA 1
ATOM 2948 C C . TYR A 1 374 ? 31.535 89.281 7.844 1.00 37.44 374 TYR A C 1
ATOM 2950 O O . TYR A 1 374 ? 32.722 89.103 7.596 1.00 37.44 374 TYR A O 1
ATOM 2958 N N . SER A 1 375 ? 30.797 90.228 7.266 1.00 35.31 375 SER A N 1
ATOM 2959 C CA . SER A 1 375 ? 31.193 91.302 6.347 1.00 35.31 375 SER A CA 1
ATOM 2960 C C . SER A 1 375 ? 32.276 92.249 6.896 1.00 35.31 375 SER A C 1
ATOM 2962 O O . SER A 1 375 ? 32.136 92.738 8.014 1.00 35.31 375 SER A O 1
ATOM 2964 N N . GLY A 1 376 ? 33.252 92.631 6.057 1.00 34.62 376 GLY A N 1
ATOM 2965 C CA . GLY A 1 376 ? 33.959 93.917 6.175 1.00 34.62 376 GLY A CA 1
ATOM 2966 C C . GLY A 1 376 ? 35.468 93.903 5.889 1.00 34.62 376 GLY A C 1
ATOM 2967 O O . GLY A 1 376 ? 36.241 93.349 6.656 1.00 34.62 376 GLY A O 1
ATOM 2968 N N . SER A 1 377 ? 35.875 94.668 4.867 1.00 30.59 377 SER A N 1
ATOM 2969 C CA . SER A 1 377 ? 37.240 95.125 4.524 1.00 30.59 377 SER A CA 1
ATOM 2970 C C . SER A 1 377 ? 38.121 94.244 3.611 1.00 30.59 377 SER A C 1
ATOM 2972 O O . SER A 1 377 ? 38.065 93.022 3.587 1.00 30.59 377 SER A O 1
ATOM 2974 N N . ARG A 1 378 ? 38.866 94.951 2.751 1.00 33.88 378 ARG A N 1
ATOM 2975 C CA . ARG A 1 378 ? 39.620 94.501 1.572 1.00 33.88 378 ARG A CA 1
ATOM 2976 C C . ARG A 1 378 ? 40.741 93.493 1.873 1.00 33.88 378 ARG A C 1
ATOM 2978 O O . ARG A 1 378 ? 41.467 93.655 2.840 1.00 33.88 378 ARG A O 1
ATOM 2985 N N . ALA A 1 379 ? 41.011 92.696 0.833 1.00 31.23 379 ALA A N 1
ATOM 2986 C CA . ALA A 1 379 ? 42.329 92.306 0.310 1.00 31.23 379 ALA A CA 1
ATOM 2987 C C . ALA A 1 379 ? 42.798 90.850 0.523 1.00 31.23 379 ALA A C 1
ATOM 2989 O O . ALA A 1 379 ? 43.076 90.414 1.628 1.00 31.23 379 ALA A O 1
ATOM 2990 N N . ARG A 1 380 ? 43.073 90.239 -0.644 1.00 33.88 380 ARG A N 1
ATOM 2991 C CA . ARG A 1 380 ? 44.142 89.279 -0.984 1.00 33.88 380 ARG A CA 1
ATOM 2992 C C . ARG A 1 380 ? 43.934 87.789 -0.682 1.00 33.88 380 ARG A C 1
ATOM 2994 O O . ARG A 1 380 ? 43.770 87.361 0.447 1.00 33.88 380 ARG A O 1
ATOM 3001 N N . SER A 1 381 ? 44.041 87.036 -1.783 1.00 32.16 381 SER A N 1
ATOM 3002 C CA . SER A 1 381 ? 44.705 85.741 -1.950 1.00 32.16 381 SER A CA 1
ATOM 3003 C C . SER A 1 381 ? 45.217 85.060 -0.685 1.00 32.16 381 SER A C 1
ATOM 3005 O O . SER A 1 381 ? 46.124 85.576 -0.043 1.00 32.16 381 SER A O 1
ATOM 3007 N N . ALA A 1 382 ? 44.836 83.803 -0.484 1.00 31.69 382 ALA A N 1
ATOM 3008 C CA . ALA A 1 382 ? 45.639 82.669 -0.946 1.00 31.69 382 ALA A CA 1
ATOM 3009 C C . ALA A 1 382 ? 45.134 81.367 -0.308 1.00 31.69 382 ALA A C 1
ATOM 3011 O O . ALA A 1 382 ? 44.863 81.300 0.884 1.00 31.69 382 ALA A O 1
ATOM 3012 N N . TYR A 1 383 ? 45.019 80.352 -1.162 1.00 34.56 383 TYR A N 1
ATOM 3013 C CA . TYR A 1 383 ? 45.354 78.947 -0.937 1.00 34.56 383 TYR A CA 1
ATOM 3014 C C . TYR A 1 383 ? 45.843 78.553 0.460 1.00 34.56 383 TYR A C 1
ATOM 3016 O O . TYR A 1 383 ? 46.820 79.114 0.927 1.00 34.56 383 TYR A O 1
ATOM 3024 N N . LEU A 1 384 ? 45.282 77.475 1.010 1.00 35.25 384 LEU A N 1
ATOM 3025 C CA . LEU A 1 384 ? 45.996 76.321 1.590 1.00 35.25 384 LEU A CA 1
ATOM 3026 C C . LEU A 1 384 ? 44.907 75.382 2.150 1.00 35.25 384 LEU A C 1
ATOM 3028 O O . LEU A 1 384 ? 44.143 75.774 3.021 1.00 35.25 384 LEU A O 1
ATOM 3032 N N . LEU A 1 385 ? 44.601 74.269 1.475 1.00 35.47 385 LEU A N 1
ATOM 3033 C CA . LEU A 1 385 ? 45.287 72.966 1.561 1.00 35.47 385 LEU A CA 1
ATOM 3034 C C . LEU A 1 385 ? 45.012 72.217 2.870 1.00 35.47 385 LEU A C 1
ATOM 3036 O O . LEU A 1 385 ? 44.907 72.821 3.926 1.00 35.47 385 LEU A O 1
ATOM 3040 N N . LEU A 1 386 ? 45.040 70.884 2.731 1.00 35.41 386 LEU A N 1
ATOM 3041 C CA . LEU A 1 386 ? 44.951 69.801 3.725 1.00 35.41 386 LEU A CA 1
ATOM 3042 C C . LEU A 1 386 ? 43.560 69.136 3.709 1.00 35.41 386 LEU A C 1
ATOM 3044 O O . LEU A 1 386 ? 42.609 69.633 4.285 1.00 35.41 386 LEU A O 1
ATOM 3048 N N . GLY A 1 387 ? 43.334 68.007 3.033 1.00 30.61 387 GLY A N 1
ATOM 3049 C CA . GLY A 1 387 ? 44.299 66.998 2.618 1.00 30.61 387 GLY A CA 1
ATOM 3050 C C . GLY A 1 387 ? 44.874 66.272 3.830 1.00 30.61 387 GLY A C 1
ATOM 3051 O O . GLY A 1 387 ? 45.937 66.658 4.295 1.00 30.61 387 GLY A O 1
ATOM 3052 N N . ARG A 1 388 ? 44.189 65.231 4.320 1.00 31.00 388 ARG A N 1
ATOM 3053 C CA . ARG A 1 388 ? 44.786 63.947 4.737 1.00 31.00 388 ARG A CA 1
ATOM 3054 C C . ARG A 1 388 ? 43.764 63.065 5.442 1.00 31.00 388 ARG A C 1
ATOM 3056 O O . ARG A 1 388 ? 43.358 63.313 6.569 1.00 31.00 388 ARG A O 1
ATOM 3063 N N . TRP A 1 389 ? 43.456 61.964 4.772 1.00 38.31 389 TRP A N 1
ATOM 3064 C CA . TRP A 1 389 ? 43.200 60.691 5.418 1.00 38.31 389 TRP A CA 1
ATOM 3065 C C . TRP A 1 389 ? 44.448 60.294 6.215 1.00 38.31 389 TRP A C 1
ATOM 3067 O O . TRP A 1 389 ? 45.513 60.156 5.618 1.00 38.31 389 TRP A O 1
ATOM 3077 N N . HIS A 1 390 ? 44.337 60.118 7.531 1.00 27.41 390 HIS A N 1
ATOM 3078 C CA . HIS A 1 390 ? 45.119 59.107 8.237 1.00 27.41 390 HIS A CA 1
ATOM 3079 C C . HIS A 1 390 ? 44.495 58.750 9.588 1.00 27.41 390 HIS A C 1
ATOM 3081 O O . HIS A 1 390 ? 44.204 59.592 10.431 1.00 27.41 390 HIS A O 1
ATOM 3087 N N . ILE A 1 391 ? 44.317 57.444 9.726 1.00 44.62 391 ILE A N 1
ATOM 3088 C CA . ILE A 1 391 ? 43.931 56.663 10.892 1.00 44.62 391 ILE A CA 1
ATOM 3089 C C . ILE A 1 391 ? 44.905 56.924 12.049 1.00 44.62 391 ILE A C 1
ATOM 3091 O O . ILE A 1 391 ? 46.115 56.820 11.844 1.00 44.62 391 ILE A O 1
ATOM 3095 N N . LEU A 1 392 ? 44.394 57.136 13.268 1.00 28.48 392 LEU A N 1
ATOM 3096 C CA . LEU A 1 392 ? 45.103 56.703 14.473 1.00 28.48 392 LEU A CA 1
ATOM 3097 C C . LEU A 1 392 ? 44.144 56.248 15.581 1.00 28.48 392 LEU A C 1
ATOM 3099 O O . LEU A 1 392 ? 43.166 56.897 15.934 1.00 28.48 392 LEU A O 1
ATOM 3103 N N . CYS A 1 393 ? 44.479 55.059 16.058 1.00 30.09 393 CYS A N 1
ATOM 3104 C CA . CYS A 1 393 ? 43.855 54.213 17.056 1.00 30.09 393 CYS A CA 1
ATOM 3105 C C . CYS A 1 393 ? 44.126 54.732 18.484 1.00 30.09 393 CYS A C 1
ATOM 3107 O O . CYS A 1 393 ? 45.222 55.231 18.731 1.00 30.09 393 CYS A O 1
ATOM 3109 N N . GLY A 1 394 ? 43.205 54.528 19.442 1.00 27.02 394 GLY A N 1
ATOM 3110 C CA . GLY A 1 394 ? 43.584 54.522 20.865 1.00 27.02 394 GLY A CA 1
ATOM 3111 C C . GLY A 1 394 ? 42.531 54.864 21.932 1.00 27.02 394 GLY A C 1
ATOM 3112 O O . GLY A 1 394 ? 42.427 56.012 22.334 1.00 27.02 394 GLY A O 1
ATOM 3113 N N . ARG A 1 395 ? 41.951 53.799 22.514 1.00 28.52 395 ARG A N 1
ATOM 3114 C CA . ARG A 1 395 ? 41.557 53.592 23.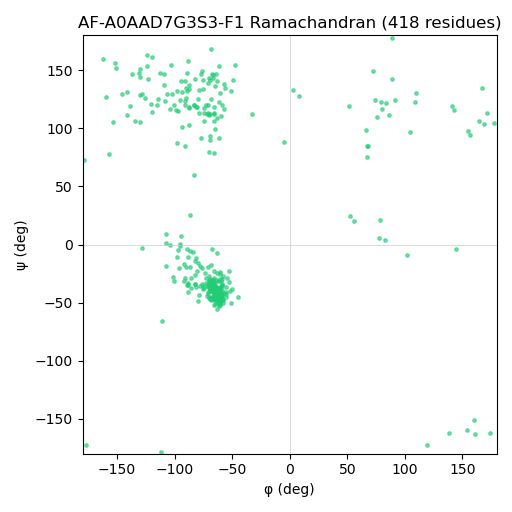934 1.00 28.52 395 ARG A CA 1
ATOM 3115 C C . ARG A 1 395 ? 40.186 54.045 24.507 1.00 28.52 395 ARG A C 1
ATOM 3117 O O . ARG A 1 395 ? 39.987 55.189 24.877 1.00 28.52 395 ARG A O 1
ATOM 3124 N N . VAL A 1 396 ? 39.414 52.986 24.818 1.00 30.44 396 VAL A N 1
ATOM 3125 C CA . VAL A 1 396 ? 38.697 52.641 26.077 1.00 30.44 396 VAL A CA 1
ATOM 3126 C C . VAL A 1 396 ? 37.347 53.310 26.374 1.00 30.44 396 VAL A C 1
ATOM 3128 O O . VAL A 1 396 ? 37.270 54.487 26.692 1.00 30.44 396 VAL A O 1
ATOM 3131 N N . GLY A 1 397 ? 36.300 52.474 26.434 1.00 25.97 397 GLY A N 1
ATOM 3132 C CA . GLY A 1 397 ? 35.042 52.763 27.129 1.00 25.97 397 GLY A CA 1
ATOM 3133 C C . GLY A 1 397 ? 33.937 51.759 26.792 1.00 25.97 397 GLY A C 1
ATOM 3134 O O . GLY A 1 397 ? 33.384 51.797 25.703 1.00 25.97 397 GLY A O 1
ATOM 3135 N N . CYS A 1 398 ? 33.659 50.844 27.719 1.00 29.27 398 CYS A N 1
ATOM 3136 C CA . CYS A 1 398 ? 32.664 49.769 27.682 1.00 29.27 398 CYS A CA 1
ATOM 3137 C C . CYS A 1 398 ? 31.250 50.179 27.228 1.00 29.27 398 CYS A C 1
ATOM 3139 O O . CYS A 1 398 ? 30.802 51.281 27.526 1.00 29.27 398 CYS A O 1
ATOM 3141 N N . GLY A 1 399 ? 30.481 49.231 26.675 1.00 27.27 399 GLY A N 1
ATOM 3142 C CA . GLY A 1 399 ? 29.018 49.351 26.662 1.00 27.27 399 GLY A CA 1
ATOM 3143 C C . GLY A 1 399 ? 28.300 48.561 25.575 1.00 27.27 399 GLY A C 1
ATOM 3144 O O . GLY A 1 399 ? 28.119 49.032 24.464 1.00 27.27 399 GLY A O 1
ATOM 3145 N N . VAL A 1 400 ? 27.877 47.357 25.939 1.00 32.59 400 VAL A N 1
ATOM 3146 C CA . VAL A 1 400 ? 27.018 46.410 25.216 1.00 32.59 400 VAL A CA 1
ATOM 3147 C C . VAL A 1 400 ? 25.734 47.055 24.662 1.00 32.59 400 VAL A C 1
ATOM 3149 O O . VAL A 1 400 ? 25.081 47.822 25.363 1.00 32.59 400 VAL A O 1
ATOM 3152 N N . GLY A 1 401 ? 25.305 46.662 23.454 1.00 26.98 401 GLY A N 1
ATOM 3153 C CA . GLY A 1 401 ? 23.965 46.987 22.952 1.00 26.98 401 GLY A CA 1
ATOM 3154 C C . GLY A 1 401 ? 23.643 46.436 21.561 1.00 26.98 401 GLY A C 1
ATOM 3155 O O . GLY A 1 401 ? 23.571 47.192 20.600 1.00 26.98 401 GLY A O 1
ATOM 3156 N N . TRP A 1 402 ? 23.420 45.124 21.442 1.00 29.27 402 TRP A N 1
ATOM 3157 C CA . TRP A 1 402 ? 22.817 44.517 20.248 1.00 29.27 402 TRP A CA 1
ATOM 3158 C C . TRP A 1 402 ? 21.319 44.847 20.183 1.00 29.27 402 TRP A C 1
ATOM 3160 O O . TRP A 1 402 ? 20.569 44.419 21.059 1.00 29.27 402 TRP A O 1
ATOM 3170 N N . ARG A 1 403 ? 20.853 45.519 19.122 1.00 27.61 403 ARG A N 1
ATOM 3171 C CA . ARG A 1 403 ? 19.461 45.405 18.651 1.00 27.61 403 ARG A CA 1
ATOM 3172 C C . ARG A 1 403 ? 19.406 45.414 17.125 1.00 27.61 403 ARG A C 1
ATOM 3174 O O . ARG A 1 403 ? 19.697 46.414 16.479 1.00 27.61 403 ARG A O 1
ATOM 3181 N N . ALA A 1 404 ? 19.034 44.255 16.591 1.00 28.44 404 ALA A N 1
ATOM 3182 C CA . ALA A 1 404 ? 18.727 44.004 15.195 1.00 28.44 404 ALA A CA 1
ATOM 3183 C C . ALA A 1 404 ? 17.476 44.785 14.755 1.00 28.44 404 ALA A C 1
ATOM 3185 O O . ALA A 1 404 ? 16.471 44.810 15.465 1.00 28.44 404 ALA A O 1
ATOM 3186 N N . ILE A 1 405 ? 17.543 45.395 13.572 1.00 28.81 405 ILE A N 1
ATOM 3187 C CA . ILE A 1 405 ? 16.413 46.032 12.891 1.00 28.81 405 ILE A CA 1
ATOM 3188 C C . ILE A 1 405 ? 15.854 45.022 11.885 1.00 28.81 405 ILE A C 1
ATOM 3190 O O . ILE A 1 405 ? 16.529 44.647 10.931 1.00 28.81 405 ILE A O 1
ATOM 3194 N N . ILE A 1 406 ? 14.616 44.586 12.123 1.00 28.56 406 ILE A N 1
ATOM 3195 C CA . ILE A 1 406 ? 13.774 43.851 11.174 1.00 28.56 406 ILE A CA 1
ATOM 3196 C C . ILE A 1 406 ? 13.026 44.892 10.337 1.00 28.56 406 ILE A C 1
ATOM 3198 O O . ILE A 1 406 ? 12.243 45.677 10.871 1.00 28.56 406 ILE A O 1
ATOM 3202 N N . THR A 1 407 ? 13.245 44.896 9.026 1.00 28.75 407 THR A N 1
ATOM 3203 C CA . THR A 1 407 ? 12.427 45.626 8.053 1.00 28.75 407 THR A CA 1
ATOM 3204 C C . THR A 1 407 ? 11.188 44.797 7.702 1.00 28.75 407 THR A C 1
ATOM 3206 O O . THR A 1 407 ? 11.296 43.688 7.185 1.00 28.75 407 THR A O 1
ATOM 3209 N N . ARG A 1 408 ? 9.987 45.333 7.962 1.00 27.73 408 ARG A N 1
ATOM 3210 C CA . ARG A 1 408 ? 8.735 44.848 7.357 1.00 27.73 408 ARG A CA 1
ATOM 3211 C C . ARG A 1 408 ? 8.351 45.767 6.202 1.00 27.73 408 ARG A C 1
ATOM 3213 O O . ARG A 1 408 ? 8.135 46.959 6.390 1.00 27.73 408 ARG A O 1
ATOM 3220 N N . CYS A 1 409 ? 8.273 45.170 5.020 1.00 26.16 409 CYS A N 1
ATOM 3221 C CA . CYS A 1 409 ? 7.666 45.719 3.818 1.00 26.16 409 CYS A CA 1
ATOM 3222 C C . CYS A 1 409 ? 6.137 45.571 3.938 1.00 26.16 409 CYS A C 1
ATOM 3224 O O . CYS A 1 409 ? 5.671 44.492 4.300 1.00 26.16 409 CYS A O 1
ATOM 3226 N N . SER A 1 410 ? 5.366 46.622 3.651 1.00 30.14 410 SER A N 1
ATOM 3227 C CA . SER A 1 410 ? 3.903 46.548 3.537 1.00 30.14 410 SER A CA 1
ATOM 3228 C C . SER A 1 410 ? 3.477 47.217 2.232 1.00 30.14 410 SER A C 1
ATOM 3230 O O . SER A 1 410 ? 3.526 48.438 2.105 1.00 30.14 410 SER A O 1
ATOM 3232 N N . CYS A 1 411 ? 3.099 46.392 1.257 1.00 29.00 411 CYS A N 1
ATOM 3233 C CA . CYS A 1 411 ? 2.270 46.760 0.111 1.00 29.00 411 CYS A CA 1
ATOM 3234 C C . CYS A 1 411 ? 0.849 46.225 0.351 1.00 29.00 411 CYS A C 1
ATOM 3236 O O . CYS A 1 411 ? 0.694 45.216 1.035 1.00 29.00 411 CYS A O 1
ATOM 3238 N N . CYS A 1 412 ? -0.135 46.886 -0.270 1.00 31.69 412 CYS A N 1
ATOM 3239 C CA . CYS A 1 412 ? -1.595 46.806 -0.079 1.00 31.69 412 CYS A CA 1
ATOM 3240 C C . CYS A 1 412 ? -2.085 47.604 1.145 1.00 31.69 412 CYS A C 1
ATOM 3242 O O . CYS A 1 412 ? -1.634 47.377 2.256 1.00 31.69 412 CYS A O 1
ATOM 3244 N N . GLY A 1 413 ? -2.999 48.566 1.051 1.00 29.02 413 GLY A N 1
ATOM 3245 C CA . GLY A 1 413 ? -3.847 48.988 -0.058 1.00 29.02 413 GLY A CA 1
ATOM 3246 C C . GLY A 1 413 ? -5.218 49.389 0.495 1.00 29.02 413 GLY A C 1
ATOM 3247 O O . GLY A 1 413 ? -5.930 48.531 0.988 1.00 29.02 413 GLY A O 1
ATOM 3248 N N . VAL A 1 414 ? -5.554 50.675 0.340 1.00 30.41 414 VAL A N 1
ATOM 3249 C CA . VAL A 1 414 ? -6.911 51.203 0.085 1.00 30.41 414 VAL A CA 1
ATOM 3250 C C . VAL A 1 414 ? -7.927 51.263 1.253 1.00 30.41 414 VAL A C 1
ATOM 3252 O O . VAL A 1 414 ? -8.489 50.271 1.688 1.00 30.41 414 VAL A O 1
ATOM 3255 N N . CYS A 1 415 ? -8.180 52.521 1.647 1.00 26.25 415 CYS A N 1
ATOM 3256 C CA . CYS A 1 415 ? -9.456 53.215 1.919 1.00 26.25 415 CYS A CA 1
ATOM 3257 C C . CYS A 1 415 ? -10.529 52.635 2.863 1.00 26.25 415 CYS A C 1
ATOM 3259 O O . CYS A 1 415 ? -11.177 51.646 2.547 1.00 26.25 415 CYS A O 1
ATOM 3261 N N . CYS A 1 416 ? -10.818 53.404 3.927 1.00 27.48 416 CYS A N 1
ATOM 3262 C CA . CYS A 1 416 ? -12.100 54.070 4.281 1.00 27.48 416 CYS A CA 1
ATOM 3263 C C . CYS A 1 416 ? -12.007 54.472 5.773 1.00 27.48 416 CYS A C 1
ATOM 3265 O O . CYS A 1 416 ? -11.778 53.615 6.613 1.00 27.48 416 CYS A O 1
ATOM 3267 N N . ALA A 1 417 ? -11.842 55.753 6.122 1.00 26.91 417 ALA A N 1
ATOM 3268 C CA . ALA A 1 417 ? -12.877 56.784 6.308 1.00 26.91 417 ALA A CA 1
ATOM 3269 C C . ALA A 1 417 ? -13.708 56.617 7.603 1.00 26.91 417 ALA A C 1
ATOM 3271 O O . ALA A 1 417 ? -14.354 55.593 7.790 1.00 26.91 417 ALA A O 1
ATOM 3272 N N . GLY A 1 418 ? -13.718 57.681 8.423 1.00 26.27 418 GLY A N 1
ATOM 3273 C CA . GLY A 1 418 ? -14.544 57.884 9.627 1.00 26.27 418 GLY A CA 1
ATOM 3274 C C . GLY A 1 418 ? -13.724 57.820 10.924 1.00 26.27 418 GLY A C 1
ATOM 3275 O O . GLY A 1 418 ? -12.928 56.907 11.081 1.00 26.27 418 GLY A O 1
ATOM 3276 N N . GLU A 1 419 ? -13.790 58.732 11.889 1.00 26.83 419 GLU A N 1
ATOM 3277 C CA . GLU A 1 419 ? -14.642 59.892 12.171 1.00 26.83 419 GLU A CA 1
ATOM 3278 C C . GLU A 1 419 ? -13.909 60.778 13.207 1.00 26.83 419 GLU A C 1
ATOM 3280 O O . GLU A 1 419 ? -13.068 60.271 13.950 1.00 26.83 419 GLU A O 1
ATOM 3285 N N . ALA A 1 420 ? -14.328 62.051 13.262 1.00 30.66 420 ALA A N 1
ATOM 3286 C CA . ALA A 1 420 ? -14.133 63.068 14.311 1.00 30.66 420 ALA A CA 1
ATOM 3287 C C . ALA A 1 420 ? -12.751 63.731 14.469 1.00 30.66 420 ALA A C 1
ATOM 3289 O O . ALA A 1 420 ? -11.800 63.104 14.987 1.00 30.66 420 ALA A O 1
#

pLDDT: mean 72.22, std 22.88, range [25.97, 97.38]

Foldseek 3Di:
DDDDKAWWKADPPPHDDTLDGDDDDPVLLVVLQVCLVVDPVNVVLQVLLVHGIDGQAIWADDPPDPGIDGPGPPDDDDDDDDDDQDDPLLVDFDDPPPPPPDDDDDDPPDDDPDSDCDSSNRSRSPCSVVSVCSSPDDDDDDDDPVVVVVVVVCLLPVVVPVPPDDDDDDDDPVSSSVVSSNVVSVVVNVVVQVQQLVQLQVQLVVLQVCLVVVLVVVLVCLCVVVQVVVLVVLVCQLVCPPVDDDDNVVSVVLSVVLNVLSVVLNVVSVVCSVCRSVVSNVLSVQSNVPGVVSNVVVVVVVVCVSNVSVVVSVVVVVVVVVVVVVVCCVVVVVVVVVVVVVVVVVVVVCVVPVPCVVVVCCVPPVPPDPPDDDDDDDDDDDDDDDDDDDDDDDDDDDDDDDDDDDDDDDDDDDDDDDDD

Solvent-accessible surface area (backbone atoms only — not comparable to full-atom values): 25532 Å² total; per-residue (Å²): 138,85,83,77,55,27,38,29,29,22,37,76,54,94,52,80,42,82,44,47,69,41,75,75,54,75,70,56,49,50,51,40,52,58,53,46,78,75,33,74,78,44,69,75,43,31,79,58,33,71,49,78,66,41,82,49,34,41,36,39,63,56,93,89,56,96,62,66,51,71,53,44,76,94,60,92,79,85,83,89,80,88,80,81,67,34,46,80,70,38,76,57,68,72,73,85,80,78,80,73,77,72,96,72,89,79,72,94,87,63,83,76,88,72,90,62,90,45,72,40,50,37,39,38,48,47,42,19,38,58,52,45,57,60,53,70,52,72,85,77,74,87,76,61,73,68,57,58,58,50,46,57,55,45,55,76,69,53,53,74,75,73,68,75,76,84,74,90,79,79,96,47,79,69,57,52,38,56,47,42,37,52,49,53,52,49,54,53,50,51,51,51,54,52,50,32,33,54,49,3,34,57,51,9,49,53,33,46,78,37,16,64,62,51,33,57,48,49,51,52,50,44,45,50,57,68,35,50,46,47,44,50,52,32,50,41,52,55,69,40,52,95,75,49,85,66,62,67,68,60,36,43,51,52,27,52,57,47,41,52,50,43,51,55,48,48,53,52,49,64,72,45,50,83,52,39,32,73,53,37,32,59,47,11,52,48,7,35,76,58,8,36,67,44,39,51,52,54,50,51,52,52,52,52,59,76,42,42,62,59,53,51,48,50,54,52,50,51,52,52,51,50,49,54,51,49,52,48,46,68,63,47,47,61,55,53,49,51,51,54,50,53,51,52,50,51,53,53,47,46,66,70,65,50,54,57,70,61,51,48,42,52,72,74,46,66,81,77,54,95,87,68,85,82,92,85,85,88,84,80,89,77,90,80,88,81,88,77,92,76,89,82,86,88,86,90,83,88,84,90,80,93,77,87,84,83,86,82,88,82,82,86,81,84,90,84,89,89,82,136

InterPro domains:
  IPR007720 Phosphatidylinositol N-acetylglucosaminyltransferase subunit Q/GPI1 [PF05024] (161-317)
  IPR007720 Phosphatidylinositol N-acetylglucosaminyltransferase subunit Q/GPI1 [PTHR21329] (172-316)

Nearest PDB structures (foldseek):
  8otz-assembly1_DW  TM=2.336E-01  e=1.018E+00  Bos taurus

Radius of gyration: 41.97 Å; Cα contacts (8 Å, |Δi|>4): 305; chains: 1; bounding box: 104×119×87 Å

Mean predicted aligned error: 20.61 Å

Sequence (420 aa):
DVRDSGFCYGWTAPVLCVAGIIRGVSEEAEIALAELHSSAQWSALTDSCGGDPVILGKCVFERGKRHPALELAGIREYSIIYYCRHSAASLRFYSLETLEASAEQHDFTRRPPRTGVDDVVINQFNSAQTIDTVVQRKPLRHLELSQYLFDIMNVSLCVPQRVLSFAPPQHDLTAVSIFSARYTNFFNTVWLILNDITLGVACGSFLCENHVVLARMLNRLAEVFLIDWVRSALHWLDSWPAGFKLNTELSRVYAHTFSDLVAVWGYVLHRAAPYLPALLYPFGVLSAAGGMTTALALFSDLLALLTLHVYVCYVLAQLLFGTILFTLLTFLFPTVLAYYALFALTQLAFMNHFPLFALMLRAKDPRRLPGASYSGSRARSAYLLLGRWHILCGRVGCGVGWRAIITRCSCCGVCCAGEA

Secondary structure (DSSP, 8-state):
---S-EEEEEE-SSS-EEEEEE-S-HHHHHHHHHGGGG-HHHHTTTGGGTS--EEEEEEE--TT-SS-EEEETT-------------GGGT----------------TT-----SS--HHHHHHHHHHHHHHHHHTPPP-----HHHHHHHHHHHHHHHHHHSS---PPPS-HHHHHHHHHHHHHHHHHHHHHHHHHHHHHHHHHHHHHHHHHHHHHHHHHIIIIIIIHHHHHHHHHHT-GGG----HHHHHHHHHHHHHHHHHHHHHHHHHGGGHHHHHHHHHHHHHHHHHHHHHHHHHHHHHHHTHHHHHHHHHHHHHHHHHHHHHHHHHHHHHHHHHHHHHHHHHHHHHHS-HHHHHHHHH-GGGSTT----------------------------------PPPP-----------